Protein 4TKL (pdb70)

Structure (mmCIF, N/CA/C/O backbone):
data_4TKL
#
_entry.id   4TKL
#
_cell.length_a   87.717
_cell.length_b   87.717
_cell.length_c   139.598
_cell.angle_alpha   90.00
_cell.angle_beta   90.00
_cell.angle_gamma   120.00
#
_symmetry.space_group_name_H-M   'P 31 2 1'
#
loop_
_entity.id
_entity.type
_entity.pdbx_description
1 polymer 'NADH-dependent reductase for 4-deoxy-L-erythro-5-hexoseulose uronate'
2 non-polymer 'PHOSPHATE ION'
3 water water
#
loop_
_atom_site.group_PDB
_atom_site.id
_atom_site.type_symbol
_atom_site.label_atom_id
_atom_site.label_alt_id
_atom_site.label_comp_id
_atom_site.label_asym_id
_atom_site.label_entity_id
_atom_site.label_seq_id
_atom_site.pdbx_PDB_ins_code
_atom_site.Cartn_x
_atom_site.Cartn_y
_atom_site.Cartn_z
_atom_site.occupancy
_atom_site.B_iso_or_equiv
_atom_site.auth_seq_id
_atom_site.auth_comp_id
_atom_site.auth_asym_id
_atom_site.auth_atom_id
_atom_site.pdbx_PDB_model_num
ATOM 1 N N . PHE A 1 2 ? 25.835 -19.664 0.982 1.00 42.25 2 PHE A N 1
ATOM 2 C CA . PHE A 1 2 ? 26.405 -18.337 1.391 1.00 41.27 2 PHE A CA 1
ATOM 3 C C . PHE A 1 2 ? 27.023 -18.371 2.798 1.00 41.02 2 PHE A C 1
ATOM 4 O O . PHE A 1 2 ? 26.779 -17.474 3.611 1.00 40.69 2 PHE A O 1
ATOM 12 N N . SER A 1 3 ? 27.839 -19.384 3.081 1.00 40.26 3 SER A N 1
ATOM 13 C CA . SER A 1 3 ? 28.409 -19.552 4.420 1.00 38.83 3 SER A CA 1
ATOM 14 C C . SER A 1 3 ? 29.459 -18.488 4.736 1.00 36.74 3 SER A C 1
ATOM 15 O O . SER A 1 3 ? 29.739 -18.221 5.908 1.00 37.24 3 SER A O 1
ATOM 18 N N . ASP A 1 4 ? 30.016 -17.861 3.699 1.00 32.90 4 ASP A N 1
ATOM 19 C CA . ASP A 1 4 ? 31.008 -16.803 3.889 1.00 30.81 4 ASP A CA 1
ATOM 20 C C . ASP A 1 4 ? 30.412 -15.467 4.366 1.00 28.95 4 ASP A C 1
ATOM 21 O O . ASP A 1 4 ? 31.149 -14.499 4.556 1.00 28.59 4 ASP A O 1
ATOM 26 N N . LEU A 1 5 ? 29.094 -15.419 4.566 1.00 27.77 5 LEU A N 1
ATOM 27 C CA . LEU A 1 5 ? 28.431 -14.231 5.120 1.00 27.56 5 LEU A CA 1
ATOM 28 C C . LEU A 1 5 ? 28.346 -14.248 6.650 1.00 27.77 5 LEU A C 1
ATOM 29 O O . LEU A 1 5 ? 27.969 -13.244 7.257 1.00 26.13 5 LEU A O 1
ATOM 34 N N . LYS A 1 6 ? 28.681 -15.379 7.272 1.00 28.86 6 LYS A N 1
ATOM 35 C CA . LYS A 1 6 ? 28.626 -15.482 8.732 1.00 29.62 6 LYS A CA 1
ATOM 36 C C . LYS A 1 6 ? 29.592 -14.490 9.362 1.00 28.46 6 LYS A C 1
ATOM 37 O O . LYS A 1 6 ? 30.787 -14.495 9.064 1.00 28.40 6 LYS A O 1
ATOM 43 N N . GLY A 1 7 ? 29.060 -13.620 10.216 1.00 27.73 7 GLY A N 1
ATOM 44 C CA . GLY A 1 7 ? 29.868 -12.628 10.911 1.00 27.34 7 GLY A CA 1
ATOM 45 C C . GLY A 1 7 ? 30.169 -11.379 10.107 1.00 27.15 7 GLY A C 1
ATOM 46 O O . GLY A 1 7 ? 30.734 -10.429 10.643 1.00 27.08 7 GLY A O 1
ATOM 47 N N . LYS A 1 8 ? 29.798 -11.364 8.825 1.00 26.55 8 LYS A N 1
ATOM 48 C CA . LYS A 1 8 ? 30.057 -10.202 7.985 1.00 25.86 8 LYS A CA 1
ATOM 49 C C . LYS A 1 8 ? 29.216 -9.028 8.465 1.00 24.42 8 LYS A C 1
ATOM 50 O O . LYS A 1 8 ? 28.032 -9.178 8.767 1.00 23.92 8 LYS A O 1
ATOM 56 N N . ARG A 1 9 ? 29.853 -7.867 8.542 1.00 23.69 9 ARG A N 1
ATOM 57 C CA . ARG A 1 9 ? 29.243 -6.668 9.087 1.00 23.13 9 ARG A CA 1
ATOM 58 C C . ARG A 1 9 ? 28.686 -5.820 7.949 1.00 22.43 9 ARG A C 1
ATOM 59 O O . ARG A 1 9 ? 29.438 -5.247 7.156 1.00 22.09 9 ARG A O 1
ATOM 67 N N . ILE A 1 10 ? 27.361 -5.752 7.883 1.00 21.58 10 ILE A N 1
ATOM 68 C CA . ILE A 1 10 ? 26.662 -5.176 6.735 1.00 20.52 10 ILE A CA 1
ATOM 69 C C . ILE A 1 10 ? 25.813 -3.992 7.188 1.00 19.59 10 ILE A C 1
ATOM 70 O O . ILE A 1 10 ? 24.845 -4.157 7.930 1.00 20.29 10 ILE A O 1
ATOM 75 N N . LEU A 1 11 ? 26.192 -2.799 6.743 1.00 18.67 11 LEU A N 1
ATOM 76 C CA . LEU A 1 11 ? 25.444 -1.584 7.043 1.00 18.04 11 LEU A CA 1
ATOM 77 C C . LEU A 1 11 ? 24.459 -1.329 5.912 1.00 17.69 11 LEU A C 1
ATOM 78 O O . LEU A 1 11 ? 24.872 -1.156 4.763 1.00 17.12 11 LEU A O 1
ATOM 83 N N . ILE A 1 12 ? 23.168 -1.294 6.244 1.00 17.08 12 ILE A N 1
ATOM 84 C CA . ILE A 1 12 ? 22.116 -1.082 5.252 1.00 17.20 12 ILE A CA 1
ATOM 85 C C . ILE A 1 12 ? 21.378 0.208 5.583 1.00 17.23 12 ILE A C 1
ATOM 86 O O . ILE A 1 12 ? 20.724 0.299 6.613 1.00 17.17 12 ILE A O 1
ATOM 91 N N . THR A 1 13 ? 21.483 1.206 4.711 1.00 17.29 13 THR A N 1
ATOM 92 C CA . THR A 1 13 ? 20.717 2.434 4.889 1.00 17.76 13 THR A CA 1
ATOM 93 C C . THR A 1 13 ? 19.261 2.190 4.491 1.00 18.43 13 THR A C 1
ATOM 94 O O . THR A 1 13 ? 18.986 1.392 3.600 1.00 18.90 13 THR A O 1
ATOM 98 N N . GLY A 1 14 ? 18.333 2.849 5.177 1.00 19.38 14 GLY A N 1
ATOM 99 C CA . GLY A 1 14 ? 16.904 2.700 4.916 1.00 20.45 14 GLY A CA 1
ATOM 100 C C . GLY A 1 14 ? 16.387 1.277 5.035 1.00 21.42 14 GLY A C 1
ATOM 101 O O . GLY A 1 14 ? 15.765 0.766 4.106 1.00 22.00 14 GLY A O 1
ATOM 102 N N . SER A 1 15 ? 16.622 0.648 6.188 1.00 21.39 15 SER A N 1
ATOM 103 C CA . SER A 1 15 ? 16.375 -0.786 6.354 1.00 21.59 15 SER A CA 1
ATOM 104 C C . SER A 1 15 ? 15.393 -1.152 7.473 1.00 22.42 15 SER A C 1
ATOM 105 O O . SER A 1 15 ? 15.384 -2.296 7.934 1.00 22.72 15 SER A O 1
ATOM 108 N N . THR A 1 16 ? 14.564 -0.200 7.893 1.00 23.24 16 THR A N 1
ATOM 109 C CA . THR A 1 16 ? 13.529 -0.476 8.894 1.00 24.98 16 THR A CA 1
ATOM 110 C C . THR A 1 16 ? 12.215 -0.899 8.239 1.00 25.94 16 THR A C 1
ATOM 111 O O . THR A 1 16 ? 11.287 -1.335 8.921 1.00 26.46 16 THR A O 1
ATOM 115 N N . GLU A 1 17 ? 12.143 -0.769 6.916 1.00 27.45 17 GLU A N 1
ATOM 116 C CA . GLU A 1 17 ? 10.976 -1.209 6.153 1.00 28.36 17 GLU A CA 1
ATOM 117 C C . GLU A 1 17 ? 11.363 -1.598 4.724 1.00 27.00 17 GLU A C 1
ATOM 118 O O . GLU A 1 17 ? 12.514 -1.423 4.309 1.00 25.99 17 GLU A O 1
ATOM 124 N N . GLY A 1 18 ? 10.399 -2.156 3.995 1.00 25.12 18 GLY A N 1
ATOM 125 C CA . GLY A 1 18 ? 10.551 -2.430 2.570 1.00 23.43 18 GLY A CA 1
ATOM 126 C C . GLY A 1 18 ? 11.698 -3.359 2.228 1.00 22.09 18 GLY A C 1
ATOM 127 O O . GLY A 1 18 ? 11.988 -4.303 2.962 1.00 20.73 18 GLY A O 1
ATOM 128 N N . ILE A 1 19 ? 12.355 -3.070 1.106 1.00 21.27 19 ILE A N 1
ATOM 129 C CA . ILE A 1 19 ? 13.446 -3.897 0.594 1.00 21.04 19 ILE A CA 1
ATOM 130 C C . ILE A 1 19 ? 14.574 -4.025 1.622 1.00 20.30 19 ILE A C 1
ATOM 131 O O . ILE A 1 19 ? 15.126 -5.112 1.818 1.00 19.60 19 ILE A O 1
ATOM 136 N N . GLY A 1 20 ? 14.903 -2.917 2.279 1.00 20.18 20 GLY A N 1
ATOM 137 C CA . GLY A 1 20 ? 15.989 -2.895 3.255 1.00 20.64 20 GLY A CA 1
ATOM 138 C C . GLY A 1 20 ? 15.784 -3.842 4.424 1.00 21.02 20 GLY A C 1
ATOM 139 O O . GLY A 1 20 ? 16.709 -4.550 4.823 1.00 20.34 20 GLY A O 1
ATOM 140 N N . MET A 1 21 ? 14.572 -3.863 4.973 1.00 22.02 21 MET A N 1
ATOM 141 C CA . MET A 1 21 ? 14.264 -4.743 6.102 1.00 23.98 21 MET A CA 1
ATOM 142 C C . MET A 1 21 ? 14.275 -6.203 5.668 1.00 22.71 21 MET A C 1
ATOM 143 O O . MET A 1 21 ? 14.807 -7.057 6.379 1.00 22.55 21 MET A O 1
ATOM 148 N N . ALA A 1 22 ? 13.697 -6.490 4.502 1.00 21.64 22 ALA A N 1
ATOM 149 C CA . ALA A 1 22 ? 13.668 -7.859 3.985 1.00 20.97 22 ALA A CA 1
ATOM 150 C C . ALA A 1 22 ? 15.081 -8.372 3.717 1.00 20.41 22 ALA A C 1
ATOM 151 O O . ALA A 1 22 ? 15.389 -9.531 3.989 1.00 19.92 22 ALA A O 1
ATOM 153 N N . THR A 1 23 ? 15.930 -7.499 3.180 1.00 19.76 23 THR A N 1
ATOM 154 C CA . THR A 1 23 ? 17.321 -7.836 2.898 1.00 19.65 23 THR A CA 1
ATOM 155 C C . THR A 1 23 ? 18.087 -8.099 4.199 1.00 19.89 23 THR A C 1
ATOM 156 O O . THR A 1 23 ? 18.839 -9.071 4.302 1.00 20.10 23 THR A O 1
ATOM 160 N N . ALA A 1 24 ? 17.873 -7.237 5.187 1.00 20.64 24 ALA A N 1
ATOM 161 C CA . ALA A 1 24 ? 18.463 -7.407 6.517 1.00 21.36 24 ALA A CA 1
ATOM 162 C C . ALA A 1 24 ? 18.148 -8.780 7.119 1.00 22.19 24 ALA A C 1
ATOM 163 O O . ALA A 1 24 ? 19.040 -9.462 7.613 1.00 21.96 24 ALA A O 1
ATOM 165 N N . ILE A 1 25 ? 16.882 -9.177 7.062 1.00 23.66 25 ILE A N 1
ATOM 166 C CA . ILE A 1 25 ? 16.448 -10.463 7.611 1.00 24.98 25 ILE A CA 1
ATOM 167 C C . ILE A 1 25 ? 17.080 -11.630 6.850 1.00 25.66 25 ILE A C 1
ATOM 168 O O . ILE A 1 25 ? 17.577 -12.575 7.465 1.00 25.43 25 ILE A O 1
ATOM 173 N N . GLU A 1 26 ? 17.072 -11.562 5.520 1.00 25.67 26 GLU A N 1
ATOM 174 C CA . GLU A 1 26 ? 17.631 -12.636 4.700 1.00 27.14 26 GLU A CA 1
ATOM 175 C C . GLU A 1 26 ? 19.141 -12.795 4.924 1.00 26.04 26 GLU A C 1
ATOM 176 O O . GLU A 1 26 ? 19.650 -13.914 4.948 1.00 26.91 26 GLU A O 1
ATOM 182 N N . LEU A 1 27 ? 19.850 -11.682 5.095 1.00 25.00 27 LEU A N 1
ATOM 183 C CA . LEU A 1 27 ? 21.278 -11.728 5.418 1.00 24.52 27 LEU A CA 1
ATOM 184 C C . LEU A 1 27 ? 21.511 -12.328 6.805 1.00 25.43 27 LEU A C 1
ATOM 185 O O . LEU A 1 27 ? 22.456 -13.092 7.007 1.00 25.74 27 LEU A O 1
ATOM 190 N N . ALA A 1 28 ? 20.642 -11.979 7.751 1.00 26.56 28 ALA A N 1
ATOM 191 C CA . ALA A 1 28 ? 20.726 -12.512 9.112 1.00 27.61 28 ALA A CA 1
ATOM 192 C C . ALA A 1 28 ? 20.575 -14.033 9.145 1.00 28.68 28 ALA A C 1
ATOM 193 O O . ALA A 1 28 ? 21.149 -14.690 10.014 1.00 28.14 28 ALA A O 1
ATOM 195 N N . ARG A 1 29 ? 19.816 -14.588 8.200 1.00 30.05 29 ARG A N 1
ATOM 196 C CA . ARG A 1 29 ? 19.663 -16.043 8.087 1.00 31.25 29 ARG A CA 1
ATOM 197 C C . ARG A 1 29 ? 20.995 -16.758 7.829 1.00 31.04 29 ARG A C 1
ATOM 198 O O . ARG A 1 29 ? 21.159 -17.917 8.210 1.00 30.71 29 ARG A O 1
ATOM 206 N N . TYR A 1 30 ? 21.941 -16.067 7.192 1.00 30.35 30 TYR A N 1
ATOM 207 C CA . TYR A 1 30 ? 23.283 -16.608 6.958 1.00 30.41 30 TYR A CA 1
ATOM 208 C C . TYR A 1 30 ? 24.298 -16.136 8.003 1.00 29.43 30 TYR A C 1
ATOM 209 O O . TYR A 1 30 ? 25.505 -16.267 7.803 1.00 29.11 30 TYR A O 1
ATOM 218 N N . GLY A 1 31 ? 23.804 -15.596 9.117 1.00 28.27 31 GLY A N 1
ATOM 219 C CA . GLY A 1 31 ? 24.651 -15.205 10.242 1.00 27.53 31 GLY A CA 1
ATOM 220 C C . GLY A 1 31 ? 25.300 -13.839 10.141 1.00 26.64 31 GLY A C 1
ATOM 221 O O . GLY A 1 31 ? 26.263 -13.559 10.853 1.00 26.95 31 GLY A O 1
ATOM 222 N N . ALA A 1 32 ? 24.777 -12.976 9.272 1.00 25.35 32 ALA A N 1
ATOM 223 C CA . ALA A 1 32 ? 25.340 -11.639 9.105 1.00 24.50 32 ALA A CA 1
ATOM 224 C C . ALA A 1 32 ? 25.046 -10.762 10.320 1.00 23.50 32 ALA A C 1
ATOM 225 O O . ALA A 1 32 ? 24.078 -10.986 11.044 1.00 24.12 32 ALA A O 1
ATOM 227 N N . VAL A 1 33 ? 25.895 -9.766 10.530 1.00 23.43 33 VAL A N 1
ATOM 228 C CA . VAL A 1 33 ? 25.703 -8.771 11.575 1.00 23.08 33 VAL A CA 1
ATOM 229 C C . VAL A 1 33 ? 25.256 -7.491 10.880 1.00 22.51 33 VAL A C 1
ATOM 230 O O . VAL A 1 33 ? 26.049 -6.845 10.201 1.00 22.37 33 VAL A O 1
ATOM 234 N N . VAL A 1 34 ? 23.985 -7.136 11.049 1.00 21.92 34 VAL A N 1
ATOM 235 C CA . VAL A 1 34 ? 23.359 -6.115 10.209 1.00 21.66 34 VAL A CA 1
ATOM 236 C C . VAL A 1 34 ? 23.096 -4.812 10.954 1.00 21.14 34 VAL A C 1
ATOM 237 O O . VAL A 1 34 ? 22.455 -4.800 12.004 1.00 21.94 34 VAL A O 1
ATOM 241 N N . GLY A 1 35 ? 23.602 -3.717 10.397 1.00 20.75 35 GLY A N 1
ATOM 242 C CA . GLY A 1 35 ? 23.289 -2.383 10.876 1.00 20.59 35 GLY A CA 1
ATOM 243 C C . GLY A 1 35 ? 22.032 -1.870 10.203 1.00 20.98 35 GLY A C 1
ATOM 244 O O . GLY A 1 35 ? 22.039 -1.584 9.007 1.00 19.93 35 GLY A O 1
ATOM 245 N N . LEU A 1 36 ? 20.953 -1.786 10.976 1.00 21.01 36 LEU A N 1
ATOM 246 C CA . LEU A 1 36 ? 19.700 -1.205 10.521 1.00 22.14 36 LEU A CA 1
ATOM 247 C C . LEU A 1 36 ? 19.771 0.307 10.657 1.00 21.80 36 LEU A C 1
ATOM 248 O O . LEU A 1 36 ? 20.395 0.830 11.583 1.00 22.24 36 LEU A O 1
ATOM 253 N N . ASN A 1 37 ? 19.141 1.011 9.724 1.00 21.92 37 ASN A N 1
ATOM 254 C CA . ASN A 1 37 ? 19.136 2.464 9.744 1.00 21.45 37 ASN A CA 1
ATOM 255 C C . ASN A 1 37 ? 17.859 3.037 9.162 1.00 21.74 37 ASN A C 1
ATOM 256 O O . ASN A 1 37 ? 17.301 2.499 8.208 1.00 20.88 37 ASN A O 1
ATOM 261 N N . SER A 1 38 ? 17.415 4.139 9.754 1.00 21.75 38 SER A N 1
ATOM 262 C CA . SER A 1 38 ? 16.362 4.964 9.190 1.00 22.65 38 SER A CA 1
ATOM 263 C C . SER A 1 38 ? 16.630 6.402 9.618 1.00 23.24 38 SER A C 1
ATOM 264 O O . SER A 1 38 ? 17.335 6.639 10.601 1.00 22.55 38 SER A O 1
ATOM 267 N N . HIS A 1 39 ? 16.088 7.354 8.868 1.00 24.18 39 HIS A N 1
ATOM 268 C CA . HIS A 1 39 ? 16.193 8.765 9.237 1.00 25.51 39 HIS A CA 1
ATOM 269 C C . HIS A 1 39 ? 15.307 9.108 10.439 1.00 26.37 39 HIS A C 1
ATOM 270 O O . HIS A 1 39 ? 15.579 10.073 11.151 1.00 26.34 39 HIS A O 1
ATOM 277 N N . VAL A 1 40 ? 14.278 8.296 10.680 1.00 27.42 40 VAL A N 1
ATOM 278 C CA . VAL A 1 40 ? 13.422 8.448 11.857 1.00 29.20 40 VAL A CA 1
ATOM 279 C C . VAL A 1 40 ? 13.395 7.174 12.696 1.00 30.95 40 VAL A C 1
ATOM 280 O O . VAL A 1 40 ? 13.694 6.089 12.202 1.00 30.44 40 VAL A O 1
ATOM 284 N N . ASP A 1 41 ? 13.030 7.311 13.967 1.00 34.00 41 ASP A N 1
ATOM 285 C CA . ASP A 1 41 ? 12.995 6.167 14.875 1.00 37.51 41 ASP A CA 1
ATOM 286 C C . ASP A 1 41 ? 11.877 5.205 14.488 1.00 39.00 41 ASP A C 1
ATOM 287 O O . ASP A 1 41 ? 10.746 5.640 14.274 1.00 39.72 41 ASP A O 1
ATOM 292 N N . PRO A 1 42 ? 12.185 3.898 14.397 1.00 40.45 42 PRO A N 1
ATOM 293 C CA . PRO A 1 42 ? 11.102 2.926 14.304 1.00 42.71 42 PRO A CA 1
ATOM 294 C C . PRO A 1 42 ? 10.419 2.827 15.665 1.00 44.42 42 PRO A C 1
ATOM 295 O O . PRO A 1 42 ? 11.061 3.066 16.689 1.00 45.86 42 PRO A O 1
ATOM 299 N N . ALA A 1 43 ? 9.135 2.487 15.687 1.00 47.22 43 ALA A N 1
ATOM 300 C CA . ALA A 1 43 ? 8.370 2.546 16.939 1.00 48.79 43 ALA A CA 1
ATOM 301 C C . ALA A 1 43 ? 8.812 1.504 17.978 1.00 49.85 43 ALA A C 1
ATOM 302 O O . ALA A 1 43 ? 8.508 1.649 19.163 1.00 51.52 43 ALA A O 1
ATOM 304 N N . ASP A 1 44 ? 9.533 0.470 17.540 1.00 49.95 44 ASP A N 1
ATOM 305 C CA . ASP A 1 44 ? 10.178 -0.471 18.460 1.00 49.77 44 ASP A CA 1
ATOM 306 C C . ASP A 1 44 ? 11.370 -1.167 17.785 1.00 47.45 44 ASP A C 1
ATOM 307 O O . ASP A 1 44 ? 11.192 -2.178 17.100 1.00 46.02 44 ASP A O 1
ATOM 312 N N . PRO A 1 45 ? 12.589 -0.622 17.973 1.00 45.62 45 PRO A N 1
ATOM 313 C CA . PRO A 1 45 ? 13.784 -1.239 17.383 1.00 45.02 45 PRO A CA 1
ATOM 314 C C . PRO A 1 45 ? 14.090 -2.641 17.917 1.00 44.30 45 PRO A C 1
ATOM 315 O O . PRO A 1 45 ? 14.598 -3.480 17.172 1.00 43.39 45 PRO A O 1
ATOM 319 N N . ALA A 1 46 ? 13.777 -2.887 19.189 1.00 44.06 46 ALA A N 1
ATOM 320 C CA . ALA A 1 46 ? 14.012 -4.192 19.817 1.00 44.15 46 ALA A CA 1
ATOM 321 C C . ALA A 1 46 ? 13.344 -5.343 19.060 1.00 43.55 46 ALA A C 1
ATOM 322 O O . ALA A 1 46 ? 13.893 -6.442 18.987 1.00 44.23 46 ALA A O 1
ATOM 324 N N . LEU A 1 47 ? 12.163 -5.083 18.504 1.00 43.61 47 LEU A N 1
ATOM 325 C CA . LEU A 1 47 ? 11.421 -6.084 17.735 1.00 43.39 47 LEU A CA 1
ATOM 326 C C . LEU A 1 47 ? 12.143 -6.429 16.431 1.00 42.08 47 LEU A C 1
ATOM 327 O O . LEU A 1 47 ? 12.270 -7.602 16.074 1.00 40.40 47 LEU A O 1
ATOM 332 N N . LEU A 1 48 ? 12.615 -5.401 15.728 1.00 40.93 48 LEU A N 1
ATOM 333 C CA . LEU A 1 48 ? 13.340 -5.594 14.472 1.00 40.24 48 LEU A CA 1
ATOM 334 C C . LEU A 1 48 ? 14.631 -6.372 14.712 1.00 39.02 48 LEU A C 1
ATOM 335 O O . LEU A 1 48 ? 14.962 -7.284 13.955 1.00 38.27 48 LEU A O 1
ATOM 340 N N . LEU A 1 49 ? 15.345 -6.014 15.777 1.00 37.97 49 LEU A N 1
ATOM 341 C CA . LEU A 1 49 ? 16.582 -6.703 16.154 1.00 38.17 49 LEU A CA 1
ATOM 342 C C . LEU A 1 49 ? 16.314 -8.135 16.614 1.00 37.99 49 LEU A C 1
ATOM 343 O O . LEU A 1 49 ? 17.139 -9.028 16.399 1.00 36.79 49 LEU A O 1
ATOM 348 N N . GLY A 1 50 ? 15.163 -8.345 17.249 1.00 38.06 50 GLY A N 1
ATOM 349 C CA . GLY A 1 50 ? 14.717 -9.684 17.622 1.00 38.39 50 GLY A CA 1
ATOM 350 C C . GLY A 1 50 ? 14.536 -10.584 16.412 1.00 38.29 50 GLY A C 1
ATOM 351 O O . GLY A 1 50 ? 14.872 -11.767 16.461 1.00 38.73 50 GLY A O 1
ATOM 352 N N . LYS A 1 51 ? 14.004 -10.022 15.326 1.00 38.51 51 LYS A N 1
ATOM 353 C CA . LYS A 1 51 ? 13.830 -10.767 14.074 1.00 38.78 51 LYS A CA 1
ATOM 354 C C . LYS A 1 51 ? 15.170 -11.153 13.448 1.00 37.23 51 LYS A C 1
ATOM 355 O O . LYS A 1 51 ? 15.310 -12.255 12.918 1.00 36.93 51 LYS A O 1
ATOM 361 N N . LEU A 1 52 ? 16.150 -10.253 13.512 1.00 36.04 52 LEU A N 1
ATOM 362 C CA . LEU A 1 52 ? 17.495 -10.554 13.021 1.00 35.37 52 LEU A CA 1
ATOM 363 C C . LEU A 1 52 ? 18.106 -11.724 13.790 1.00 36.13 52 LEU A C 1
ATOM 364 O O . LEU A 1 52 ? 18.703 -12.622 13.195 1.00 35.46 52 LEU A O 1
ATOM 369 N N . ARG A 1 53 ? 17.947 -11.710 15.111 1.00 37.43 53 ARG A N 1
ATOM 370 C CA . ARG A 1 53 ? 18.483 -12.774 15.964 1.00 39.09 53 ARG A CA 1
ATOM 371 C C . ARG A 1 53 ? 17.721 -14.089 15.807 1.00 38.95 53 ARG A C 1
ATOM 372 O O . ARG A 1 53 ? 18.331 -15.156 15.802 1.00 38.54 53 ARG A O 1
ATOM 380 N N . GLU A 1 54 ? 16.398 -14.008 15.671 1.00 40.49 54 GLU A N 1
ATOM 381 C CA . GLU A 1 54 ? 15.575 -15.193 15.402 1.00 41.56 54 GLU A CA 1
ATOM 382 C C . GLU A 1 54 ? 15.926 -15.838 14.058 1.00 40.74 54 GLU A C 1
ATOM 383 O O . GLU A 1 54 ? 15.908 -17.064 13.931 1.00 40.34 54 GLU A O 1
ATOM 389 N N . ALA A 1 55 ? 16.244 -15.011 13.063 1.00 39.03 55 ALA A N 1
ATOM 390 C CA . ALA A 1 55 ? 16.669 -15.504 11.752 1.00 37.93 55 ALA A CA 1
ATOM 391 C C . ALA A 1 55 ? 17.995 -16.262 11.825 1.00 36.83 55 ALA A C 1
ATOM 392 O O . ALA A 1 55 ? 18.240 -17.158 11.021 1.00 37.50 55 ALA A O 1
ATOM 394 N N . GLY A 1 56 ? 18.839 -15.899 12.789 1.00 35.59 56 GLY A N 1
ATOM 395 C CA . GLY A 1 56 ? 20.135 -16.551 12.998 1.00 34.62 56 GLY A CA 1
ATOM 396 C C . GLY A 1 56 ? 21.340 -15.627 12.925 1.00 33.89 56 GLY A C 1
ATOM 397 O O . GLY A 1 56 ? 22.475 -16.097 12.840 1.00 34.32 56 GLY A O 1
ATOM 398 N N . GLY A 1 57 ? 21.102 -14.316 12.959 1.00 33.16 57 GLY A N 1
ATOM 399 C CA . GLY A 1 57 ? 22.174 -13.326 12.881 1.00 32.81 57 GLY A CA 1
ATOM 400 C C . GLY A 1 57 ? 22.205 -12.413 14.092 1.00 32.58 57 GLY A C 1
ATOM 401 O O . GLY A 1 57 ? 21.866 -12.822 15.203 1.00 31.93 57 GLY A O 1
ATOM 402 N N . ASP A 1 58 ? 22.625 -11.172 13.873 1.00 32.10 58 ASP A N 1
ATOM 403 C CA . ASP A 1 58 ? 22.679 -10.171 14.929 1.00 31.98 58 ASP A CA 1
ATOM 404 C C . ASP A 1 58 ? 22.648 -8.787 14.283 1.00 30.75 58 ASP A C 1
ATOM 405 O O . ASP A 1 58 ? 22.599 -8.678 13.056 1.00 29.79 58 ASP A O 1
ATOM 410 N N . GLY A 1 59 ? 22.655 -7.736 15.095 1.00 29.37 59 GLY A N 1
ATOM 411 C CA . GLY A 1 59 ? 22.733 -6.384 14.569 1.00 28.39 59 GLY A CA 1
ATOM 412 C C . GLY A 1 59 ? 22.423 -5.293 15.571 1.00 27.46 59 GLY A C 1
ATOM 413 O O . GLY A 1 59 ? 22.336 -5.537 16.776 1.00 26.99 59 GLY A O 1
ATOM 414 N N . ALA A 1 60 ? 22.266 -4.081 15.053 1.00 25.88 60 ALA A N 1
ATOM 415 C CA . ALA A 1 60 ? 21.916 -2.918 15.857 1.00 25.13 60 ALA A CA 1
ATOM 416 C C . ALA A 1 60 ? 21.202 -1.904 14.977 1.00 24.75 60 ALA A C 1
ATOM 417 O O . ALA A 1 60 ? 21.285 -1.976 13.749 1.00 24.04 60 ALA A O 1
ATOM 419 N N . PHE A 1 61 ?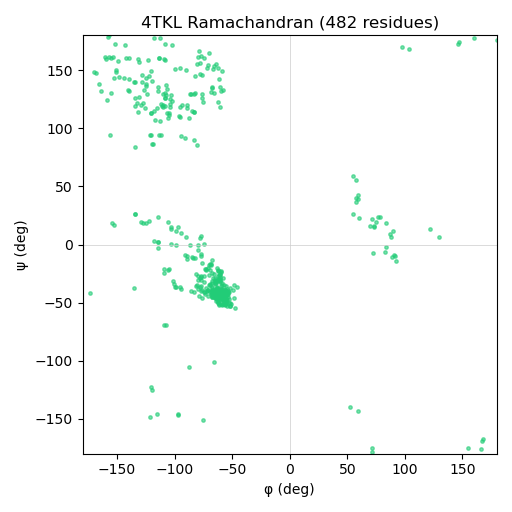 20.492 -0.974 15.609 1.00 23.82 61 PHE A N 1
ATOM 420 C CA . PHE A 1 61 ? 19.811 0.088 14.885 1.00 23.75 61 PHE A CA 1
ATOM 421 C C . PHE A 1 61 ? 20.518 1.424 15.088 1.00 23.59 61 PHE A C 1
ATOM 422 O O . PHE A 1 61 ? 20.899 1.774 16.206 1.00 23.88 61 PHE A O 1
ATOM 430 N N . PHE A 1 62 ? 20.661 2.174 14.000 1.00 23.55 62 PHE A N 1
ATOM 431 C CA . PHE A 1 62 ? 21.309 3.477 14.024 1.00 23.80 62 PHE A CA 1
ATOM 432 C C . PHE A 1 62 ? 20.444 4.483 13.282 1.00 24.40 62 PHE A C 1
ATOM 433 O O . PHE A 1 62 ? 20.261 4.367 12.071 1.00 24.57 62 PHE A O 1
ATOM 441 N N . ARG A 1 63 ? 19.912 5.470 13.998 1.00 24.34 63 ARG A N 1
ATOM 442 C CA . ARG A 1 63 ? 19.141 6.534 13.363 1.00 24.79 63 ARG A CA 1
ATOM 443 C C . ARG A 1 63 ? 20.082 7.596 12.800 1.00 24.83 63 ARG A C 1
ATOM 444 O O . ARG A 1 63 ? 20.984 8.069 13.495 1.00 25.05 63 ARG A O 1
ATOM 452 N N . ALA A 1 64 ? 19.867 7.961 11.539 1.00 23.50 64 ALA A N 1
ATOM 453 C CA . ALA A 1 64 ? 20.660 8.992 10.876 1.00 22.78 64 ALA A CA 1
ATOM 454 C C . ALA A 1 64 ? 19.945 9.451 9.611 1.00 22.49 64 ALA A C 1
ATOM 455 O O . ALA A 1 64 ? 19.492 8.617 8.825 1.00 21.66 64 ALA A O 1
ATOM 457 N N . ASP A 1 65 ? 19.839 10.767 9.431 1.00 22.40 65 ASP A N 1
ATOM 458 C CA . ASP A 1 65 ? 19.240 11.353 8.231 1.00 22.99 65 ASP A CA 1
ATOM 459 C C . ASP A 1 65 ? 20.340 11.598 7.207 1.00 22.87 65 ASP A C 1
ATOM 460 O O . ASP A 1 65 ? 20.949 12.664 7.178 1.00 22.99 65 ASP A O 1
ATOM 465 N N . ILE A 1 66 ? 20.561 10.612 6.346 1.00 23.22 66 ILE A N 1
ATOM 466 C CA . ILE A 1 66 ? 21.724 10.621 5.451 1.00 23.74 66 ILE A CA 1
ATOM 467 C C . ILE A 1 66 ? 21.596 11.548 4.233 1.00 23.45 66 ILE A C 1
ATOM 468 O O . ILE A 1 66 ? 22.466 11.546 3.361 1.00 22.98 66 ILE A O 1
ATOM 473 N N . THR A 1 67 ? 20.534 12.352 4.183 1.00 23.25 67 THR A N 1
ATOM 474 C CA . THR A 1 67 ? 20.478 13.472 3.246 1.00 23.95 67 THR A CA 1
ATOM 475 C C . THR A 1 67 ? 21.478 14.556 3.654 1.00 25.09 67 THR A C 1
ATOM 476 O O . THR A 1 67 ? 21.798 15.441 2.861 1.00 25.74 67 THR A O 1
ATOM 480 N N . LYS A 1 68 ? 21.949 14.487 4.899 1.00 25.81 68 LYS A N 1
ATOM 481 C CA . LYS A 1 68 ? 22.975 15.386 5.407 1.00 26.81 68 LYS A CA 1
ATOM 482 C C . LYS A 1 68 ? 24.319 14.665 5.464 1.00 25.40 68 LYS A C 1
ATOM 483 O O . LYS A 1 68 ? 24.432 13.574 6.021 1.00 24.94 68 LYS A O 1
ATOM 489 N N . THR A 1 69 ? 25.338 15.289 4.886 1.00 24.37 69 THR A N 1
ATOM 490 C CA . THR A 1 69 ? 26.678 14.712 4.840 1.00 23.72 69 THR A CA 1
ATOM 491 C C . THR A 1 69 ? 27.234 14.430 6.247 1.00 23.52 69 THR A C 1
ATOM 492 O O . THR A 1 69 ? 27.859 13.392 6.479 1.00 22.14 69 THR A O 1
ATOM 496 N N . ALA A 1 70 ? 26.981 15.345 7.181 1.00 24.03 70 ALA A N 1
ATOM 497 C CA . ALA A 1 70 ? 27.401 15.171 8.575 1.00 24.42 70 ALA A CA 1
ATOM 498 C C . ALA A 1 70 ? 26.794 13.909 9.189 1.00 24.23 70 ALA A C 1
ATOM 499 O O . ALA A 1 70 ? 27.454 13.204 9.946 1.00 24.43 70 ALA A O 1
ATOM 501 N N . GLU A 1 71 ? 25.536 13.633 8.848 1.00 24.34 71 GLU A N 1
ATOM 502 C CA . GLU A 1 71 ? 24.848 12.429 9.315 1.00 24.07 71 GLU A CA 1
ATOM 503 C C . GLU A 1 71 ? 25.421 11.156 8.697 1.00 23.12 71 GLU A C 1
ATOM 504 O O . GLU A 1 71 ? 25.436 10.109 9.341 1.00 22.04 71 GLU A O 1
ATOM 510 N N . CYS A 1 72 ? 25.877 11.241 7.447 1.00 22.66 72 CYS A N 1
ATOM 511 C CA . CYS A 1 72 ? 26.533 10.104 6.799 1.00 22.49 72 CYS A CA 1
ATOM 512 C C . CYS A 1 72 ? 27.816 9.736 7.545 1.00 23.21 72 CYS A C 1
ATOM 513 O O . CYS A 1 72 ? 28.055 8.569 7.852 1.00 22.21 72 CYS A O 1
ATOM 516 N N . GLN A 1 73 ? 28.636 10.741 7.841 1.00 24.97 73 GLN A N 1
ATOM 517 C CA . GLN A 1 73 ? 29.853 10.522 8.624 1.00 26.57 73 GLN A CA 1
ATOM 518 C C . GLN A 1 73 ? 29.520 9.898 9.985 1.00 25.90 73 GLN A C 1
ATOM 519 O O . GLN A 1 73 ? 30.141 8.915 10.393 1.00 25.81 73 GLN A O 1
ATOM 525 N N . ARG A 1 74 ? 28.527 10.469 10.663 1.00 26.60 74 ARG A N 1
ATOM 526 C CA . ARG A 1 74 ? 28.105 10.005 11.989 1.00 26.46 74 ARG A CA 1
ATOM 527 C C . ARG A 1 74 ? 27.601 8.557 11.971 1.00 24.98 74 ARG A C 1
ATOM 528 O O . ARG A 1 74 ? 27.926 7.773 12.866 1.00 24.62 74 ARG A O 1
ATOM 536 N N . LEU A 1 75 ? 26.824 8.198 10.950 1.00 23.03 75 LEU A N 1
ATOM 537 C CA . LEU A 1 75 ? 26.310 6.828 10.825 1.00 21.87 75 LEU A CA 1
ATOM 538 C C . LEU A 1 75 ? 27.433 5.817 10.646 1.00 21.35 75 LEU A C 1
ATOM 539 O O . LEU A 1 75 ? 27.444 4.768 11.289 1.00 20.77 75 LEU A O 1
ATOM 544 N N . VAL A 1 76 ? 28.374 6.124 9.760 1.00 21.36 76 VAL A N 1
ATOM 545 C CA . VAL A 1 76 ? 29.508 5.237 9.547 1.00 21.68 76 VAL A CA 1
ATOM 546 C C . VAL A 1 76 ? 30.308 5.112 10.853 1.00 22.10 76 VAL A C 1
ATOM 547 O O . VAL A 1 76 ? 30.667 4.010 11.257 1.00 21.95 76 VAL A O 1
ATOM 551 N N . SER A 1 77 ? 30.543 6.237 11.518 1.00 23.55 77 SER A N 1
ATOM 552 C CA . SER A 1 77 ? 31.275 6.237 12.791 1.00 25.06 77 SER A CA 1
ATOM 553 C C . SER A 1 77 ? 30.568 5.397 13.855 1.00 24.97 77 SER A C 1
ATOM 554 O O . SER A 1 77 ? 31.206 4.594 14.531 1.00 26.16 77 SER A O 1
ATOM 557 N N . ALA A 1 78 ? 29.253 5.557 13.982 1.00 24.36 78 ALA A N 1
ATOM 558 C CA . ALA A 1 78 ? 28.481 4.785 14.962 1.00 23.77 78 ALA A CA 1
ATOM 559 C C . ALA A 1 78 ? 28.551 3.282 14.700 1.00 23.53 78 ALA A C 1
ATOM 560 O O . ALA A 1 78 ? 28.732 2.485 15.629 1.00 23.08 78 ALA A O 1
ATOM 562 N N . PHE A 1 79 ? 28.408 2.889 13.436 1.00 22.71 79 PHE A N 1
ATOM 563 C CA . PHE A 1 79 ? 28.450 1.477 13.071 1.00 22.65 79 PHE A CA 1
ATOM 564 C C . PHE A 1 79 ? 29.833 0.886 13.348 1.00 23.39 79 PHE A C 1
ATOM 565 O O . PHE A 1 79 ? 29.947 -0.211 13.890 1.00 22.91 79 PHE A O 1
ATOM 573 N N . VAL A 1 80 ? 30.871 1.632 12.981 1.00 25.21 80 VAL A N 1
ATOM 574 C CA . VAL A 1 80 ? 32.253 1.213 13.223 1.00 26.87 80 VAL A CA 1
ATOM 575 C C . VAL A 1 80 ? 32.582 1.208 14.726 1.00 28.43 80 VAL A C 1
ATOM 576 O O . VAL A 1 80 ? 33.296 0.328 15.193 1.00 29.41 80 VAL A O 1
ATOM 580 N N . GLU A 1 81 ? 32.062 2.174 15.482 1.00 30.99 81 GLU A N 1
ATOM 581 C CA . GLU A 1 81 ? 32.202 2.147 16.951 1.00 33.28 81 GLU A CA 1
ATOM 582 C C . GLU A 1 81 ? 31.671 0.843 17.548 1.00 32.79 81 GLU A C 1
ATOM 583 O O . GLU A 1 81 ? 32.270 0.287 18.468 1.00 33.08 81 GLU A O 1
ATOM 589 N N . ARG A 1 82 ? 30.553 0.361 17.012 1.00 31.45 82 ARG A N 1
ATOM 590 C CA . ARG A 1 82 ? 29.888 -0.836 17.521 1.00 31.79 82 ARG A CA 1
ATOM 591 C C . ARG A 1 82 ? 30.559 -2.130 17.051 1.00 30.76 82 ARG A C 1
ATOM 592 O O . ARG A 1 82 ? 30.742 -3.056 17.843 1.00 30.41 82 ARG A O 1
ATOM 600 N N . PHE A 1 83 ? 30.917 -2.198 15.769 1.00 29.40 83 PHE A N 1
ATOM 601 C CA . PHE A 1 83 ? 31.397 -3.449 15.169 1.00 29.44 83 PHE A CA 1
ATOM 602 C C . PHE A 1 83 ? 32.842 -3.403 14.640 1.00 29.13 83 PHE A C 1
ATOM 603 O O . PHE A 1 83 ? 33.316 -4.387 14.064 1.00 29.02 83 PHE A O 1
ATOM 611 N N . ASP A 1 84 ? 33.517 -2.267 14.836 1.00 29.74 84 ASP A N 1
ATOM 612 C CA . ASP A 1 84 ? 34.935 -2.045 14.464 1.00 30.84 84 ASP A CA 1
ATOM 613 C C . ASP A 1 84 ? 35.233 -1.915 12.963 1.00 30.13 84 ASP A C 1
ATOM 614 O O . ASP A 1 84 ? 36.359 -1.585 12.577 1.00 29.80 84 ASP A O 1
ATOM 619 N N . GLY A 1 85 ? 34.244 -2.152 12.113 1.00 28.92 85 GLY A N 1
ATOM 620 C CA . GLY A 1 85 ? 34.492 -2.121 10.682 1.00 28.11 85 GLY A CA 1
ATOM 621 C C . GLY A 1 85 ? 33.262 -2.422 9.859 1.00 27.12 85 GLY A C 1
ATOM 622 O O . GLY A 1 85 ? 32.201 -2.732 10.407 1.00 26.59 85 GLY A O 1
ATOM 623 N N . ILE A 1 86 ? 33.424 -2.327 8.541 1.00 26.15 86 ILE A N 1
ATOM 624 C CA . ILE A 1 86 ? 32.340 -2.553 7.582 1.00 24.84 86 ILE A CA 1
ATOM 625 C C . ILE A 1 86 ? 32.836 -3.508 6.504 1.00 23.57 86 ILE A C 1
ATOM 626 O O . ILE A 1 86 ? 33.875 -3.262 5.890 1.00 23.49 86 ILE A O 1
ATOM 631 N N . ASP A 1 87 ? 32.088 -4.587 6.279 1.00 22.23 87 ASP A N 1
ATOM 632 C CA . ASP A 1 87 ? 32.407 -5.568 5.238 1.00 21.67 87 ASP A CA 1
ATOM 633 C C . ASP A 1 87 ? 31.551 -5.379 3.983 1.00 20.85 87 ASP A C 1
ATOM 634 O O . ASP A 1 87 ? 32.010 -5.647 2.874 1.00 20.17 87 ASP A O 1
ATOM 639 N N . VAL A 1 88 ? 30.302 -4.955 4.172 1.00 19.84 88 VAL A N 1
ATOM 640 C CA . VAL A 1 88 ? 29.405 -4.641 3.061 1.00 19.07 88 VAL A CA 1
ATOM 641 C C . VAL A 1 88 ? 28.607 -3.382 3.393 1.00 18.43 88 VAL A C 1
ATOM 642 O O . VAL A 1 88 ? 28.071 -3.260 4.493 1.00 18.11 88 VAL A O 1
ATOM 646 N N . LEU A 1 89 ? 28.551 -2.442 2.451 1.00 17.38 89 LEU A N 1
ATOM 647 C CA . LEU A 1 89 ? 27.672 -1.281 2.561 1.00 16.91 89 LEU A CA 1
ATOM 648 C C . LEU A 1 89 ? 26.541 -1.460 1.563 1.00 16.25 89 LEU A C 1
ATOM 649 O O . LEU A 1 89 ? 26.795 -1.680 0.386 1.00 16.12 89 LEU A O 1
ATOM 654 N N . ILE A 1 90 ? 25.304 -1.370 2.034 1.00 15.88 90 ILE A N 1
ATOM 655 C CA . ILE A 1 90 ? 24.146 -1.409 1.142 1.00 15.55 90 ILE A CA 1
ATOM 656 C C . ILE A 1 90 ? 23.464 -0.048 1.166 1.00 15.67 90 ILE A C 1
ATOM 657 O O . ILE A 1 90 ? 22.821 0.314 2.152 1.00 15.74 90 ILE A O 1
ATOM 662 N N . ASN A 1 91 ? 23.647 0.704 0.079 1.00 15.55 91 ASN A N 1
ATOM 663 C CA . ASN A 1 91 ? 23.028 2.008 -0.108 1.00 16.11 91 ASN A CA 1
ATOM 664 C C . ASN A 1 91 ? 21.598 1.814 -0.588 1.00 16.58 91 ASN A C 1
ATOM 665 O O . ASN A 1 91 ? 21.339 1.808 -1.787 1.00 16.57 91 ASN A O 1
ATOM 670 N N . ASN A 1 92 ? 20.676 1.639 0.348 1.00 17.29 92 ASN A N 1
ATOM 671 C CA . ASN A 1 92 ? 19.279 1.373 0.001 1.00 17.64 92 ASN A CA 1
ATOM 672 C C . ASN A 1 92 ? 18.362 2.575 0.226 1.00 18.57 92 ASN A C 1
ATOM 673 O O . ASN A 1 92 ? 17.304 2.660 -0.388 1.00 19.05 92 ASN A O 1
ATOM 678 N N . ALA A 1 93 ? 18.769 3.513 1.077 1.00 19.71 93 ALA A N 1
ATOM 679 C CA . ALA A 1 93 ? 17.981 4.724 1.301 1.00 20.23 93 ALA A CA 1
ATOM 680 C C . ALA A 1 93 ? 17.841 5.514 0.005 1.00 20.85 93 ALA A C 1
ATOM 681 O O . ALA A 1 93 ? 18.774 5.589 -0.794 1.00 21.40 93 ALA A O 1
ATOM 683 N N . GLY A 1 94 ? 16.663 6.097 -0.194 1.00 20.91 94 GLY A N 1
ATOM 684 C CA . GLY A 1 94 ? 16.344 6.807 -1.429 1.00 20.96 94 GLY A CA 1
ATOM 685 C C . GLY A 1 94 ? 14.845 6.814 -1.648 1.00 21.07 94 GLY A C 1
ATOM 686 O O . GLY A 1 94 ? 14.093 6.340 -0.804 1.00 20.94 94 GLY A O 1
ATOM 687 N N . GLY A 1 95 ? 14.406 7.340 -2.785 1.00 20.98 95 GLY A N 1
ATOM 688 C CA . GLY A 1 95 ? 12.979 7.368 -3.107 1.00 21.04 95 GLY A CA 1
ATOM 689 C C . GLY A 1 95 ? 12.603 8.595 -3.907 1.00 20.93 95 GLY A C 1
ATOM 690 O O . GLY A 1 95 ? 13.425 9.486 -4.107 1.00 19.49 95 GLY A O 1
ATOM 691 N N . LEU A 1 96 ? 11.349 8.643 -4.349 1.00 21.96 96 LEU A N 1
ATOM 692 C CA . LEU A 1 96 ? 10.861 9.752 -5.173 1.00 22.89 96 LEU A CA 1
ATOM 693 C C . LEU A 1 96 ? 11.016 11.116 -4.495 1.00 23.05 96 LEU A C 1
ATOM 694 O O . LEU A 1 96 ? 11.499 12.067 -5.110 1.00 23.47 96 LEU A O 1
ATOM 699 N N . ALA A 1 97 ? 10.601 11.202 -3.233 1.00 23.05 97 ALA A N 1
ATOM 70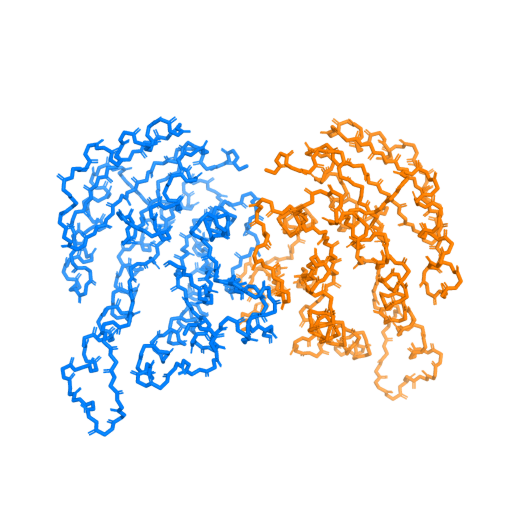0 C CA . ALA A 1 97 ? 10.512 12.472 -2.520 1.00 23.68 97 ALA A CA 1
ATOM 701 C C . ALA A 1 97 ? 9.599 13.451 -3.268 1.00 23.79 97 ALA A C 1
ATOM 702 O O . ALA A 1 97 ? 9.895 14.644 -3.363 1.00 24.57 97 ALA A O 1
ATOM 704 N N . GLY A 1 98 ? 8.497 12.925 -3.802 1.00 23.11 98 GLY A N 1
ATOM 705 C CA . GLY A 1 98 ? 7.493 13.736 -4.488 1.00 23.09 98 GLY A CA 1
ATOM 706 C C . GLY A 1 98 ? 7.549 13.614 -5.999 1.00 23.04 98 GLY A C 1
ATOM 707 O O . GLY A 1 98 ? 8.490 13.048 -6.559 1.00 22.68 98 GLY A O 1
ATOM 708 N N . ARG A 1 99 ? 6.518 14.134 -6.654 1.00 22.90 99 ARG A N 1
ATOM 709 C CA . ARG A 1 99 ? 6.467 14.202 -8.109 1.00 22.87 99 ARG A CA 1
ATOM 710 C C . ARG A 1 99 ? 6.131 15.625 -8.530 1.00 21.69 99 ARG A C 1
ATOM 711 O O . ARG A 1 99 ? 5.387 16.320 -7.839 1.00 20.59 99 ARG A O 1
ATOM 719 N N . SER A 1 100 ? 6.687 16.056 -9.656 1.00 20.26 100 SER A N 1
ATOM 720 C CA . SER A 1 100 ? 6.401 17.378 -10.198 1.00 20.09 100 SER A CA 1
ATOM 721 C C . SER A 1 100 ? 6.632 17.394 -11.701 1.00 19.81 100 SER A C 1
ATOM 722 O O . SER A 1 100 ? 7.682 16.950 -12.170 1.00 19.31 100 SER A O 1
ATOM 725 N N . ASN A 1 101 ? 5.655 17.898 -12.450 1.00 19.65 101 ASN A N 1
ATOM 726 C CA . ASN A 1 101 ? 5.880 18.223 -13.858 1.00 20.20 101 ASN A CA 1
ATOM 727 C C . ASN A 1 101 ? 7.011 19.242 -13.939 1.00 19.06 101 ASN A C 1
ATOM 728 O O . ASN A 1 101 ? 7.198 20.040 -13.019 1.00 18.52 101 ASN A O 1
ATOM 733 N N . LEU A 1 102 ? 7.772 19.206 -15.026 1.00 17.96 102 LEU A N 1
ATOM 734 C CA . LEU A 1 102 ? 8.983 20.016 -15.124 1.00 17.82 102 LEU A CA 1
ATOM 735 C C . LEU A 1 102 ? 8.721 21.500 -14.842 1.00 18.11 102 LEU A C 1
ATOM 736 O O . LEU A 1 102 ? 9.492 22.138 -14.129 1.00 17.84 102 LEU A O 1
ATOM 741 N N . GLU A 1 103 ? 7.630 22.030 -15.390 1.00 18.98 103 GLU A N 1
ATOM 742 C CA . GLU A 1 103 ? 7.308 23.456 -15.249 1.00 19.70 103 GLU A CA 1
ATOM 743 C C . GLU A 1 103 ? 6.952 23.888 -13.817 1.00 20.40 103 GLU A C 1
ATOM 744 O O . GLU A 1 103 ? 6.918 25.088 -13.524 1.00 20.62 103 GLU A O 1
ATOM 750 N N . ASN A 1 104 ? 6.707 22.921 -12.935 1.00 20.68 104 ASN A N 1
ATOM 751 C CA . ASN A 1 104 ? 6.458 23.187 -11.517 1.00 21.14 104 ASN A CA 1
ATOM 752 C C . ASN A 1 104 ? 7.654 22.874 -10.609 1.00 21.08 104 ASN A C 1
ATOM 753 O O . ASN A 1 104 ? 7.566 23.047 -9.395 1.00 21.23 104 ASN A O 1
ATOM 758 N N . ILE A 1 105 ? 8.769 22.421 -11.180 1.00 20.78 105 ILE A N 1
ATOM 759 C CA . ILE A 1 105 ? 9.942 22.093 -10.379 1.00 20.58 105 ILE A CA 1
ATOM 760 C C . ILE A 1 105 ? 10.636 23.385 -9.969 1.00 21.53 105 ILE A C 1
ATOM 761 O O . ILE A 1 105 ? 10.870 24.264 -10.800 1.00 22.69 105 ILE A O 1
ATOM 766 N N . ASP A 1 106 ? 10.925 23.514 -8.678 1.00 21.55 106 ASP A N 1
ATOM 767 C CA . ASP A 1 106 ? 11.724 24.632 -8.175 1.00 21.65 106 ASP A CA 1
ATOM 768 C C . ASP A 1 106 ? 12.997 24.079 -7.550 1.00 20.86 106 ASP A C 1
ATOM 769 O O . ASP A 1 106 ? 13.195 22.861 -7.519 1.00 20.54 106 ASP A O 1
ATOM 774 N N . ASP A 1 107 ? 13.864 24.972 -7.079 1.00 20.23 107 ASP A N 1
ATOM 775 C CA . ASP A 1 107 ? 15.129 24.577 -6.460 1.00 20.02 107 ASP A CA 1
ATOM 776 C C . ASP A 1 107 ? 14.935 23.604 -5.303 1.00 19.41 107 ASP A C 1
ATOM 777 O O . ASP A 1 107 ? 15.708 22.664 -5.156 1.00 18.55 107 ASP A O 1
ATOM 782 N N . ALA A 1 108 ? 13.908 23.835 -4.488 1.00 19.11 108 ALA A N 1
ATOM 783 C CA . ALA A 1 108 ? 13.647 22.984 -3.323 1.00 18.54 108 ALA A CA 1
ATOM 784 C C . ALA A 1 108 ? 13.380 21.534 -3.731 1.00 18.12 108 ALA A C 1
ATOM 785 O O . ALA A 1 108 ? 13.905 20.604 -3.112 1.00 17.71 108 ALA A O 1
ATOM 787 N N . PHE A 1 109 ? 12.573 21.355 -4.774 1.00 17.74 109 PHE A N 1
ATOM 788 C CA . PHE A 1 109 ? 12.253 20.023 -5.286 1.00 17.82 109 PHE A CA 1
ATOM 789 C C . PHE A 1 109 ? 13.522 19.313 -5.763 1.00 17.71 109 PHE A C 1
ATOM 790 O O . PHE A 1 109 ? 13.811 18.183 -5.365 1.00 17.48 109 PHE A O 1
ATOM 798 N N . TYR A 1 110 ? 14.278 19.993 -6.617 1.00 17.59 110 TYR A N 1
ATOM 799 C CA . TYR A 1 110 ? 15.542 19.461 -7.117 1.00 17.78 110 TYR A CA 1
ATOM 800 C C . TYR A 1 110 ? 16.494 19.086 -5.975 1.00 18.21 110 TYR A C 1
ATOM 801 O O . TYR A 1 110 ? 17.035 17.984 -5.958 1.00 17.36 110 TYR A O 1
ATOM 810 N N . ASP A 1 111 ? 16.683 19.999 -5.021 1.00 18.82 111 ASP A N 1
ATOM 811 C CA . ASP A 1 111 ? 17.582 19.757 -3.887 1.00 19.61 111 ASP A CA 1
ATOM 812 C C . ASP A 1 111 ? 17.145 18.538 -3.080 1.00 18.90 111 ASP A C 1
ATOM 813 O O . ASP A 1 111 ? 17.969 17.729 -2.666 1.00 18.19 111 ASP A O 1
ATOM 818 N N . ARG A 1 112 ? 15.843 18.415 -2.852 1.00 18.83 112 ARG A N 1
ATOM 819 C CA . ARG A 1 112 ? 15.319 17.340 -2.019 1.00 18.91 112 ARG A CA 1
ATOM 820 C C . ARG A 1 112 ? 15.580 15.968 -2.635 1.00 18.23 112 ARG A C 1
ATOM 821 O O . ARG A 1 112 ? 16.071 15.056 -1.967 1.00 17.69 112 ARG A O 1
ATOM 829 N N . VAL A 1 113 ? 15.252 15.830 -3.914 1.00 17.87 113 VAL A N 1
ATOM 830 C CA . VAL A 1 113 ? 15.399 14.548 -4.597 1.00 17.95 113 VAL A CA 1
ATOM 831 C C . VAL A 1 113 ? 16.877 14.185 -4.724 1.00 17.55 113 VAL A C 1
ATOM 832 O O . VAL A 1 113 ? 17.263 13.030 -4.525 1.00 17.48 113 VAL A O 1
ATOM 836 N N . MET A 1 114 ? 17.705 15.174 -5.040 1.00 17.92 114 MET A N 1
ATOM 837 C CA . MET A 1 114 ? 19.122 14.923 -5.270 1.00 18.13 114 MET A CA 1
ATOM 838 C C . MET A 1 114 ? 19.896 14.671 -3.979 1.00 18.22 114 MET A C 1
ATOM 839 O O . MET A 1 114 ? 20.842 13.890 -3.983 1.00 18.23 114 MET A O 1
ATOM 844 N N . ASP A 1 115 ? 19.493 15.302 -2.877 1.00 18.46 115 ASP A N 1
ATOM 845 C CA . ASP A 1 115 ? 20.088 14.984 -1.570 1.00 18.69 115 ASP A CA 1
ATOM 846 C C . ASP A 1 115 ? 19.742 13.551 -1.163 1.00 18.31 115 ASP A C 1
ATOM 847 O O . ASP A 1 115 ? 20.611 12.799 -0.715 1.00 17.95 115 ASP A O 1
ATOM 852 N N . LEU A 1 116 ? 18.475 13.176 -1.338 1.00 18.09 116 LEU A N 1
ATOM 853 C CA . LEU A 1 116 ? 17.997 11.845 -0.948 1.00 18.10 116 LEU A CA 1
ATOM 854 C C . LEU A 1 116 ? 18.647 10.716 -1.753 1.00 17.98 116 LEU A C 1
ATOM 855 O O . LEU A 1 116 ? 18.979 9.669 -1.197 1.00 17.43 116 LEU A O 1
ATOM 860 N N . ASN A 1 117 ? 18.830 10.931 -3.053 1.00 17.76 117 ASN A N 1
ATOM 861 C CA . ASN A 1 117 ? 19.305 9.878 -3.953 1.00 18.28 117 ASN A CA 1
ATOM 862 C C . ASN A 1 117 ? 20.730 10.036 -4.471 1.00 18.49 117 ASN A C 1
ATOM 863 O O . ASN A 1 117 ? 21.328 9.057 -4.912 1.00 19.66 117 ASN A O 1
ATOM 868 N N . GLY A 1 118 ? 21.261 11.256 -4.435 1.00 18.55 118 GLY A N 1
ATOM 869 C CA . GLY A 1 118 ? 22.591 11.545 -4.981 1.00 18.47 118 GLY A CA 1
ATOM 870 C C . GLY A 1 118 ? 23.619 11.784 -3.895 1.00 18.38 118 GLY A C 1
ATOM 871 O O . GLY A 1 118 ? 24.517 10.964 -3.688 1.00 18.18 118 GLY A O 1
ATOM 872 N N . ARG A 1 119 ? 23.482 12.908 -3.197 1.00 18.78 119 ARG A N 1
ATOM 873 C CA . ARG A 1 119 ? 24.428 13.276 -2.138 1.00 18.91 119 ARG A CA 1
ATOM 874 C C . ARG A 1 119 ? 24.592 12.153 -1.106 1.00 18.70 119 ARG A C 1
ATOM 875 O O . ARG A 1 119 ? 25.717 11.813 -0.727 1.00 18.09 119 ARG A O 1
ATOM 883 N N . SER A 1 120 ? 23.474 11.565 -0.681 1.00 18.48 120 SER A N 1
ATOM 884 C CA . SER A 1 120 ? 23.480 10.501 0.326 1.00 18.40 120 SER A CA 1
ATOM 885 C C . SER A 1 120 ? 24.368 9.314 -0.057 1.00 18.13 120 SER A C 1
ATOM 886 O O . SER A 1 120 ? 25.214 8.888 0.729 1.00 17.96 120 SER A O 1
ATOM 889 N N . VAL A 1 121 ? 24.176 8.772 -1.257 1.00 17.98 121 VAL A N 1
ATOM 890 C CA . VAL A 1 121 ? 24.934 7.593 -1.676 1.00 18.36 121 VAL A CA 1
ATOM 891 C C . VAL A 1 121 ? 26.412 7.935 -1.865 1.00 18.31 121 VAL A C 1
ATOM 892 O O . VAL A 1 121 ? 27.284 7.140 -1.514 1.00 18.45 121 VAL A O 1
ATOM 896 N N . LEU A 1 122 ? 26.677 9.117 -2.412 1.00 18.88 122 LEU A N 1
ATOM 897 C CA . LEU A 1 122 ? 28.046 9.607 -2.589 1.00 19.45 122 LEU A CA 1
ATOM 898 C C . LEU A 1 122 ? 28.799 9.663 -1.263 1.00 19.03 122 LEU A C 1
ATOM 899 O O . LEU A 1 122 ? 29.905 9.131 -1.140 1.00 18.35 122 LEU A O 1
ATOM 904 N N . MET A 1 123 ? 28.189 10.303 -0.270 1.00 19.15 123 MET A N 1
ATOM 905 C CA . MET A 1 123 ? 28.852 10.519 1.020 1.00 19.20 123 MET A CA 1
ATOM 906 C C . MET A 1 123 ? 28.884 9.266 1.892 1.00 18.85 123 MET A C 1
ATOM 907 O O . MET A 1 123 ? 29.895 8.993 2.531 1.00 18.67 123 MET A O 1
ATOM 912 N N . MET A 1 124 ? 27.807 8.482 1.902 1.00 18.39 124 MET A N 1
ATOM 913 C CA . MET A 1 124 ? 27.837 7.180 2.572 1.00 18.25 124 MET A CA 1
ATOM 914 C C . MET A 1 124 ? 28.962 6.303 2.036 1.00 18.28 124 MET A C 1
ATOM 915 O O . MET A 1 124 ? 29.699 5.687 2.803 1.00 18.34 124 MET A O 1
ATOM 920 N N . THR A 1 125 ? 29.093 6.243 0.712 1.00 18.02 125 THR A N 1
ATOM 921 C CA . THR A 1 125 ? 30.124 5.419 0.093 1.00 18.31 125 THR A CA 1
ATOM 922 C C . THR A 1 125 ? 31.504 6.008 0.416 1.00 18.95 125 THR A C 1
ATOM 923 O O . THR A 1 125 ? 32.410 5.278 0.808 1.00 18.75 125 THR A O 1
ATOM 927 N N . LYS A 1 126 ? 31.633 7.325 0.292 1.00 20.23 126 LYS A N 1
ATOM 928 C CA . LYS A 1 126 ? 32.878 8.012 0.652 1.00 21.33 126 LYS A CA 1
ATOM 929 C C . LYS A 1 126 ? 33.357 7.631 2.052 1.00 21.19 126 LYS A C 1
ATOM 930 O O . LYS A 1 126 ? 34.506 7.244 2.230 1.00 21.16 126 LYS A O 1
ATOM 936 N N . PHE A 1 127 ? 32.476 7.733 3.043 1.00 21.44 127 PHE A N 1
ATOM 937 C CA . PHE A 1 127 ? 32.882 7.479 4.430 1.00 21.10 127 PHE A CA 1
ATOM 938 C C . PHE A 1 127 ? 33.080 5.998 4.744 1.00 20.90 127 PHE A C 1
ATOM 939 O O . PHE A 1 127 ? 33.861 5.651 5.631 1.00 20.23 127 PHE A O 1
ATOM 947 N N . ALA A 1 128 ? 32.390 5.123 4.018 1.00 20.11 128 ALA A N 1
ATOM 948 C CA . ALA A 1 128 ? 32.525 3.686 4.216 1.00 20.01 128 ALA A CA 1
ATOM 949 C C . ALA A 1 128 ? 33.766 3.092 3.541 1.00 19.77 128 ALA A C 1
ATOM 950 O O . ALA A 1 128 ? 34.309 2.100 4.022 1.00 19.93 128 ALA A O 1
ATOM 952 N N . ILE A 1 129 ? 34.204 3.682 2.429 1.00 20.33 129 ILE A N 1
ATOM 953 C CA . ILE A 1 129 ? 35.269 3.090 1.608 1.00 21.12 129 ILE A CA 1
ATOM 954 C C . ILE A 1 129 ? 36.533 2.754 2.420 1.00 21.10 129 ILE A C 1
ATOM 955 O O . ILE A 1 129 ? 37.075 1.662 2.287 1.00 20.78 129 ILE A O 1
ATOM 960 N N . PRO A 1 130 ? 37.000 3.688 3.264 1.00 21.00 130 PRO A N 1
ATOM 961 C CA . PRO A 1 130 ? 38.194 3.364 4.064 1.00 21.32 130 PRO A CA 1
ATOM 962 C C . PRO A 1 130 ? 38.040 2.071 4.866 1.00 21.05 130 PRO A C 1
ATOM 963 O O . PRO A 1 130 ? 38.957 1.247 4.914 1.00 21.46 130 PRO A O 1
ATOM 967 N N . HIS A 1 131 ? 36.865 1.882 5.460 1.00 20.63 131 HIS A N 1
ATOM 968 C CA . HIS A 1 131 ? 36.593 0.700 6.261 1.00 20.98 131 HIS A CA 1
ATOM 969 C C . HIS A 1 131 ? 36.456 -0.541 5.379 1.00 21.13 131 HIS A C 1
ATOM 970 O O . HIS A 1 131 ? 36.957 -1.608 5.720 1.00 21.16 131 HIS A O 1
ATOM 977 N N . LEU A 1 132 ? 35.804 -0.390 4.228 1.00 21.74 132 LEU A N 1
ATOM 978 C CA . LEU A 1 132 ? 35.703 -1.480 3.258 1.00 21.99 132 LEU A CA 1
ATOM 979 C C . LEU A 1 132 ? 37.081 -1.911 2.739 1.00 22.52 132 LEU A C 1
ATOM 980 O O . LEU A 1 132 ? 37.337 -3.102 2.578 1.00 22.31 132 LEU A O 1
ATOM 985 N N . ARG A 1 133 ? 37.953 -0.937 2.480 1.00 24.07 133 ARG A N 1
ATOM 986 C CA . ARG A 1 133 ? 39.342 -1.210 2.095 1.00 25.42 133 ARG A CA 1
ATOM 987 C C . ARG A 1 133 ? 40.040 -2.042 3.176 1.00 25.65 133 ARG A C 1
ATOM 988 O O . ARG A 1 133 ? 40.635 -3.078 2.885 1.00 25.86 133 ARG A O 1
ATOM 996 N N . ALA A 1 134 ? 39.948 -1.594 4.424 1.00 25.84 134 ALA A N 1
ATOM 997 C CA . ALA A 1 134 ? 40.583 -2.302 5.541 1.00 26.14 134 ALA A CA 1
ATOM 998 C C . ALA A 1 134 ? 40.028 -3.714 5.702 1.00 26.82 134 ALA A C 1
ATOM 999 O O . ALA A 1 134 ? 40.783 -4.660 5.947 1.00 26.88 134 ALA A O 1
ATOM 1001 N N . SER A 1 135 ? 38.710 -3.848 5.558 1.00 27.51 135 SER A N 1
ATOM 1002 C CA . SER A 1 135 ? 38.029 -5.145 5.612 1.00 28.21 135 SER A CA 1
ATOM 1003 C C . SER A 1 135 ? 38.556 -6.138 4.580 1.00 28.75 135 SER A C 1
ATOM 1004 O O . SER A 1 135 ? 38.809 -7.299 4.903 1.00 29.03 135 SER A O 1
ATOM 1007 N N . ALA A 1 136 ? 38.689 -5.684 3.336 1.00 29.34 136 ALA A N 1
ATOM 1008 C CA . ALA A 1 136 ? 39.153 -6.542 2.243 1.00 30.12 136 ALA A CA 1
ATOM 1009 C C . ALA A 1 136 ? 40.598 -6.991 2.465 1.00 30.76 136 ALA A C 1
ATOM 1010 O O . ALA A 1 136 ? 40.939 -8.143 2.209 1.00 30.54 136 ALA A O 1
ATOM 1012 N N . LYS A 1 137 ? 41.435 -6.070 2.933 1.00 32.05 137 LYS A N 1
ATOM 1013 C CA . LYS A 1 137 ? 42.840 -6.370 3.226 1.00 34.17 137 LYS A CA 1
ATOM 1014 C C . LYS A 1 137 ? 42.963 -7.460 4.298 1.00 33.85 137 LYS A C 1
ATOM 1015 O O . LYS A 1 137 ? 43.751 -8.398 4.151 1.00 34.64 137 LYS A O 1
ATOM 1021 N N . ALA A 1 138 ? 42.171 -7.338 5.360 1.00 33.62 138 ALA A N 1
ATOM 1022 C CA . ALA A 1 138 ? 42.201 -8.295 6.471 1.00 33.34 138 ALA A CA 1
ATOM 1023 C C . ALA A 1 138 ? 41.697 -9.690 6.085 1.00 33.51 138 ALA A C 1
ATOM 1024 O O . ALA A 1 138 ? 42.266 -10.694 6.517 1.00 34.23 138 ALA A O 1
ATOM 1026 N N . SER A 1 139 ? 40.638 -9.753 5.279 1.00 32.02 139 SER A N 1
ATOM 1027 C CA . SER A 1 139 ? 40.039 -11.032 4.877 1.00 31.58 139 SER A CA 1
ATOM 1028 C C . SER A 1 139 ? 40.779 -11.714 3.723 1.00 30.90 139 SER A C 1
ATOM 1029 O O . SER A 1 139 ? 40.691 -12.933 3.559 1.00 31.77 139 SER A O 1
ATOM 1032 N N . GLY A 1 140 ? 41.477 -10.929 2.909 1.00 30.24 140 GLY A N 1
ATOM 1033 C CA . GLY A 1 140 ? 42.132 -11.448 1.707 1.00 30.25 140 GLY A CA 1
ATOM 1034 C C . GLY A 1 140 ? 41.176 -11.795 0.572 1.00 30.21 140 GLY A C 1
ATOM 1035 O O . GLY A 1 140 ? 41.551 -12.505 -0.362 1.00 30.26 140 GLY A O 1
ATOM 1036 N N . THR A 1 141 ? 39.941 -11.298 0.642 1.00 29.93 141 THR A N 1
ATOM 1037 C CA . THR A 1 141 ? 38.956 -11.530 -0.416 1.00 28.77 141 THR A CA 1
ATOM 1038 C C . THR A 1 141 ? 38.537 -10.173 -0.987 1.00 27.96 141 THR A C 1
ATOM 1039 O O . THR A 1 141 ? 39.389 -9.397 -1.414 1.00 29.99 141 THR A O 1
ATOM 1043 N N . THR A 1 142 ? 37.239 -9.884 -1.009 1.00 25.70 142 THR A N 1
ATOM 1044 C CA . THR A 1 142 ? 36.769 -8.559 -1.377 1.00 23.90 142 THR A CA 1
ATOM 1045 C C . THR A 1 142 ? 35.769 -8.068 -0.346 1.00 22.89 142 THR A C 1
ATOM 1046 O O . THR A 1 142 ? 35.163 -8.864 0.365 1.00 23.52 142 THR A O 1
ATOM 1050 N N . SER A 1 143 ? 35.619 -6.752 -0.269 1.00 22.40 143 SER A N 1
ATOM 1051 C CA . SER A 1 143 ? 34.475 -6.139 0.390 1.00 21.69 143 SER A CA 1
ATOM 1052 C C . SER A 1 143 ? 33.523 -5.676 -0.713 1.00 20.63 143 SER A C 1
ATOM 1053 O O . SER A 1 143 ? 33.877 -5.725 -1.896 1.00 19.48 143 SER A O 1
ATOM 1056 N N . ALA A 1 144 ? 32.326 -5.237 -0.332 1.00 19.53 144 ALA A N 1
ATOM 1057 C CA . ALA A 1 144 ? 31.269 -4.949 -1.315 1.00 18.83 144 ALA A CA 1
ATOM 1058 C C . ALA A 1 144 ? 30.467 -3.694 -1.001 1.00 18.01 144 ALA A C 1
ATOM 1059 O O . ALA A 1 144 ? 30.184 -3.388 0.158 1.00 18.01 144 ALA A O 1
ATOM 1061 N N . VAL A 1 145 ? 30.111 -2.972 -2.058 1.00 17.26 145 VAL A N 1
ATOM 1062 C CA . VAL A 1 145 ? 29.069 -1.960 -2.002 1.00 16.83 145 VAL A CA 1
ATOM 1063 C C . VAL A 1 145 ? 27.944 -2.476 -2.889 1.00 16.34 145 VAL A C 1
ATOM 1064 O O . VAL A 1 145 ? 28.196 -2.945 -4.001 1.00 15.93 145 VAL A O 1
ATOM 1068 N N . ILE A 1 146 ? 26.718 -2.433 -2.375 1.00 16.15 146 ILE A N 1
ATOM 1069 C CA . ILE A 1 146 ? 25.530 -2.719 -3.168 1.00 15.91 146 ILE A CA 1
ATOM 1070 C C . ILE A 1 146 ? 24.631 -1.499 -3.050 1.00 15.45 146 ILE A C 1
ATOM 1071 O O . ILE A 1 146 ? 24.375 -1.028 -1.952 1.00 15.57 146 ILE A O 1
ATOM 1076 N N . SER A 1 147 ? 24.154 -0.974 -4.170 1.00 15.06 147 SER A N 1
ATOM 1077 C CA . SER A 1 147 ? 23.266 0.186 -4.123 1.00 14.85 147 SER A CA 1
ATOM 1078 C C . SER A 1 147 ? 21.952 -0.142 -4.808 1.00 14.65 147 SER A C 1
ATOM 1079 O O . SER A 1 147 ? 21.921 -0.893 -5.779 1.00 14.79 147 SER A O 1
ATOM 1082 N N . THR A 1 148 ? 20.867 0.407 -4.279 1.00 14.51 148 THR A N 1
ATOM 1083 C CA . THR A 1 148 ? 19.553 0.199 -4.877 1.00 14.48 148 THR A CA 1
ATOM 1084 C C . THR A 1 148 ? 19.349 1.218 -5.989 1.00 14.46 148 THR A C 1
ATOM 1085 O O . THR A 1 148 ? 19.294 2.423 -5.738 1.00 14.73 148 THR A O 1
ATOM 1089 N N . GLY A 1 149 ? 19.253 0.720 -7.219 1.00 14.25 149 GLY A N 1
ATOM 1090 C CA . GLY A 1 149 ? 19.018 1.557 -8.384 1.00 14.02 149 GLY A CA 1
ATOM 1091 C C . GLY A 1 149 ? 17.550 1.560 -8.744 1.00 13.94 149 GLY A C 1
ATOM 1092 O O . GLY A 1 149 ? 16.688 1.483 -7.863 1.00 14.15 149 GLY A O 1
ATOM 1093 N N . SER A 1 150 ? 17.254 1.643 -10.035 1.00 13.86 150 SER A N 1
ATOM 1094 C CA . SER A 1 150 ? 15.874 1.643 -10.498 1.00 13.48 150 SER A CA 1
ATOM 1095 C C . SER A 1 150 ? 15.788 1.467 -12.003 1.00 13.36 150 SER A C 1
ATOM 1096 O O . SER A 1 150 ? 16.649 1.938 -12.744 1.00 13.26 150 SER A O 1
ATOM 1099 N N . ILE A 1 151 ? 14.723 0.801 -12.441 1.00 13.24 151 ILE A N 1
ATOM 1100 C CA . ILE A 1 151 ? 14.296 0.843 -13.837 1.00 13.29 151 ILE A CA 1
ATOM 1101 C C . ILE A 1 151 ? 14.307 2.282 -14.380 1.00 13.06 151 ILE A C 1
ATOM 1102 O O . ILE A 1 151 ? 14.659 2.514 -15.546 1.00 12.99 151 ILE A O 1
ATOM 1107 N N . ALA A 1 152 ? 13.943 3.245 -13.532 1.00 12.75 152 ALA A N 1
ATOM 1108 C CA . ALA A 1 152 ? 13.852 4.646 -13.953 1.00 12.84 152 ALA A CA 1
ATOM 1109 C C . ALA A 1 152 ? 15.187 5.233 -14.416 1.00 12.74 152 ALA A C 1
ATOM 1110 O O . ALA A 1 152 ? 15.199 6.180 -15.193 1.00 12.75 152 ALA A O 1
ATOM 1112 N N . ALA A 1 153 ? 16.297 4.646 -13.972 1.00 12.78 153 ALA A N 1
ATOM 1113 C CA . ALA A 1 153 ? 17.628 5.007 -14.461 1.00 13.02 153 ALA A CA 1
ATOM 1114 C C . ALA A 1 153 ? 17.779 4.777 -15.963 1.00 13.35 153 ALA A C 1
ATOM 1115 O O . ALA A 1 153 ? 18.613 5.411 -16.604 1.00 13.47 153 ALA A O 1
ATOM 1117 N N . ARG A 1 154 ? 16.985 3.855 -16.505 1.00 13.56 154 ARG A N 1
ATOM 1118 C CA . ARG A 1 154 ? 17.149 3.398 -17.879 1.00 13.96 154 ARG A CA 1
ATOM 1119 C C . ARG A 1 154 ? 16.181 4.049 -18.859 1.00 14.33 154 ARG A C 1
ATOM 1120 O O . ARG A 1 154 ? 16.540 4.300 -20.003 1.00 14.53 154 ARG A O 1
ATOM 1128 N N . GLU A 1 155 ? 14.947 4.294 -18.428 1.00 14.76 155 GLU A N 1
ATOM 1129 C CA . GLU A 1 155 ? 13.913 4.724 -19.363 1.00 15.43 155 GLU A CA 1
ATOM 1130 C C . GLU A 1 155 ? 13.152 5.981 -18.926 1.00 15.12 155 GLU A C 1
ATOM 1131 O O . GLU A 1 155 ? 12.061 6.253 -19.422 1.00 15.28 155 GLU A O 1
ATOM 1137 N N . GLY A 1 156 ? 13.740 6.749 -18.012 1.00 14.99 156 GLY A N 1
ATOM 1138 C CA . GLY A 1 156 ? 13.249 8.086 -17.696 1.00 14.97 156 GLY A CA 1
ATOM 1139 C C . GLY A 1 156 ? 12.200 8.200 -16.605 1.00 15.34 156 GLY A C 1
ATOM 1140 O O . GLY A 1 156 ? 11.884 9.306 -16.174 1.00 15.31 156 GLY A O 1
ATOM 1141 N N . GLY A 1 157 ? 11.644 7.077 -16.157 1.00 15.78 157 GLY A N 1
ATOM 1142 C CA . GLY A 1 157 ? 10.646 7.104 -15.087 1.00 16.73 157 GLY A CA 1
ATOM 1143 C C . GLY A 1 157 ? 9.307 7.672 -15.526 1.00 17.30 157 GLY A C 1
ATOM 1144 O O . GLY A 1 157 ? 9.121 8.031 -16.693 1.00 17.61 157 GLY A O 1
ATOM 1145 N N . GLY A 1 158 ? 8.368 7.749 -14.587 1.00 17.98 158 GLY A N 1
ATOM 1146 C CA . GLY A 1 158 ? 7.023 8.221 -14.886 1.00 18.60 158 GLY A CA 1
ATOM 1147 C C . GLY A 1 158 ? 6.962 9.732 -14.980 1.00 19.23 158 GLY A C 1
ATOM 1148 O O . GLY A 1 158 ? 7.897 10.429 -14.581 1.00 18.14 158 GLY A O 1
ATOM 1149 N N . ILE A 1 159 ? 5.857 10.250 -15.509 1.00 20.74 159 ILE A N 1
ATOM 1150 C CA . ILE A 1 159 ? 5.668 11.698 -15.551 1.00 21.25 159 ILE A CA 1
ATOM 1151 C C . ILE A 1 159 ? 5.698 12.215 -14.104 1.00 20.02 159 ILE A C 1
ATOM 1152 O O . ILE A 1 159 ? 5.096 11.622 -13.202 1.00 19.96 159 ILE A O 1
ATOM 1157 N N . GLY A 1 160 ? 6.470 13.275 -13.884 1.00 18.71 160 GLY A N 1
ATOM 1158 C CA . GLY A 1 160 ? 6.670 13.840 -12.553 1.00 17.82 160 GLY A CA 1
ATOM 1159 C C . GLY A 1 160 ? 7.877 13.297 -11.801 1.00 17.15 160 GLY A C 1
ATOM 1160 O O . GLY A 1 160 ? 8.302 13.890 -10.806 1.00 16.92 160 GLY A O 1
ATOM 1161 N N . ALA A 1 161 ? 8.436 12.185 -12.283 1.00 16.34 161 ALA A N 1
ATOM 1162 C CA . ALA A 1 161 ? 9.531 11.490 -11.606 1.00 16.11 161 ALA A CA 1
ATOM 1163 C C . ALA A 1 161 ? 10.882 11.689 -12.299 1.00 15.88 161 ALA A C 1
ATOM 1164 O O . ALA A 1 161 ? 11.815 10.917 -12.072 1.00 15.61 161 ALA A O 1
ATOM 1166 N N . GLY A 1 162 ? 10.991 12.728 -13.124 1.00 15.62 162 GLY A N 1
ATOM 1167 C CA . GLY A 1 162 ? 12.201 12.961 -13.922 1.00 15.49 162 GLY A CA 1
ATOM 1168 C C . GLY A 1 162 ? 13.484 13.141 -13.131 1.00 15.38 162 GLY A C 1
ATOM 1169 O O . GLY A 1 162 ? 14.527 12.600 -13.505 1.00 15.05 162 GLY A O 1
ATOM 1170 N N . VAL A 1 163 ? 13.426 13.906 -12.042 1.00 15.26 163 VAL A N 1
ATOM 1171 C CA . VAL A 1 163 ? 14.624 14.142 -11.230 1.00 15.49 163 VAL A CA 1
ATOM 1172 C C . VAL A 1 163 ? 15.003 12.861 -10.480 1.00 14.99 163 VAL A C 1
ATOM 1173 O O . VAL A 1 163 ? 16.184 12.523 -10.378 1.00 14.69 163 VAL A O 1
ATOM 1177 N N . TYR A 1 164 ? 14.004 12.130 -9.983 1.00 14.83 164 TYR A N 1
ATOM 1178 C CA . TYR A 1 164 ? 14.256 10.825 -9.368 1.00 14.83 164 TYR A CA 1
ATOM 1179 C C . TYR A 1 164 ? 14.934 9.881 -10.363 1.00 14.33 164 TYR A C 1
ATOM 1180 O O . TYR A 1 164 ? 15.982 9.302 -10.073 1.00 13.89 164 TYR A O 1
ATOM 1189 N N . ALA A 1 165 ? 14.331 9.749 -11.541 1.00 13.85 165 ALA A N 1
ATOM 1190 C CA . ALA A 1 165 ? 14.872 8.911 -12.606 1.00 13.50 165 ALA A CA 1
ATOM 1191 C C . ALA A 1 165 ? 16.332 9.268 -12.886 1.00 13.35 165 ALA A C 1
ATOM 1192 O O . ALA A 1 165 ? 17.213 8.410 -12.880 1.00 12.86 165 ALA A O 1
ATOM 1194 N N . ALA A 1 166 ? 16.569 10.554 -13.119 1.00 13.59 166 ALA A N 1
ATOM 1195 C CA . ALA A 1 166 ? 17.898 11.068 -13.403 1.00 13.78 166 ALA A CA 1
ATOM 1196 C C . ALA A 1 166 ? 18.889 10.753 -12.275 1.00 13.87 166 ALA A C 1
ATOM 1197 O O . ALA A 1 166 ? 20.031 10.377 -12.538 1.00 13.60 166 ALA A O 1
ATOM 1199 N N . SER A 1 167 ? 18.439 10.875 -11.027 1.00 14.04 167 SER A N 1
ATOM 1200 C CA . SER A 1 167 ? 19.289 10.581 -9.870 1.00 14.38 167 SER A CA 1
ATOM 1201 C C . SER A 1 167 ? 19.680 9.102 -9.818 1.00 14.60 167 SER A C 1
ATOM 1202 O O . SER A 1 167 ? 20.745 8.744 -9.320 1.00 14.69 167 SER A O 1
ATOM 1205 N N . LYS A 1 168 ? 18.815 8.235 -10.325 1.00 14.87 168 LYS A N 1
ATOM 1206 C CA . LYS A 1 168 ? 19.149 6.816 -10.385 1.00 15.05 168 LYS A CA 1
ATOM 1207 C C . LYS A 1 168 ? 20.113 6.512 -11.533 1.00 14.35 168 LYS A C 1
ATOM 1208 O O . LYS A 1 168 ? 21.004 5.679 -11.378 1.00 13.84 168 LYS A O 1
ATOM 1214 N N . ALA A 1 169 ? 19.973 7.203 -12.664 1.00 13.92 169 ALA A N 1
ATOM 1215 C CA . ALA A 1 169 ? 20.968 7.086 -13.743 1.00 14.10 169 ALA A CA 1
ATOM 1216 C C . ALA A 1 169 ? 22.326 7.595 -13.252 1.00 14.16 169 ALA A C 1
ATOM 1217 O O . ALA A 1 169 ? 23.371 7.007 -13.544 1.00 13.83 169 ALA A O 1
ATOM 1219 N N . TRP A 1 170 ? 22.283 8.690 -12.495 1.00 14.46 170 TRP A N 1
ATOM 1220 C CA . TRP A 1 170 ? 23.454 9.269 -11.825 1.00 14.58 170 TRP A CA 1
ATOM 1221 C C . TRP A 1 170 ? 24.170 8.181 -11.000 1.00 14.46 170 TRP A C 1
ATOM 1222 O O . TRP A 1 170 ? 25.378 7.976 -11.138 1.00 14.10 170 TRP A O 1
ATOM 1233 N N . LEU A 1 171 ? 23.408 7.462 -10.178 1.00 14.37 171 LEU A N 1
ATOM 1234 C CA . LEU A 1 171 ? 23.942 6.367 -9.356 1.00 14.19 171 LEU A CA 1
ATOM 1235 C C . LEU A 1 171 ? 24.526 5.234 -10.187 1.00 14.00 171 LEU A C 1
ATOM 1236 O O . LEU A 1 171 ? 25.631 4.764 -9.917 1.00 13.77 171 LEU A O 1
ATOM 1241 N N . HIS A 1 172 ? 23.768 4.767 -11.174 1.00 13.84 172 HIS A N 1
ATOM 1242 C CA . HIS A 1 172 ? 24.229 3.679 -12.029 1.00 13.97 172 HIS A CA 1
ATOM 1243 C C . HIS A 1 172 ? 25.589 4.015 -12.637 1.00 14.18 172 HIS A C 1
ATOM 1244 O O . HIS A 1 172 ? 26.448 3.154 -12.723 1.00 14.44 172 HIS A O 1
ATOM 1251 N N . ASP A 1 173 ? 25.776 5.265 -13.050 1.00 14.60 173 ASP A N 1
ATOM 1252 C CA . ASP A 1 173 ? 27.008 5.664 -13.725 1.00 15.05 173 ASP A CA 1
ATOM 1253 C C . ASP A 1 173 ? 28.152 5.953 -12.755 1.00 15.13 173 ASP A C 1
ATOM 1254 O O . ASP A 1 173 ? 29.303 5.642 -13.062 1.00 15.11 173 ASP A O 1
ATOM 1259 N N . ILE A 1 174 ? 27.855 6.514 -11.585 1.00 15.28 174 ILE A N 1
ATOM 1260 C CA . ILE A 1 174 ? 28.922 6.773 -10.607 1.00 15.60 174 ILE A CA 1
ATOM 1261 C C . ILE A 1 174 ? 29.545 5.462 -10.100 1.00 15.58 174 ILE A C 1
ATOM 1262 O O . ILE A 1 174 ? 30.753 5.402 -9.845 1.00 15.42 174 ILE A O 1
ATOM 1267 N N . HIS A 1 175 ? 28.740 4.404 -9.995 1.00 15.59 175 HIS A N 1
ATOM 1268 C CA . HIS A 1 175 ? 29.263 3.059 -9.726 1.00 15.39 175 HIS A CA 1
ATOM 1269 C C . HIS A 1 175 ? 30.340 2.639 -10.741 1.00 15.72 175 HIS A C 1
ATOM 1270 O O . HIS A 1 175 ? 31.319 1.993 -10.374 1.00 15.79 175 HIS A O 1
ATOM 1277 N N . ARG A 1 176 ? 30.161 3.009 -12.010 1.00 16.00 176 ARG A N 1
ATOM 1278 C CA . ARG A 1 176 ? 31.146 2.687 -13.047 1.00 16.17 176 ARG A CA 1
ATOM 1279 C C . ARG A 1 176 ? 32.452 3.420 -12.769 1.00 16.78 176 ARG A C 1
ATOM 1280 O O . ARG A 1 176 ? 33.530 2.849 -12.932 1.00 17.83 176 ARG A O 1
ATOM 1288 N N . ASN A 1 177 ? 32.354 4.673 -12.340 1.00 17.34 177 ASN A N 1
ATOM 1289 C CA . ASN A 1 177 ? 33.537 5.428 -11.931 1.00 17.88 177 ASN A CA 1
ATOM 1290 C C . ASN A 1 177 ? 34.234 4.775 -10.733 1.00 18.05 177 ASN A C 1
ATOM 1291 O O . ASN A 1 177 ? 35.463 4.646 -10.709 1.00 18.21 177 ASN A O 1
ATOM 1296 N N . TRP A 1 178 ? 33.452 4.355 -9.743 1.00 18.14 178 TRP A N 1
ATOM 1297 C CA . TRP A 1 178 ? 34.023 3.758 -8.537 1.00 18.23 178 TRP A CA 1
ATOM 1298 C C . TRP A 1 178 ? 34.732 2.438 -8.819 1.00 18.91 178 TRP A C 1
ATOM 1299 O O . TRP A 1 178 ? 35.712 2.108 -8.150 1.00 19.25 178 TRP A O 1
ATOM 1310 N N . VAL A 1 179 ? 34.259 1.689 -9.817 1.00 19.02 179 VAL A N 1
ATOM 1311 C CA . VAL A 1 179 ? 34.968 0.490 -10.265 1.00 19.66 179 VAL A CA 1
ATOM 1312 C C . VAL A 1 179 ? 36.381 0.853 -10.731 1.00 20.22 179 VAL A C 1
ATOM 1313 O O . VAL A 1 179 ? 37.342 0.152 -10.406 1.00 20.56 179 VAL A O 1
ATOM 1317 N N . LYS A 1 180 ? 36.499 1.947 -11.480 1.00 21.00 180 LYS A N 1
ATOM 1318 C CA . LYS A 1 180 ? 37.801 2.384 -11.985 1.00 21.82 180 LYS A CA 1
ATOM 1319 C C . LYS A 1 180 ? 38.720 2.795 -10.843 1.00 22.52 180 LYS A C 1
ATOM 1320 O O . LYS A 1 180 ? 39.891 2.413 -10.826 1.00 22.66 180 LYS A O 1
ATOM 1326 N N . GLU A 1 181 ? 38.189 3.551 -9.884 1.00 22.76 181 GLU A N 1
ATOM 1327 C CA . GLU A 1 181 ? 39.006 4.043 -8.778 1.00 23.45 181 GLU A CA 1
ATOM 1328 C C . GLU A 1 181 ? 39.347 2.972 -7.742 1.00 23.15 181 GLU A C 1
ATOM 1329 O O . GLU A 1 181 ? 40.479 2.936 -7.261 1.00 23.35 181 GLU A O 1
ATOM 1335 N N . PHE A 1 182 ? 38.394 2.102 -7.400 1.00 22.18 182 PHE A N 1
ATOM 1336 C CA . PHE A 1 182 ? 38.525 1.273 -6.191 1.00 21.57 182 PHE A CA 1
ATOM 1337 C C . PHE A 1 182 ? 38.649 -0.239 -6.368 1.00 21.75 182 PHE A C 1
ATOM 1338 O O . PHE A 1 182 ? 38.743 -0.963 -5.373 1.00 22.06 182 PHE A O 1
ATOM 1346 N N . THR A 1 183 ? 38.673 -0.738 -7.602 1.00 21.80 183 THR A N 1
ATOM 1347 C CA . THR A 1 183 ? 38.845 -2.176 -7.810 1.00 22.42 183 THR A CA 1
ATOM 1348 C C . THR A 1 183 ? 40.228 -2.622 -7.308 1.00 23.65 183 THR A C 1
ATOM 1349 O O . THR A 1 183 ? 40.382 -3.741 -6.825 1.00 23.15 183 THR A O 1
ATOM 1353 N N . LYS A 1 184 ? 41.207 -1.722 -7.404 1.00 25.23 184 LYS A N 1
ATOM 1354 C CA . LYS A 1 184 ? 42.555 -1.955 -6.862 1.00 27.29 184 LYS A CA 1
ATOM 1355 C C . LYS A 1 184 ? 42.577 -2.200 -5.344 1.00 27.41 184 LYS A C 1
ATOM 1356 O O . LYS A 1 184 ? 43.527 -2.792 -4.830 1.00 27.48 184 LYS A O 1
ATOM 1362 N N . ASP A 1 185 ? 41.545 -1.731 -4.639 1.00 26.72 185 ASP A N 1
ATOM 1363 C CA . ASP A 1 185 ? 41.399 -1.963 -3.195 1.00 26.75 185 ASP A CA 1
ATOM 1364 C C . ASP A 1 185 ? 40.540 -3.185 -2.866 1.00 26.02 185 ASP A C 1
ATOM 1365 O O . ASP A 1 185 ? 40.178 -3.394 -1.707 1.00 25.60 185 ASP A O 1
ATOM 1370 N N . SER A 1 186 ? 40.217 -3.981 -3.883 1.00 25.18 186 SER A N 1
ATOM 1371 C CA . SER A 1 186 ? 39.395 -5.178 -3.732 1.00 24.96 186 SER A CA 1
ATOM 1372 C C . SER A 1 186 ? 38.014 -4.856 -3.156 1.00 23.07 186 SER A C 1
ATOM 1373 O O . SER A 1 186 ? 37.487 -5.594 -2.335 1.00 22.24 186 SER A O 1
ATOM 1376 N N . ILE A 1 187 ? 37.448 -3.735 -3.592 1.00 21.87 187 ILE A N 1
ATOM 1377 C CA . ILE A 1 187 ? 36.072 -3.391 -3.266 1.00 20.79 187 ILE A CA 1
ATOM 1378 C C . ILE A 1 187 ? 35.257 -3.575 -4.540 1.00 20.12 187 ILE A C 1
ATOM 1379 O O . ILE A 1 187 ? 35.633 -3.054 -5.588 1.00 20.25 187 ILE A O 1
ATOM 1384 N N . ARG A 1 188 ? 34.159 -4.322 -4.431 1.00 19.50 188 ARG A N 1
ATOM 1385 C CA . ARG A 1 188 ? 33.236 -4.556 -5.540 1.00 18.73 188 ARG A CA 1
ATOM 1386 C C . ARG A 1 188 ? 32.038 -3.630 -5.408 1.00 18.31 188 ARG A C 1
ATOM 1387 O O . ARG A 1 188 ? 31.661 -3.244 -4.297 1.00 18.19 188 ARG A O 1
ATOM 1395 N N . PHE A 1 189 ? 31.445 -3.274 -6.545 1.00 17.49 189 PHE A N 1
ATOM 1396 C CA . PHE A 1 189 ? 30.308 -2.355 -6.586 1.00 16.82 189 PHE A CA 1
ATOM 1397 C C . PHE A 1 189 ? 29.256 -2.936 -7.518 1.00 16.22 189 PHE A C 1
ATOM 1398 O O . PHE A 1 189 ? 29.531 -3.148 -8.693 1.00 16.29 189 PHE A O 1
ATOM 1406 N N . ASN A 1 190 ? 28.063 -3.203 -6.997 1.00 15.48 190 ASN A N 1
ATOM 1407 C CA . ASN A 1 190 ? 26.974 -3.698 -7.837 1.00 15.00 190 ASN A CA 1
ATOM 1408 C C . ASN A 1 190 ? 25.647 -3.065 -7.455 1.00 14.71 190 ASN A C 1
ATOM 1409 O O . ASN A 1 190 ? 25.489 -2.523 -6.358 1.00 14.26 190 ASN A O 1
ATOM 1414 N N . ILE A 1 191 ? 24.699 -3.121 -8.385 1.00 14.37 191 ILE A N 1
ATOM 1415 C CA . ILE A 1 191 ? 23.395 -2.501 -8.199 1.00 13.92 191 ILE A CA 1
ATOM 1416 C C . ILE A 1 191 ? 22.276 -3.520 -8.391 1.00 13.61 191 ILE A C 1
ATOM 1417 O O . ILE A 1 191 ? 22.335 -4.363 -9.286 1.00 13.70 191 ILE A O 1
ATOM 1422 N N . VAL A 1 192 ? 21.281 -3.446 -7.513 1.00 13.53 192 VAL A N 1
ATOM 1423 C CA . VAL A 1 192 ? 20.018 -4.127 -7.702 1.00 13.77 192 VAL A CA 1
ATOM 1424 C C . VAL A 1 192 ? 19.038 -3.042 -8.125 1.00 13.77 192 VAL A C 1
ATOM 1425 O O . VAL A 1 192 ? 18.852 -2.062 -7.404 1.00 13.85 192 VAL A O 1
ATOM 1429 N N . ALA A 1 193 ? 18.440 -3.203 -9.301 1.00 13.87 193 ALA A N 1
ATOM 1430 C CA . ALA A 1 193 ? 17.549 -2.187 -9.860 1.00 14.37 193 ALA A CA 1
ATOM 1431 C C . ALA A 1 193 ? 16.117 -2.710 -9.872 1.00 14.51 193 ALA A C 1
ATOM 1432 O O . ALA A 1 193 ? 15.714 -3.397 -10.811 1.00 14.26 193 ALA A O 1
ATOM 1434 N N . PRO A 1 194 ? 15.337 -2.392 -8.829 1.00 15.01 194 PRO A N 1
ATOM 1435 C CA . PRO A 1 194 ? 13.949 -2.838 -8.855 1.00 15.66 194 PRO A CA 1
ATOM 1436 C C . PRO A 1 194 ? 13.158 -2.161 -9.972 1.00 16.77 194 PRO A C 1
ATOM 1437 O O . PRO A 1 194 ? 13.507 -1.056 -10.397 1.00 15.80 194 PRO A O 1
ATOM 1441 N N . GLY A 1 195 ? 12.118 -2.837 -10.446 1.00 18.47 195 GLY A N 1
ATOM 1442 C CA . GLY A 1 195 ? 11.122 -2.212 -11.302 1.00 20.74 195 GLY A CA 1
ATOM 1443 C C . GLY A 1 195 ? 10.078 -1.587 -10.401 1.00 23.03 195 GLY A C 1
ATOM 1444 O O . GLY A 1 195 ? 10.334 -0.569 -9.757 1.00 23.46 195 GLY A O 1
ATOM 1445 N N . THR A 1 196 ? 8.912 -2.227 -10.333 1.00 25.85 196 THR A N 1
ATOM 1446 C CA . THR A 1 196 ? 7.823 -1.805 -9.459 1.00 28.29 196 THR A CA 1
ATOM 1447 C C . THR A 1 196 ? 7.655 -2.827 -8.340 1.00 29.68 196 THR A C 1
ATOM 1448 O O . THR A 1 196 ? 7.400 -4.006 -8.605 1.00 28.52 196 THR A O 1
ATOM 1452 N N . VAL A 1 197 ? 7.814 -2.365 -7.101 1.00 31.69 197 VAL A N 1
ATOM 1453 C CA . VAL A 1 197 ? 7.666 -3.199 -5.909 1.00 33.74 197 VAL A CA 1
ATOM 1454 C C . VAL A 1 197 ? 6.544 -2.629 -5.047 1.00 36.70 197 VAL A C 1
ATOM 1455 O O . VAL A 1 197 ? 6.417 -1.413 -4.918 1.00 37.80 197 VAL A O 1
ATOM 1459 N N . ASP A 1 198 ? 5.738 -3.508 -4.459 1.00 39.65 198 ASP A N 1
ATOM 1460 C CA . ASP A 1 198 ? 4.606 -3.086 -3.628 1.00 42.67 198 ASP A CA 1
ATOM 1461 C C . ASP A 1 198 ? 5.060 -2.592 -2.251 1.00 43.72 198 ASP A C 1
ATOM 1462 O O . ASP A 1 198 ? 5.737 -1.569 -2.128 1.00 46.41 198 ASP A O 1
ATOM 1467 N N . LYS A 1 210 ? -1.825 1.929 -11.555 1.00 61.03 210 LYS A N 1
ATOM 1468 C CA . LYS A 1 210 ? -1.335 0.654 -11.042 1.00 61.49 210 LYS A CA 1
ATOM 1469 C C . LYS A 1 210 ? -1.658 -0.506 -11.987 1.00 61.65 210 LYS A C 1
ATOM 1470 O O . LYS A 1 210 ? -0.817 -1.382 -12.201 1.00 60.98 210 LYS A O 1
ATOM 1476 N N . THR A 1 211 ? -2.867 -0.509 -12.548 1.00 61.19 211 THR A N 1
ATOM 1477 C CA . THR A 1 211 ? -3.247 -1.513 -13.549 1.00 60.74 211 THR A CA 1
ATOM 1478 C C . THR A 1 211 ? -2.449 -1.308 -14.838 1.00 59.68 211 THR A C 1
ATOM 1479 O O . THR A 1 211 ? -2.070 -2.274 -15.502 1.00 59.68 211 THR A O 1
ATOM 1483 N N . ARG A 1 212 ? -2.195 -0.046 -15.177 1.00 58.13 212 ARG A N 1
ATOM 1484 C CA . ARG A 1 212 ? -1.429 0.307 -16.374 1.00 56.68 212 ARG A CA 1
ATOM 1485 C C . ARG A 1 212 ? 0.026 -0.127 -16.244 1.00 52.93 212 ARG A C 1
ATOM 1486 O O . ARG A 1 212 ? 0.613 -0.641 -17.197 1.00 51.99 212 ARG A O 1
ATOM 1494 N N . ILE A 1 213 ? 0.600 0.078 -15.061 1.00 48.79 213 ILE A N 1
ATOM 1495 C CA . ILE A 1 213 ? 1.971 -0.353 -14.796 1.00 46.73 213 ILE A CA 1
ATOM 1496 C C . ILE A 1 213 ? 2.042 -1.885 -14.805 1.00 44.96 213 ILE A C 1
ATOM 1497 O O . ILE A 1 213 ? 2.993 -2.453 -15.335 1.00 44.13 213 ILE A O 1
ATOM 1502 N N . ALA A 1 214 ? 1.030 -2.546 -14.245 1.00 43.40 214 ALA A N 1
ATOM 1503 C CA . ALA A 1 214 ? 0.986 -4.012 -14.226 1.00 43.01 214 ALA A CA 1
ATOM 1504 C C . ALA A 1 214 ? 0.939 -4.605 -15.638 1.00 41.90 214 ALA A C 1
ATOM 1505 O O . ALA A 1 214 ? 1.590 -5.613 -15.910 1.00 41.95 214 ALA A O 1
ATOM 1507 N N . ASN A 1 215 ? 0.179 -3.970 -16.530 1.00 41.01 215 ASN A N 1
ATOM 1508 C CA . ASN A 1 215 ? 0.092 -4.401 -17.931 1.00 39.73 215 ASN A CA 1
ATOM 1509 C C . ASN A 1 215 ? 1.396 -4.196 -18.704 1.00 37.27 215 ASN A C 1
ATOM 1510 O O . ASN A 1 215 ? 1.643 -4.879 -19.700 1.00 37.86 215 ASN A O 1
ATOM 1515 N N . SER A 1 216 ? 2.220 -3.254 -18.249 1.00 33.97 216 SER A N 1
ATOM 1516 C CA . SER A 1 216 ? 3.551 -3.045 -18.820 1.00 31.60 216 SER A CA 1
ATOM 1517 C C . SER A 1 216 ? 4.580 -4.058 -18.295 1.00 28.80 216 SER A C 1
ATOM 1518 O O . SER A 1 216 ? 5.729 -4.053 -18.734 1.00 28.66 216 SER A O 1
ATOM 1521 N N . ILE A 1 217 ? 4.176 -4.910 -17.352 1.00 25.27 217 ILE A N 1
ATOM 1522 C CA . ILE A 1 217 ? 5.070 -5.919 -16.780 1.00 22.91 217 ILE A CA 1
ATOM 1523 C C . ILE A 1 217 ? 4.658 -7.303 -17.295 1.00 21.19 217 ILE A C 1
ATOM 1524 O O . ILE A 1 217 ? 3.525 -7.730 -17.068 1.00 20.96 217 ILE A O 1
ATOM 1529 N N . PRO A 1 218 ? 5.563 -8.003 -18.002 1.00 19.58 218 PRO A N 1
ATOM 1530 C CA . PRO A 1 218 ? 5.248 -9.339 -18.514 1.00 19.29 218 PRO A CA 1
ATOM 1531 C C . PRO A 1 218 ? 4.697 -10.311 -17.465 1.00 19.12 218 PRO A C 1
ATOM 1532 O O . PRO A 1 218 ? 3.804 -11.096 -17.775 1.00 19.14 218 PRO A O 1
ATOM 1536 N N . MET A 1 219 ? 5.197 -10.252 -16.234 1.00 18.97 219 MET A N 1
ATOM 1537 C CA . MET A 1 219 ? 4.685 -11.134 -15.180 1.00 19.44 219 MET A CA 1
ATOM 1538 C C . MET A 1 219 ? 3.332 -10.689 -14.616 1.00 20.19 219 MET A C 1
ATOM 1539 O O . MET A 1 219 ? 2.714 -11.423 -13.841 1.00 21.19 219 MET A O 1
ATOM 1544 N N . GLY A 1 220 ? 2.885 -9.491 -14.988 1.00 20.73 220 GLY A N 1
ATOM 1545 C CA . GLY A 1 220 ? 1.517 -9.041 -14.714 1.00 21.90 220 GLY A CA 1
ATOM 1546 C C . GLY A 1 220 ? 1.227 -8.646 -13.278 1.00 22.60 220 GLY A C 1
ATOM 1547 O O . GLY A 1 220 ? 0.066 -8.598 -12.866 1.00 23.05 220 GLY A O 1
ATOM 1548 N N . ARG A 1 221 ? 2.276 -8.363 -12.511 1.00 22.98 221 ARG A N 1
ATOM 1549 C CA . ARG A 1 221 ? 2.137 -8.007 -11.099 1.00 23.39 221 ARG A CA 1
ATOM 1550 C C . ARG A 1 221 ? 3.386 -7.281 -10.622 1.00 23.40 221 ARG A C 1
ATOM 1551 O O . ARG A 1 221 ? 4.446 -7.384 -11.247 1.00 22.28 221 ARG A O 1
ATOM 1559 N N . PHE A 1 222 ? 3.260 -6.569 -9.507 1.00 23.57 222 PHE A N 1
ATOM 1560 C CA . PHE A 1 222 ? 4.409 -5.918 -8.883 1.00 24.37 222 PHE A CA 1
ATOM 1561 C C . PHE A 1 222 ? 5.228 -6.948 -8.108 1.00 22.81 222 PHE A C 1
ATOM 1562 O O . PHE A 1 222 ? 4.710 -7.981 -7.688 1.00 21.98 222 PHE A O 1
ATOM 1570 N N . GLY A 1 223 ? 6.508 -6.654 -7.905 1.00 21.67 223 GLY A N 1
ATOM 1571 C CA . GLY A 1 223 ? 7.361 -7.509 -7.096 1.00 21.37 223 GLY A CA 1
ATOM 1572 C C . GLY A 1 223 ? 7.055 -7.362 -5.618 1.00 21.31 223 GLY A C 1
ATOM 1573 O O . GLY A 1 223 ? 6.431 -6.385 -5.199 1.00 21.99 223 GLY A O 1
ATOM 1574 N N . THR A 1 224 ? 7.468 -8.354 -4.835 1.00 21.46 224 THR A N 1
ATOM 1575 C CA . THR A 1 224 ? 7.419 -8.274 -3.375 1.00 21.37 224 THR A CA 1
AT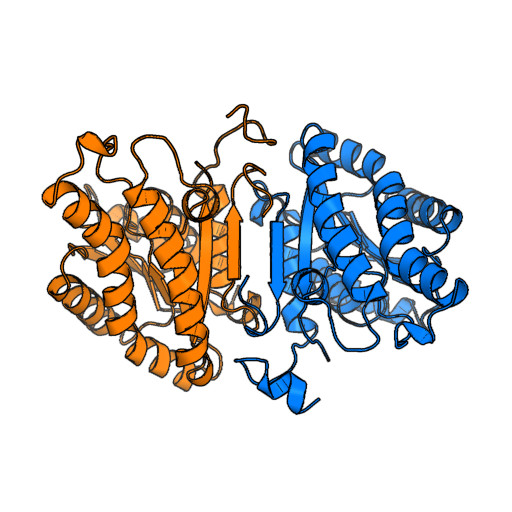OM 1576 C C . THR A 1 224 ? 8.841 -8.129 -2.848 1.00 21.34 224 THR A C 1
ATOM 1577 O O . THR A 1 224 ? 9.803 -8.502 -3.521 1.00 20.17 224 THR A O 1
ATOM 1581 N N . VAL A 1 225 ? 8.970 -7.612 -1.630 1.00 21.74 225 VAL A N 1
ATOM 1582 C CA . VAL A 1 225 ? 10.294 -7.408 -1.032 1.00 22.26 225 VAL A CA 1
ATOM 1583 C C . VAL A 1 225 ? 11.075 -8.717 -0.890 1.00 22.35 225 VAL A C 1
ATOM 1584 O O . VAL A 1 225 ? 12.302 -8.728 -1.007 1.00 21.72 225 VAL A O 1
ATOM 1588 N N . GLN A 1 226 ? 10.360 -9.823 -0.677 1.00 22.81 226 GLN A N 1
ATOM 1589 C CA . GLN A 1 226 ? 10.985 -11.142 -0.590 1.00 23.51 226 GLN A CA 1
ATOM 1590 C C . GLN A 1 226 ? 11.618 -11.577 -1.914 1.00 22.39 226 GLN A C 1
ATOM 1591 O O . GLN A 1 226 ? 12.544 -12.391 -1.924 1.00 22.03 226 GLN A O 1
ATOM 1597 N N . GLU A 1 227 ? 11.112 -11.043 -3.025 1.00 20.80 227 GLU A N 1
ATOM 1598 C CA . GLU A 1 227 ? 11.667 -11.327 -4.348 1.00 20.04 227 GLU A CA 1
ATOM 1599 C C . GLU A 1 227 ? 12.872 -10.440 -4.696 1.00 19.20 227 GLU A C 1
ATOM 1600 O O . GLU A 1 227 ? 13.574 -10.708 -5.669 1.00 19.02 227 GLU A O 1
ATOM 1606 N N . LEU A 1 228 ? 13.108 -9.402 -3.898 1.00 18.25 228 LEU A N 1
ATOM 1607 C CA . LEU A 1 228 ? 14.242 -8.497 -4.101 1.00 17.68 228 LEU A CA 1
ATOM 1608 C C . LEU A 1 228 ? 15.460 -8.889 -3.272 1.00 17.23 228 LEU A C 1
ATOM 1609 O O . LEU A 1 228 ? 16.587 -8.793 -3.746 1.00 16.69 228 LEU A O 1
ATOM 1614 N N . ALA A 1 229 ? 15.221 -9.337 -2.041 1.00 17.24 229 ALA A N 1
ATOM 1615 C CA . ALA A 1 229 ? 16.297 -9.611 -1.084 1.00 17.30 229 ALA A CA 1
ATOM 1616 C C . ALA A 1 229 ? 17.389 -10.566 -1.589 1.00 16.99 229 ALA A C 1
ATOM 1617 O O . ALA A 1 229 ? 18.573 -10.301 -1.380 1.00 17.37 229 ALA A O 1
ATOM 1619 N N . PRO A 1 230 ? 17.011 -11.674 -2.257 1.00 16.93 230 PRO A N 1
ATOM 1620 C CA . PRO A 1 230 ? 18.052 -12.625 -2.672 1.00 16.79 230 PRO A CA 1
ATOM 1621 C C . PRO A 1 230 ? 19.149 -12.042 -3.562 1.00 16.61 230 PRO A C 1
ATOM 1622 O O . PRO A 1 230 ? 20.309 -12.436 -3.440 1.00 16.22 230 PRO A O 1
ATOM 1626 N N . ALA A 1 231 ? 18.799 -11.094 -4.431 1.00 16.23 231 ALA A N 1
ATOM 1627 C CA . ALA A 1 231 ? 19.790 -10.432 -5.276 1.00 15.83 231 ALA A CA 1
ATOM 1628 C C . ALA A 1 231 ? 20.868 -9.716 -4.452 1.00 15.94 231 ALA A C 1
ATOM 1629 O O . ALA A 1 231 ? 22.050 -9.732 -4.814 1.00 15.75 231 ALA A O 1
ATOM 1631 N N . TYR A 1 232 ? 20.458 -9.094 -3.346 1.00 16.03 232 TYR A N 1
ATOM 1632 C CA . TYR A 1 232 ? 21.395 -8.422 -2.443 1.00 16.07 232 TYR A CA 1
ATOM 1633 C C . TYR A 1 232 ? 22.307 -9.429 -1.746 1.00 16.89 232 TYR A C 1
ATOM 1634 O O . TYR A 1 232 ? 23.508 -9.193 -1.615 1.00 17.27 232 TYR A O 1
ATOM 1643 N N . VAL A 1 233 ? 21.732 -10.545 -1.301 1.00 17.46 233 VAL A N 1
ATOM 1644 C CA . VAL A 1 233 ? 22.507 -11.614 -0.664 1.00 18.18 233 VAL A CA 1
ATOM 1645 C C . VAL A 1 233 ? 23.584 -12.104 -1.632 1.00 17.96 233 VAL A C 1
ATOM 1646 O O . VAL A 1 233 ? 24.757 -12.226 -1.272 1.00 17.96 233 VAL A O 1
ATOM 1650 N N . PHE A 1 234 ? 23.180 -12.344 -2.877 1.00 17.73 234 PHE A N 1
ATOM 1651 C CA . PHE A 1 234 ? 24.092 -12.788 -3.924 1.00 17.69 234 PHE A CA 1
ATOM 1652 C C . PHE A 1 234 ? 25.261 -11.816 -4.124 1.00 17.40 234 PHE A C 1
ATOM 1653 O O . PHE A 1 234 ? 26.416 -12.234 -4.183 1.00 18.02 234 PHE A O 1
ATOM 1661 N N . PHE A 1 235 ? 24.962 -10.524 -4.219 1.00 17.40 235 PHE A N 1
ATOM 1662 C CA . PHE A 1 235 ? 25.998 -9.509 -4.426 1.00 17.21 235 PHE A CA 1
ATOM 1663 C C . PHE A 1 235 ? 26.863 -9.263 -3.185 1.00 17.27 235 PHE A C 1
ATOM 1664 O O . PHE A 1 235 ? 27.964 -8.732 -3.300 1.00 17.24 235 PHE A O 1
ATOM 1672 N N . ALA A 1 236 ? 26.355 -9.628 -2.011 1.00 17.76 236 ALA A N 1
ATOM 1673 C CA . ALA A 1 236 ? 27.065 -9.416 -0.750 1.00 18.61 236 ALA A CA 1
ATOM 1674 C C . ALA A 1 236 ? 28.131 -10.485 -0.517 1.00 19.51 236 ALA A C 1
ATOM 1675 O O . ALA A 1 236 ? 29.125 -10.227 0.162 1.00 19.66 236 ALA A O 1
ATOM 1677 N N . SER A 1 237 ? 27.918 -11.669 -1.086 1.00 20.50 237 SER A N 1
ATOM 1678 C CA . SER A 1 237 ? 28.782 -12.837 -0.859 1.00 21.36 237 SER A CA 1
ATOM 1679 C C . SER A 1 237 ? 29.938 -12.928 -1.850 1.00 21.87 237 SER A C 1
ATOM 1680 O O . SER A 1 237 ? 29.721 -13.094 -3.053 1.00 21.87 237 SER A O 1
ATOM 1683 N N . HIS A 1 238 ? 31.169 -12.848 -1.342 1.00 21.73 238 HIS A N 1
ATOM 1684 C CA . HIS A 1 238 ? 32.353 -13.010 -2.186 1.00 22.42 238 HIS A CA 1
ATOM 1685 C C . HIS A 1 238 ? 32.372 -14.376 -2.878 1.00 22.01 238 HIS A C 1
ATOM 1686 O O . HIS A 1 238 ? 32.828 -14.488 -4.013 1.00 22.49 238 HIS A O 1
ATOM 1693 N N . ALA A 1 239 ? 31.876 -15.408 -2.199 1.00 21.96 239 ALA A N 1
ATOM 1694 C CA . ALA A 1 239 ? 31.815 -16.755 -2.773 1.00 22.42 239 ALA A CA 1
ATOM 1695 C C . ALA A 1 239 ? 30.906 -16.817 -4.000 1.00 22.24 239 ALA A C 1
ATOM 1696 O O . ALA A 1 239 ? 31.193 -17.533 -4.960 1.00 22.21 239 ALA A O 1
ATOM 1698 N N . ALA A 1 240 ? 29.810 -16.066 -3.953 1.00 21.89 240 ALA A N 1
ATOM 1699 C CA . ALA A 1 240 ? 28.821 -16.071 -5.028 1.00 21.65 240 ALA A CA 1
ATOM 1700 C C . ALA A 1 240 ? 29.199 -15.145 -6.178 1.00 21.08 240 ALA A C 1
ATOM 1701 O O . ALA A 1 240 ? 29.016 -15.496 -7.344 1.00 21.79 240 ALA A O 1
ATOM 1703 N N . SER A 1 241 ? 29.716 -13.961 -5.852 1.00 20.33 241 SER A N 1
ATOM 1704 C CA . SER A 1 241 ? 29.872 -12.893 -6.842 1.00 19.74 241 SER A CA 1
ATOM 1705 C C . SER A 1 241 ? 31.236 -12.211 -6.794 1.00 19.32 241 SER A C 1
ATOM 1706 O O . SER A 1 241 ? 31.371 -11.066 -7.215 1.00 18.68 241 SER A O 1
ATOM 1709 N N . GLY A 1 242 ? 32.258 -12.928 -6.323 1.00 20.08 242 GLY A N 1
ATOM 1710 C CA . GLY A 1 242 ? 33.594 -12.350 -6.155 1.00 20.06 242 GLY A CA 1
ATOM 1711 C C . GLY A 1 242 ? 34.263 -11.799 -7.406 1.00 20.36 242 GLY A C 1
ATOM 1712 O O . GLY A 1 242 ? 35.142 -10.938 -7.310 1.00 20.71 242 GLY A O 1
ATOM 1713 N N . TYR A 1 243 ? 33.859 -12.289 -8.579 1.00 20.28 243 TYR A N 1
ATOM 1714 C CA . TYR A 1 243 ? 34.383 -11.788 -9.853 1.00 19.98 243 TYR A CA 1
ATOM 1715 C C . TYR A 1 243 ? 33.389 -10.853 -10.556 1.00 19.83 243 TYR A C 1
ATOM 1716 O O . TYR A 1 243 ? 33.567 -10.522 -11.730 1.00 20.13 243 TYR A O 1
ATOM 1725 N N . ILE A 1 244 ? 32.358 -10.422 -9.831 1.00 18.86 244 ILE A N 1
ATOM 1726 C CA . ILE A 1 244 ? 31.330 -9.541 -10.388 1.00 18.36 244 ILE A CA 1
ATOM 1727 C C . ILE A 1 244 ? 31.426 -8.158 -9.762 1.00 17.96 244 ILE A C 1
ATOM 1728 O O . ILE A 1 244 ? 31.277 -7.999 -8.545 1.00 17.93 244 ILE A O 1
ATOM 1733 N N . THR A 1 245 ? 31.681 -7.163 -10.602 1.00 17.49 245 THR A N 1
ATOM 1734 C CA . THR A 1 245 ? 31.681 -5.773 -10.184 1.00 17.37 245 THR A CA 1
ATOM 1735 C C . THR A 1 245 ? 31.295 -4.881 -11.359 1.00 17.25 245 THR A C 1
ATOM 1736 O O . THR A 1 245 ? 31.550 -5.219 -12.521 1.00 18.03 245 THR A O 1
ATOM 1740 N N . GLY A 1 246 ? 30.670 -3.752 -11.043 1.00 16.59 246 GLY A N 1
ATOM 1741 C CA . GLY A 1 246 ? 30.220 -2.794 -12.041 1.00 16.33 246 GLY A CA 1
ATOM 1742 C C . GLY A 1 246 ? 28.955 -3.207 -12.772 1.00 15.86 246 GLY A C 1
ATOM 1743 O O . GLY A 1 246 ? 28.702 -2.739 -13.885 1.00 16.15 246 GLY A O 1
ATOM 1744 N N . GLN A 1 247 ? 28.154 -4.062 -12.145 1.00 15.40 247 GLN A N 1
ATOM 1745 C CA . GLN A 1 247 ? 26.973 -4.621 -12.796 1.00 15.47 247 GLN A CA 1
ATOM 1746 C C . GLN A 1 247 ? 25.674 -4.151 -12.162 1.00 15.08 247 GLN A C 1
ATOM 1747 O O . GLN A 1 247 ? 25.650 -3.674 -11.022 1.00 14.61 247 GLN A O 1
ATOM 1753 N N . ILE A 1 248 ? 24.598 -4.287 -12.931 1.00 15.00 248 ILE A N 1
ATOM 1754 C CA . ILE A 1 248 ? 23.260 -3.912 -12.496 1.00 15.25 248 ILE A CA 1
ATOM 1755 C C . ILE A 1 248 ? 22.353 -5.105 -12.761 1.00 15.39 248 ILE A C 1
ATOM 1756 O O . ILE A 1 248 ? 22.234 -5.542 -13.904 1.00 16.04 248 ILE A O 1
ATOM 1761 N N . LEU A 1 249 ? 21.728 -5.638 -11.716 1.00 15.10 249 LEU A N 1
ATOM 1762 C CA . LEU A 1 249 ? 20.737 -6.692 -11.875 1.00 15.15 249 LEU A CA 1
ATOM 1763 C C . LEU A 1 249 ? 19.346 -6.108 -11.676 1.00 14.68 249 LEU A C 1
ATOM 1764 O O . LEU A 1 249 ? 18.992 -5.681 -10.575 1.00 14.26 249 LEU A O 1
ATOM 1769 N N . ASP A 1 250 ? 18.563 -6.087 -12.754 1.00 14.13 250 ASP A N 1
ATOM 1770 C CA . ASP A 1 250 ? 17.215 -5.542 -12.718 1.00 14.09 250 ASP A CA 1
ATOM 1771 C C . ASP A 1 250 ? 16.231 -6.625 -12.274 1.00 13.84 250 ASP A C 1
ATOM 1772 O O . ASP A 1 250 ? 16.222 -7.723 -12.826 1.00 13.60 250 ASP A O 1
ATOM 1777 N N . VAL A 1 251 ? 15.406 -6.297 -11.282 1.00 13.86 251 VAL A N 1
ATOM 1778 C CA . VAL A 1 251 ? 14.443 -7.228 -10.704 1.00 13.71 251 VAL A CA 1
ATOM 1779 C C . VAL A 1 251 ? 13.067 -6.608 -10.896 1.00 13.95 251 VAL A C 1
ATOM 1780 O O . VAL A 1 251 ? 12.627 -5.780 -10.091 1.00 13.77 251 VAL A O 1
ATOM 1784 N N . ASN A 1 252 ? 12.402 -6.993 -11.982 1.00 13.78 252 ASN A N 1
ATOM 1785 C CA . ASN A 1 252 ? 11.268 -6.217 -12.476 1.00 14.24 252 ASN A CA 1
ATOM 1786 C C . ASN A 1 252 ? 10.215 -6.990 -13.264 1.00 14.46 252 ASN A C 1
ATOM 1787 O O . ASN A 1 252 ? 9.412 -6.382 -13.974 1.00 14.68 252 ASN A O 1
ATOM 1792 N N . GLY A 1 253 ? 10.221 -8.318 -13.158 1.00 14.80 253 GLY A N 1
ATOM 1793 C CA . GLY A 1 253 ? 9.233 -9.146 -13.843 1.00 14.92 253 GLY A CA 1
ATOM 1794 C C . GLY A 1 253 ? 9.223 -9.019 -15.358 1.00 14.84 253 GLY A C 1
ATOM 1795 O O . GLY A 1 253 ? 8.216 -9.336 -15.996 1.00 15.24 253 GLY A O 1
ATOM 1796 N N . GLY A 1 254 ? 10.346 -8.581 -15.928 1.00 14.69 254 GLY A N 1
ATOM 1797 C CA . GLY A 1 254 ? 10.472 -8.334 -17.364 1.00 14.66 254 GLY A CA 1
ATOM 1798 C C . GLY A 1 254 ? 10.070 -6.938 -17.837 1.00 15.03 254 GLY A C 1
ATOM 1799 O O . GLY A 1 254 ? 10.037 -6.691 -19.039 1.00 14.93 254 GLY A O 1
ATOM 1800 N N . GLN A 1 255 ? 9.775 -6.031 -16.906 1.00 15.17 255 GLN A N 1
ATOM 1801 C CA . GLN A 1 255 ? 9.307 -4.669 -17.237 1.00 15.80 255 GLN A CA 1
ATOM 1802 C C . GLN A 1 255 ? 10.253 -3.941 -18.192 1.00 15.42 255 GLN A C 1
ATOM 1803 O O . GLN A 1 255 ? 9.815 -3.207 -19.085 1.00 15.21 255 GLN A O 1
ATOM 1809 N N . ILE A 1 256 ? 11.552 -4.110 -17.973 1.00 14.76 256 ILE A N 1
ATOM 1810 C CA . ILE A 1 256 ? 12.540 -3.747 -18.972 1.00 14.85 256 ILE A CA 1
ATOM 1811 C C . ILE A 1 256 ? 13.558 -4.878 -19.066 1.00 14.90 256 ILE A C 1
ATOM 1812 O O . ILE A 1 256 ? 13.932 -5.479 -18.053 1.00 14.09 256 ILE A O 1
ATOM 1817 N N . CYS A 1 257 ? 13.965 -5.171 -20.297 1.00 14.96 257 CYS A N 1
ATOM 1818 C CA . CYS A 1 257 ? 14.977 -6.178 -20.588 1.00 15.14 257 CYS A CA 1
ATOM 1819 C C . CYS A 1 257 ? 16.127 -5.466 -21.294 1.00 15.04 257 CYS A C 1
ATOM 1820 O O . CYS A 1 257 ? 16.149 -5.408 -22.521 1.00 14.67 257 CYS A O 1
ATOM 1823 N N . PRO A 1 258 ? 17.075 -4.899 -20.517 1.00 15.13 258 PRO A N 1
ATOM 1824 C CA . PRO A 1 258 ? 18.046 -3.914 -21.033 1.00 15.60 258 PRO A CA 1
ATOM 1825 C C . PRO A 1 258 ? 19.080 -4.471 -22.008 1.00 15.94 258 PRO A C 1
ATOM 1826 O O . PRO A 1 258 ? 19.628 -3.720 -22.821 1.00 16.65 258 PRO A O 1
ATOM 1830 N N . PHE B 1 2 ? 18.753 -22.011 -1.699 1.00 40.68 2 PHE B N 1
ATOM 1831 C CA . PHE B 1 2 ? 18.438 -22.719 -2.979 1.00 39.60 2 PHE B CA 1
ATOM 1832 C C . PHE B 1 2 ? 17.879 -24.124 -2.725 1.00 39.49 2 PHE B C 1
ATOM 1833 O O . PHE B 1 2 ? 18.168 -25.059 -3.480 1.00 39.62 2 PHE B O 1
ATOM 1841 N N . SER B 1 3 ? 17.072 -24.273 -1.674 1.00 38.56 3 SER B N 1
ATOM 1842 C CA . SER B 1 3 ? 16.504 -25.577 -1.317 1.00 37.25 3 SER B CA 1
ATOM 1843 C C . SER B 1 3 ? 15.459 -26.050 -2.324 1.00 35.16 3 SER B C 1
ATOM 1844 O O . SER B 1 3 ? 15.130 -27.238 -2.366 1.00 34.80 3 SER B O 1
ATOM 1847 N N . ASP B 1 4 ? 14.943 -25.123 -3.134 1.00 31.39 4 ASP B N 1
ATOM 1848 C CA . ASP B 1 4 ? 13.937 -25.455 -4.140 1.00 29.76 4 ASP B CA 1
ATOM 1849 C C . ASP B 1 4 ? 14.533 -26.077 -5.409 1.00 27.75 4 ASP B C 1
ATOM 1850 O O . ASP B 1 4 ? 13.795 -26.414 -6.331 1.00 29.07 4 ASP B O 1
ATOM 1855 N N . LEU B 1 5 ? 15.856 -26.227 -5.456 1.00 26.34 5 LEU B N 1
ATOM 1856 C CA . LEU B 1 5 ? 16.511 -26.909 -6.572 1.00 25.75 5 LEU B CA 1
ATOM 1857 C C . LEU B 1 5 ? 16.551 -28.432 -6.402 1.00 25.83 5 LEU B C 1
ATOM 1858 O O . LEU B 1 5 ? 16.890 -29.148 -7.342 1.00 24.88 5 LEU B O 1
ATOM 1863 N N . LYS B 1 6 ? 16.200 -28.926 -5.215 1.00 26.66 6 LYS B N 1
ATOM 1864 C CA . LYS B 1 6 ? 16.225 -30.369 -4.956 1.00 27.23 6 LYS B CA 1
ATOM 1865 C C . LYS B 1 6 ? 15.282 -31.103 -5.905 1.00 25.91 6 LYS B C 1
ATOM 1866 O O . LYS B 1 6 ? 14.079 -30.856 -5.910 1.00 25.77 6 LYS B O 1
ATOM 1872 N N . GLY B 1 7 ? 15.837 -31.993 -6.719 1.00 25.44 7 GLY B N 1
ATOM 1873 C CA . GLY B 1 7 ? 15.038 -32.791 -7.648 1.00 24.71 7 GLY B CA 1
ATOM 1874 C C . GLY B 1 7 ? 14.707 -32.094 -8.961 1.00 24.36 7 GLY B C 1
ATOM 1875 O O . GLY B 1 7 ? 14.069 -32.687 -9.829 1.00 23.56 7 GLY B O 1
ATOM 1876 N N . LYS B 1 8 ? 15.133 -30.840 -9.119 1.00 23.79 8 LYS B N 1
ATOM 1877 C CA . LYS B 1 8 ? 14.885 -30.116 -10.364 1.00 23.98 8 LYS B CA 1
ATOM 1878 C C . LYS B 1 8 ? 15.679 -30.724 -11.509 1.00 23.11 8 LYS B C 1
ATOM 1879 O O . LYS B 1 8 ? 16.870 -31.013 -11.371 1.00 23.27 8 LYS B O 1
ATOM 1885 N N . ARG B 1 9 ? 15.004 -30.907 -12.641 1.00 22.75 9 ARG B N 1
ATOM 1886 C CA . ARG B 1 9 ? 15.576 -31.582 -13.797 1.00 22.85 9 ARG B CA 1
ATOM 1887 C C . ARG B 1 9 ? 16.149 -30.546 -14.751 1.00 22.60 9 ARG B C 1
ATOM 1888 O O . ARG B 1 9 ? 15.403 -29.788 -15.379 1.00 22.65 9 ARG B O 1
ATOM 1896 N N . ILE B 1 10 ? 17.476 -30.517 -14.838 1.00 22.14 10 ILE B N 1
ATOM 1897 C CA . ILE B 1 10 ? 18.199 -29.447 -15.513 1.00 22.10 10 ILE B CA 1
ATOM 1898 C C . ILE B 1 10 ? 19.048 -29.997 -16.653 1.00 22.38 10 ILE B C 1
ATOM 1899 O O . ILE B 1 10 ? 20.015 -30.727 -16.427 1.00 22.81 10 ILE B O 1
ATOM 1904 N N . LEU B 1 11 ? 18.683 -29.631 -17.880 1.00 21.79 11 LEU B N 1
ATOM 1905 C CA . LEU B 1 11 ? 19.421 -30.039 -19.071 1.00 21.90 11 LEU B CA 1
ATOM 1906 C C . LEU B 1 11 ? 20.412 -28.942 -19.459 1.00 22.11 11 LEU B C 1
ATOM 1907 O O . LEU B 1 11 ? 20.006 -27.815 -19.768 1.00 21.54 11 LEU B O 1
ATOM 1912 N N . ILE B 1 12 ? 21.703 -29.275 -19.437 1.00 21.94 12 ILE B N 1
ATOM 1913 C CA . ILE B 1 12 ? 22.766 -28.333 -19.787 1.00 22.38 12 ILE B CA 1
ATOM 1914 C C . ILE B 1 12 ? 23.494 -28.807 -21.039 1.00 22.98 12 ILE B C 1
ATOM 1915 O O . ILE B 1 12 ? 24.112 -29.871 -21.037 1.00 22.55 12 ILE B O 1
ATOM 1920 N N . THR B 1 13 ? 23.436 -28.013 -22.105 1.00 22.81 13 THR B N 1
ATOM 1921 C CA . THR B 1 13 ? 24.186 -28.328 -23.316 1.00 23.52 13 THR B CA 1
ATOM 1922 C C . THR B 1 13 ? 25.658 -27.955 -23.117 1.00 24.47 13 THR B C 1
ATOM 1923 O O . THR B 1 13 ? 25.970 -27.014 -22.395 1.00 25.18 13 THR B O 1
ATOM 1927 N N . GLY B 1 14 ? 26.560 -28.717 -23.731 1.00 25.87 14 GLY B N 1
ATOM 1928 C CA . GLY B 1 14 ? 27.996 -28.459 -23.637 1.00 27.10 14 GLY B CA 1
ATOM 1929 C C . GLY B 1 14 ? 28.481 -28.385 -22.201 1.00 28.23 14 GLY B C 1
ATOM 1930 O O . GLY B 1 14 ? 29.027 -27.367 -21.780 1.00 28.44 14 GLY B O 1
ATOM 1931 N N . SER B 1 15 ? 28.285 -29.472 -21.454 1.00 28.70 15 SER B N 1
ATOM 1932 C CA . SER B 1 15 ? 28.500 -29.472 -20.006 1.00 28.63 15 SER B CA 1
ATOM 1933 C C . SER B 1 15 ? 29.467 -30.547 -19.492 1.00 29.75 15 SER B C 1
ATOM 1934 O O . SER B 1 15 ? 29.467 -30.860 -18.300 1.00 28.64 15 SER B O 1
ATOM 1937 N N . THR B 1 16 ? 30.295 -31.100 -20.376 1.00 31.32 16 THR B N 1
ATOM 1938 C CA . THR B 1 16 ? 31.311 -32.076 -19.958 1.00 32.87 16 THR B CA 1
ATOM 1939 C C . THR B 1 16 ? 32.630 -31.405 -19.573 1.00 34.30 16 THR B C 1
ATOM 1940 O O . THR B 1 16 ? 33.509 -32.051 -19.002 1.00 34.90 16 THR B O 1
ATOM 1944 N N . GLU B 1 17 ? 32.768 -30.119 -19.899 1.00 35.20 17 GLU B N 1
ATOM 1945 C CA . GLU B 1 17 ? 33.967 -29.349 -19.574 1.00 35.97 17 GLU B CA 1
ATOM 1946 C C . GLU B 1 17 ? 33.598 -27.918 -19.189 1.00 34.70 17 GLU B C 1
ATOM 1947 O O . GLU B 1 17 ? 32.442 -27.511 -19.328 1.00 34.08 17 GLU B O 1
ATOM 1953 N N . GLY B 1 18 ? 34.592 -27.174 -18.704 1.00 32.01 18 GLY B N 1
ATOM 1954 C CA . GLY B 1 18 ? 34.477 -25.733 -18.474 1.00 30.51 18 GLY B CA 1
ATOM 1955 C C . GLY B 1 18 ? 33.292 -25.280 -17.638 1.00 29.23 18 GLY B C 1
ATOM 1956 O O . GLY B 1 18 ? 32.931 -25.920 -16.650 1.00 28.34 18 GLY B O 1
ATOM 1957 N N . ILE B 1 19 ? 32.686 -24.167 -18.052 1.00 27.91 19 ILE B N 1
ATOM 1958 C CA . ILE B 1 19 ? 31.581 -23.547 -17.318 1.00 26.91 19 ILE B CA 1
ATOM 1959 C C . ILE B 1 19 ? 30.425 -24.525 -17.112 1.00 25.78 19 ILE B C 1
ATOM 1960 O O . ILE B 1 19 ? 29.862 -24.602 -16.023 1.00 24.66 19 ILE B O 1
ATOM 1965 N N . GLY B 1 20 ? 30.082 -25.265 -18.164 1.00 25.46 20 GLY B N 1
ATOM 1966 C CA . GLY B 1 20 ? 28.986 -26.221 -18.118 1.00 25.95 20 GLY B CA 1
ATOM 1967 C C . GLY B 1 20 ? 29.127 -27.296 -17.049 1.00 26.58 20 GLY B C 1
ATOM 1968 O O . GLY B 1 20 ? 28.165 -27.590 -16.337 1.00 25.06 20 GLY B O 1
ATOM 1969 N N . MET B 1 21 ? 30.317 -27.882 -16.930 1.00 27.79 21 MET B N 1
ATOM 1970 C CA . MET B 1 21 ? 30.543 -28.940 -15.936 1.00 29.79 21 MET B CA 1
ATOM 1971 C C . MET B 1 21 ? 30.549 -28.357 -14.526 1.00 27.37 21 MET B C 1
ATOM 1972 O O . MET B 1 21 ? 29.931 -28.915 -13.619 1.00 26.89 21 MET B O 1
ATOM 1977 N N . ALA B 1 22 ? 31.238 -27.231 -14.352 1.00 25.67 22 ALA B N 1
ATOM 1978 C CA . ALA B 1 22 ? 31.269 -26.528 -13.065 1.00 24.29 22 ALA B CA 1
ATOM 1979 C C . ALA B 1 22 ? 29.863 -26.134 -12.608 1.00 23.46 22 ALA B C 1
ATOM 1980 O O . ALA B 1 22 ? 29.529 -26.243 -11.429 1.00 22.63 22 ALA B O 1
ATOM 1982 N N . THR B 1 23 ? 29.038 -25.686 -13.551 1.00 22.53 23 THR B N 1
ATOM 1983 C CA . THR B 1 23 ? 27.651 -25.343 -13.251 1.00 22.21 23 THR B CA 1
ATOM 1984 C C . THR B 1 23 ? 26.842 -26.577 -12.861 1.00 22.14 23 THR B C 1
ATOM 1985 O O . THR B 1 23 ? 26.069 -26.544 -11.904 1.00 21.61 23 THR B O 1
ATOM 1989 N N . ALA B 1 24 ? 27.029 -27.664 -13.604 1.00 22.33 24 ALA B N 1
ATOM 1990 C CA . ALA B 1 24 ? 26.350 -28.921 -13.313 1.00 22.86 24 ALA B CA 1
ATOM 1991 C C . ALA B 1 24 ? 26.610 -29.364 -11.871 1.00 23.32 24 ALA B C 1
ATOM 1992 O O . ALA B 1 24 ? 25.680 -29.726 -11.148 1.00 22.88 24 ALA B O 1
ATOM 1994 N N . ILE B 1 25 ? 27.873 -29.301 -11.463 1.00 24.70 25 ILE B N 1
ATOM 1995 C CA . ILE B 1 25 ? 28.283 -29.725 -10.121 1.00 25.96 25 ILE B CA 1
ATOM 1996 C C . ILE B 1 25 ? 27.667 -28.820 -9.060 1.00 26.25 25 ILE B C 1
ATOM 1997 O O . ILE B 1 25 ? 27.112 -29.302 -8.076 1.00 25.50 25 ILE B O 1
ATOM 2002 N N . GLU B 1 26 ? 27.740 -27.509 -9.276 1.00 26.68 26 GLU B N 1
ATOM 2003 C CA . GLU B 1 26 ? 27.203 -26.553 -8.316 1.00 27.24 26 GLU B CA 1
ATOM 2004 C C . GLU B 1 26 ? 25.694 -26.730 -8.129 1.00 25.73 26 GLU B C 1
ATOM 2005 O O . GLU B 1 26 ? 25.191 -26.631 -7.013 1.00 25.19 26 GLU B O 1
ATOM 2011 N N . LEU B 1 27 ? 24.976 -27.008 -9.216 1.00 24.45 27 LEU B N 1
ATOM 2012 C CA . LEU B 1 27 ? 23.540 -27.279 -9.139 1.00 23.60 27 LEU B CA 1
ATOM 2013 C C . LEU B 1 27 ? 23.267 -28.591 -8.401 1.00 24.16 27 LEU B C 1
ATOM 2014 O O . LEU B 1 27 ? 22.332 -28.691 -7.595 1.00 23.22 27 LEU B O 1
ATOM 2019 N N . ALA B 1 28 ? 24.096 -29.591 -8.682 1.00 25.44 28 ALA B N 1
ATOM 2020 C CA . ALA B 1 28 ? 23.975 -30.897 -8.035 1.00 26.25 28 ALA B CA 1
ATOM 2021 C C . ALA B 1 28 ? 24.177 -30.804 -6.515 1.00 27.49 28 ALA B C 1
ATOM 2022 O O . ALA B 1 28 ? 23.634 -31.619 -5.766 1.00 27.44 28 ALA B O 1
ATOM 2024 N N . ARG B 1 29 ? 24.938 -29.806 -6.065 1.00 28.98 29 ARG B N 1
ATOM 2025 C CA . ARG B 1 29 ? 25.129 -29.560 -4.629 1.00 31.03 29 ARG B CA 1
ATOM 2026 C C . ARG B 1 29 ? 23.825 -29.226 -3.902 1.00 30.36 29 ARG 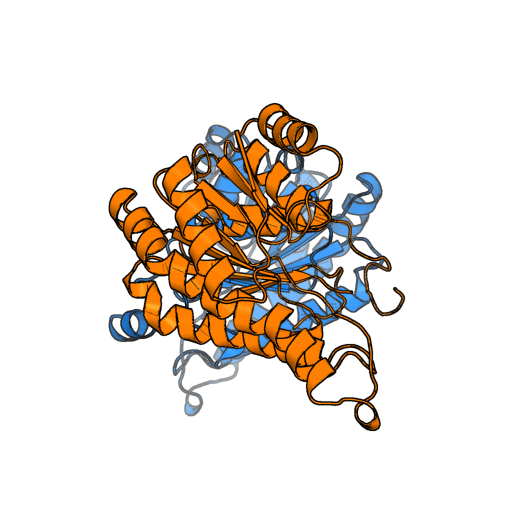B C 1
ATOM 2027 O O . ARG B 1 29 ? 23.728 -29.418 -2.690 1.00 30.51 29 ARG B O 1
ATOM 2035 N N . TYR B 1 30 ? 22.828 -28.743 -4.644 1.00 29.52 30 TYR B N 1
ATOM 2036 C CA . TYR B 1 30 ? 21.502 -28.461 -4.092 1.00 29.23 30 TYR B CA 1
ATOM 2037 C C . TYR B 1 30 ? 20.469 -29.525 -4.466 1.00 28.52 30 TYR B C 1
ATOM 2038 O O . TYR B 1 30 ? 19.264 -29.318 -4.303 1.00 28.45 30 TYR B O 1
ATOM 2047 N N . GLY B 1 31 ? 20.946 -30.671 -4.948 1.00 27.16 31 GLY B N 1
ATOM 2048 C CA . GLY B 1 31 ? 20.087 -31.819 -5.215 1.00 26.60 31 GLY B CA 1
ATOM 2049 C C . GLY B 1 31 ? 19.494 -31.872 -6.609 1.00 25.79 31 GLY B C 1
ATOM 2050 O O . GLY B 1 31 ? 18.594 -32.667 -6.865 1.00 25.02 31 GLY B O 1
ATOM 2051 N N . ALA B 1 32 ? 19.987 -31.029 -7.514 1.00 25.56 32 ALA B N 1
ATOM 2052 C CA . ALA B 1 32 ? 19.493 -31.024 -8.890 1.00 25.18 32 ALA B CA 1
ATOM 2053 C C . ALA B 1 32 ? 19.850 -32.322 -9.611 1.00 24.98 32 ALA B C 1
ATOM 2054 O O . ALA B 1 32 ? 20.856 -32.965 -9.303 1.00 25.42 32 ALA B O 1
ATOM 2056 N N . VAL B 1 33 ? 19.005 -32.686 -10.568 1.00 24.88 33 VAL B N 1
ATOM 2057 C CA . VAL B 1 33 ? 19.220 -33.830 -11.441 1.00 24.95 33 VAL B CA 1
ATOM 2058 C C . VAL B 1 33 ? 19.649 -33.254 -12.786 1.00 25.37 33 VAL B C 1
ATOM 2059 O O . VAL B 1 33 ? 18.849 -32.607 -13.468 1.00 24.67 33 VAL B O 1
ATOM 2063 N N . VAL B 1 34 ? 20.911 -33.470 -13.155 1.00 25.18 34 VAL B N 1
ATOM 2064 C CA . VAL B 1 34 ? 21.529 -32.727 -14.252 1.00 25.93 34 VAL B CA 1
ATOM 2065 C C . VAL B 1 34 ? 21.840 -33.584 -15.478 1.00 26.38 34 VAL B C 1
ATOM 2066 O O . VAL B 1 34 ? 22.594 -34.555 -15.396 1.00 26.28 34 VAL B O 1
ATOM 2070 N N . GLY B 1 35 ? 21.259 -33.204 -16.615 1.00 25.17 35 GLY B N 1
ATOM 2071 C CA . GLY B 1 35 ? 21.590 -33.812 -17.897 1.00 25.60 35 GLY B CA 1
ATOM 2072 C C . GLY B 1 35 ? 22.831 -33.179 -18.489 1.00 26.18 35 GLY B C 1
ATOM 2073 O O . GLY B 1 35 ? 22.826 -31.994 -18.833 1.00 26.03 35 GLY B O 1
ATOM 2074 N N . LEU B 1 36 ? 23.896 -33.969 -18.595 1.00 26.41 36 LEU B N 1
ATOM 2075 C CA . LEU B 1 36 ? 25.145 -33.532 -19.200 1.00 27.02 36 LEU B CA 1
ATOM 2076 C C . LEU B 1 36 ? 25.110 -33.829 -20.694 1.00 27.39 36 LEU B C 1
ATOM 2077 O O . LEU B 1 36 ? 24.460 -34.780 -21.128 1.00 27.55 36 LEU B O 1
ATOM 2082 N N . ASN B 1 37 ? 25.803 -33.010 -21.477 1.00 27.67 37 ASN B N 1
ATOM 2083 C CA . ASN B 1 37 ? 25.806 -33.164 -22.929 1.00 28.13 37 ASN B CA 1
ATOM 2084 C C . ASN B 1 37 ? 27.077 -32.634 -23.571 1.00 28.12 37 ASN B C 1
ATOM 2085 O O . ASN B 1 37 ? 27.647 -31.636 -23.133 1.00 28.05 37 ASN B O 1
ATOM 2090 N N . SER B 1 38 ? 27.508 -33.335 -24.612 1.00 29.06 38 SER B N 1
ATOM 2091 C CA . SER B 1 38 ? 28.589 -32.897 -25.478 1.00 30.53 38 SER B CA 1
ATOM 2092 C C . SER B 1 38 ? 28.394 -33.566 -26.835 1.00 31.38 38 SER B C 1
ATOM 2093 O O . SER B 1 38 ? 27.673 -34.559 -26.942 1.00 30.07 38 SER B O 1
ATOM 2096 N N . HIS B 1 39 ? 29.017 -33.012 -27.870 1.00 33.59 39 HIS B N 1
ATOM 2097 C CA . HIS B 1 39 ? 28.983 -33.629 -29.202 1.00 35.59 39 HIS B CA 1
ATOM 2098 C C . HIS B 1 39 ? 29.873 -34.879 -29.279 1.00 36.94 39 HIS B C 1
ATOM 2099 O O . HIS B 1 39 ? 29.670 -35.732 -30.145 1.00 37.15 39 HIS B O 1
ATOM 2106 N N . VAL B 1 40 ? 30.841 -34.982 -28.368 1.00 37.92 40 VAL B N 1
ATOM 2107 C CA . VAL B 1 40 ? 31.715 -36.157 -28.277 1.00 39.06 40 VAL B CA 1
ATOM 2108 C C . VAL B 1 40 ? 31.591 -36.822 -26.909 1.00 40.20 40 VAL B C 1
ATOM 2109 O O . VAL B 1 40 ? 31.320 -36.157 -25.907 1.00 39.22 40 VAL B O 1
ATOM 2113 N N . ASP B 1 41 ? 31.786 -38.138 -26.874 1.00 41.25 41 ASP B N 1
ATOM 2114 C CA . ASP B 1 41 ? 31.816 -38.870 -25.613 1.00 42.31 41 ASP B CA 1
ATOM 2115 C C . ASP B 1 41 ? 33.032 -38.421 -24.809 1.00 42.52 41 ASP B C 1
ATOM 2116 O O . ASP B 1 41 ? 34.143 -38.385 -25.343 1.00 41.79 41 ASP B O 1
ATOM 2121 N N . PRO B 1 42 ? 32.831 -38.068 -23.526 1.00 42.70 42 PRO B N 1
ATOM 2122 C CA . PRO B 1 42 ? 33.996 -37.782 -22.690 1.00 43.44 42 PRO B CA 1
ATOM 2123 C C . PRO B 1 42 ? 34.791 -39.051 -22.382 1.00 43.38 42 PRO B C 1
ATOM 2124 O O . PRO B 1 42 ? 34.292 -40.161 -22.587 1.00 41.89 42 PRO B O 1
ATOM 2128 N N . ALA B 1 43 ? 36.020 -38.879 -21.905 1.00 45.06 43 ALA B N 1
ATOM 2129 C CA . ALA B 1 43 ? 36.888 -40.012 -21.586 1.00 46.07 43 ALA B CA 1
ATOM 2130 C C . ALA B 1 43 ? 36.248 -40.926 -20.540 1.00 46.46 43 ALA B C 1
ATOM 2131 O O . ALA B 1 43 ? 36.228 -42.146 -20.707 1.00 47.58 43 ALA B O 1
ATOM 2133 N N . ASP B 1 44 ? 35.705 -40.322 -19.483 1.00 46.24 44 ASP B N 1
ATOM 2134 C CA . ASP B 1 44 ? 35.133 -41.064 -18.359 1.00 45.44 44 ASP B CA 1
ATOM 2135 C C . ASP B 1 44 ? 33.770 -40.475 -17.960 1.00 43.45 44 ASP B C 1
ATOM 2136 O O . ASP B 1 44 ? 33.687 -39.666 -17.037 1.00 42.33 44 ASP B O 1
ATOM 2141 N N . PRO B 1 45 ? 32.692 -40.883 -18.660 1.00 42.13 45 PRO B N 1
ATOM 2142 C CA . PRO B 1 45 ? 31.346 -40.382 -18.348 1.00 41.11 45 PRO B CA 1
ATOM 2143 C C . PRO B 1 45 ? 30.895 -40.677 -16.914 1.00 39.82 45 PRO B C 1
ATOM 2144 O O . PRO B 1 45 ? 30.296 -39.818 -16.268 1.00 38.75 45 PRO B O 1
ATOM 2148 N N . ALA B 1 46 ? 31.185 -41.884 -16.431 1.00 38.55 46 ALA B N 1
ATOM 2149 C CA . ALA B 1 46 ? 30.785 -42.299 -15.081 1.00 37.40 46 ALA B CA 1
ATOM 2150 C C . ALA B 1 46 ? 31.411 -41.439 -13.984 1.00 35.74 46 ALA B C 1
ATOM 2151 O O . ALA B 1 46 ? 30.813 -41.258 -12.924 1.00 35.56 46 ALA B O 1
ATOM 2153 N N . LEU B 1 47 ? 32.611 -40.921 -14.237 1.00 35.95 47 LEU B N 1
ATOM 2154 C CA . LEU B 1 47 ? 33.282 -40.026 -13.293 1.00 36.02 47 LEU B CA 1
ATOM 2155 C C . LEU B 1 47 ? 32.516 -38.715 -13.129 1.00 34.83 47 LEU B C 1
ATOM 2156 O O . LEU B 1 47 ? 32.357 -38.220 -12.016 1.00 33.86 47 LEU B O 1
ATOM 2161 N N . LEU B 1 48 ? 32.047 -38.159 -14.242 1.00 34.55 48 LEU B N 1
ATOM 2162 C CA . LEU B 1 48 ? 31.263 -36.924 -14.206 1.00 34.05 48 LEU B CA 1
ATOM 2163 C C . LEU B 1 48 ? 29.989 -37.146 -13.392 1.00 32.61 48 LEU B C 1
ATOM 2164 O O . LEU B 1 48 ? 29.638 -36.336 -12.534 1.00 32.07 48 LEU B O 1
ATOM 2169 N N . LEU B 1 49 ? 29.314 -38.259 -13.663 1.00 31.27 49 LEU B N 1
ATOM 2170 C CA . LEU B 1 49 ? 28.132 -38.669 -12.912 1.00 30.99 49 LEU B CA 1
ATOM 2171 C C . LEU B 1 49 ? 28.436 -38.823 -11.415 1.00 30.39 49 LEU B C 1
ATOM 2172 O O . LEU B 1 49 ? 27.622 -38.452 -10.565 1.00 28.64 49 LEU B O 1
ATOM 2177 N N . GLY B 1 50 ? 29.612 -39.363 -11.103 1.00 30.69 50 GLY B N 1
ATOM 2178 C CA . GLY B 1 50 ? 30.061 -39.500 -9.718 1.00 30.76 50 GLY B CA 1
ATOM 2179 C C . GLY B 1 50 ? 30.209 -38.160 -9.017 1.00 31.17 50 GLY B C 1
ATOM 2180 O O . GLY B 1 50 ? 29.826 -38.014 -7.855 1.00 30.06 50 GLY B O 1
ATOM 2181 N N . LYS B 1 51 ? 30.761 -37.179 -9.728 1.00 31.65 51 LYS B N 1
ATOM 2182 C CA . LYS B 1 51 ? 30.903 -35.821 -9.196 1.00 32.12 51 LYS B CA 1
ATOM 2183 C C . LYS B 1 51 ? 29.549 -35.162 -8.907 1.00 30.66 51 LYS B C 1
ATOM 2184 O O . LYS B 1 51 ? 29.404 -34.458 -7.910 1.00 30.49 51 LYS B O 1
ATOM 2190 N N . LEU B 1 52 ? 28.562 -35.395 -9.769 1.00 29.66 52 LEU B N 1
ATOM 2191 C CA . LEU B 1 52 ? 27.201 -34.898 -9.525 1.00 28.60 52 LEU B CA 1
ATOM 2192 C C . LEU B 1 52 ? 26.601 -35.537 -8.277 1.00 28.26 52 LEU B C 1
ATOM 2193 O O . LEU B 1 52 ? 26.006 -34.856 -7.440 1.00 27.13 52 LEU B O 1
ATOM 2198 N N . ARG B 1 53 ? 26.757 -36.853 -8.166 1.00 27.90 53 ARG B N 1
ATOM 2199 C CA . ARG B 1 53 ? 26.199 -37.599 -7.045 1.00 28.22 53 ARG B CA 1
ATOM 2200 C C . ARG B 1 53 ? 26.976 -37.323 -5.749 1.00 29.01 53 ARG B C 1
ATOM 2201 O O . ARG B 1 53 ? 26.375 -37.210 -4.679 1.00 29.03 53 ARG B O 1
ATOM 2209 N N . GLU B 1 54 ? 28.296 -37.179 -5.858 1.00 30.91 54 GLU B N 1
ATOM 2210 C CA . GLU B 1 54 ? 29.133 -36.803 -4.712 1.00 32.61 54 GLU B CA 1
ATOM 2211 C C . GLU B 1 54 ? 28.725 -35.439 -4.162 1.00 32.73 54 GLU B C 1
ATOM 2212 O O . GLU B 1 54 ? 28.664 -35.243 -2.946 1.00 32.14 54 GLU B O 1
ATOM 2218 N N . ALA B 1 55 ? 28.454 -34.501 -5.070 1.00 32.54 55 ALA B N 1
ATOM 2219 C CA . ALA B 1 55 ? 27.990 -33.166 -4.694 1.00 32.28 55 ALA B CA 1
ATOM 2220 C C . ALA B 1 55 ? 26.640 -33.214 -3.978 1.00 31.57 55 ALA B C 1
ATOM 2221 O O . ALA B 1 55 ? 26.367 -32.380 -3.116 1.00 32.38 55 ALA B O 1
ATOM 2223 N N . GLY B 1 56 ? 25.803 -34.190 -4.330 1.00 31.02 56 GLY B N 1
ATOM 2224 C CA . GLY B 1 56 ? 24.496 -34.371 -3.691 1.00 30.11 56 GLY B CA 1
ATOM 2225 C C . GLY B 1 56 ? 23.304 -34.497 -4.628 1.00 29.19 56 GLY B C 1
ATOM 2226 O O . GLY B 1 56 ? 22.163 -34.544 -4.166 1.00 29.27 56 GLY B O 1
ATOM 2227 N N . GLY B 1 57 ? 23.554 -34.559 -5.935 1.00 28.86 57 GLY B N 1
ATOM 2228 C CA . GLY B 1 57 ? 22.485 -34.655 -6.929 1.00 28.53 57 GLY B CA 1
ATOM 2229 C C . GLY B 1 57 ? 22.501 -35.964 -7.698 1.00 28.67 57 GLY B C 1
ATOM 2230 O O . GLY B 1 57 ? 22.847 -37.017 -7.157 1.00 27.63 57 GLY B O 1
ATOM 2231 N N . ASP B 1 58 ? 22.114 -35.896 -8.968 1.00 27.55 58 ASP B N 1
ATOM 2232 C CA . ASP B 1 58 ? 22.107 -37.061 -9.849 1.00 26.81 58 ASP B CA 1
ATOM 2233 C C . ASP B 1 58 ? 22.191 -36.554 -11.286 1.00 27.06 58 ASP B C 1
ATOM 2234 O O . ASP B 1 58 ? 22.261 -35.344 -11.514 1.00 25.99 58 ASP B O 1
ATOM 2239 N N . GLY B 1 59 ? 22.199 -37.468 -12.250 1.00 27.29 59 GLY B N 1
ATOM 2240 C CA . GLY B 1 59 ?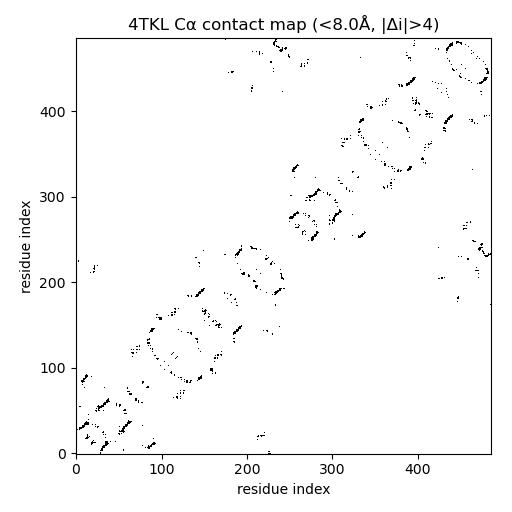 22.169 -37.071 -13.649 1.00 27.97 59 GLY B CA 1
ATOM 2241 C C . GLY B 1 59 ? 22.470 -38.176 -14.631 1.00 28.19 59 GLY B C 1
ATOM 2242 O O . GLY B 1 59 ? 22.488 -39.356 -14.282 1.00 27.66 59 GLY B O 1
ATOM 2243 N N . ALA B 1 60 ? 22.704 -37.771 -15.872 1.00 28.22 60 ALA B N 1
ATOM 2244 C CA . ALA B 1 60 ? 23.089 -38.683 -16.935 1.00 28.65 60 ALA B CA 1
ATOM 2245 C C . ALA B 1 60 ? 23.807 -37.891 -18.012 1.00 29.58 60 ALA B C 1
ATOM 2246 O O . ALA B 1 60 ? 23.704 -36.659 -18.061 1.00 29.42 60 ALA B O 1
ATOM 2248 N N . PHE B 1 61 ? 24.549 -38.597 -18.859 1.00 29.45 61 PHE B N 1
ATOM 2249 C CA . PHE B 1 61 ? 25.202 -37.979 -20.000 1.00 30.22 61 PHE B CA 1
ATOM 2250 C C . PHE B 1 61 ? 24.481 -38.359 -21.293 1.00 30.06 61 PHE B C 1
ATOM 2251 O O . PHE B 1 61 ? 24.155 -39.522 -21.513 1.00 28.78 61 PHE B O 1
ATOM 2259 N N . PHE B 1 62 ? 24.242 -37.362 -22.140 1.00 30.26 62 PHE B N 1
ATOM 2260 C CA . PHE B 1 62 ? 23.600 -37.564 -23.433 1.00 30.45 62 PHE B CA 1
ATOM 2261 C C . PHE B 1 62 ? 24.497 -36.978 -24.511 1.00 31.19 62 PHE B C 1
ATOM 2262 O O . PHE B 1 62 ? 24.759 -35.780 -24.506 1.00 31.96 62 PHE B O 1
ATOM 2270 N N . ARG B 1 63 ? 24.977 -37.814 -25.427 1.00 31.57 63 ARG B N 1
ATOM 2271 C CA . ARG B 1 63 ? 25.764 -37.321 -26.553 1.00 32.63 63 ARG B CA 1
ATOM 2272 C C . ARG B 1 63 ? 24.815 -36.834 -27.645 1.00 31.52 63 ARG B C 1
ATOM 2273 O O . ARG B 1 63 ? 23.878 -37.541 -28.023 1.00 31.65 63 ARG B O 1
ATOM 2281 N N . ALA B 1 64 ? 25.050 -35.619 -28.134 1.00 30.13 64 ALA B N 1
ATOM 2282 C CA . ALA B 1 64 ? 24.248 -35.048 -29.214 1.00 29.23 64 ALA B CA 1
ATOM 2283 C C . ALA B 1 64 ? 24.943 -33.825 -29.803 1.00 28.82 64 ALA B C 1
ATOM 2284 O O . ALA B 1 64 ? 25.502 -33.010 -29.066 1.00 28.96 64 ALA B O 1
ATOM 2286 N N . ASP B 1 65 ? 24.917 -33.720 -31.130 1.00 28.56 65 ASP B N 1
ATOM 2287 C CA . ASP B 1 65 ? 25.522 -32.605 -31.849 1.00 28.58 65 ASP B CA 1
ATOM 2288 C C . ASP B 1 65 ? 24.432 -31.567 -32.104 1.00 28.02 65 ASP B C 1
ATOM 2289 O O . ASP B 1 65 ? 23.716 -31.638 -33.100 1.00 26.90 65 ASP B O 1
ATOM 2294 N N . ILE B 1 66 ? 24.324 -30.596 -31.206 1.00 27.57 66 ILE B N 1
ATOM 2295 C CA . ILE B 1 66 ? 23.197 -29.660 -31.241 1.00 27.77 66 ILE B CA 1
ATOM 2296 C C . ILE B 1 66 ? 23.317 -28.556 -32.301 1.00 27.40 66 ILE B C 1
ATOM 2297 O O . ILE B 1 66 ? 22.464 -27.670 -32.362 1.00 27.15 66 ILE B O 1
ATOM 2302 N N . THR B 1 67 ? 24.350 -28.616 -33.141 1.00 26.57 67 THR B N 1
ATOM 2303 C CA . THR B 1 67 ? 24.401 -27.779 -34.346 1.00 26.52 67 THR B CA 1
ATOM 2304 C C . THR B 1 67 ? 23.340 -28.222 -35.359 1.00 26.65 67 THR B C 1
ATOM 2305 O O . THR B 1 67 ? 23.022 -27.480 -36.291 1.00 26.76 67 THR B O 1
ATOM 2309 N N . LYS B 1 68 ? 22.813 -29.435 -35.178 1.00 26.17 68 LYS B N 1
ATOM 2310 C CA . LYS B 1 68 ? 21.760 -29.976 -36.022 1.00 26.51 68 LYS B CA 1
ATOM 2311 C C . LYS B 1 68 ? 20.441 -30.014 -35.265 1.00 25.57 68 LYS B C 1
ATOM 2312 O O . LYS B 1 68 ? 20.367 -30.513 -34.142 1.00 24.65 68 LYS B O 1
ATOM 2318 N N . THR B 1 69 ? 19.401 -29.484 -35.898 1.00 24.13 69 THR B N 1
ATOM 2319 C CA . THR B 1 69 ? 18.074 -29.403 -35.300 1.00 23.71 69 THR B CA 1
ATOM 2320 C C . THR B 1 69 ? 17.509 -30.768 -34.898 1.00 24.21 69 THR B C 1
ATOM 2321 O O . THR B 1 69 ? 16.925 -30.906 -33.823 1.00 23.93 69 THR B O 1
ATOM 2325 N N . ALA B 1 70 ? 17.682 -31.770 -35.757 1.00 24.36 70 ALA B N 1
ATOM 2326 C CA . ALA B 1 70 ? 17.239 -33.128 -35.445 1.00 24.95 70 ALA B CA 1
ATOM 2327 C C . ALA B 1 70 ? 17.866 -33.638 -34.139 1.00 24.66 70 ALA B C 1
ATOM 2328 O O . ALA B 1 70 ? 17.200 -34.297 -33.345 1.00 25.16 70 ALA B O 1
ATOM 2330 N N . GLU B 1 71 ? 19.137 -33.314 -33.922 1.00 24.80 71 GLU B N 1
ATOM 2331 C CA . GLU B 1 71 ? 19.844 -33.690 -32.692 1.00 25.12 71 GLU B CA 1
ATOM 2332 C C . GLU B 1 71 ? 19.333 -32.945 -31.455 1.00 24.44 71 GLU B C 1
ATOM 2333 O O . GLU B 1 71 ? 19.308 -33.509 -30.361 1.00 23.91 71 GLU B O 1
ATOM 2339 N N . CYS B 1 72 ? 18.937 -31.681 -31.618 1.00 23.70 72 CYS B N 1
ATOM 2340 C CA . CYS B 1 72 ? 18.322 -30.932 -30.516 1.00 23.21 72 CYS B CA 1
ATOM 2341 C C . CYS B 1 72 ? 17.026 -31.600 -30.081 1.00 23.94 72 CYS B C 1
ATOM 2342 O O . CYS B 1 72 ? 16.758 -31.744 -28.889 1.00 23.35 72 CYS B O 1
ATOM 2345 N N . GLN B 1 73 ? 16.225 -31.995 -31.066 1.00 25.00 73 GLN B N 1
ATOM 2346 C CA . GLN B 1 73 ? 14.976 -32.706 -30.830 1.00 26.58 73 GLN B CA 1
ATOM 2347 C C . GLN B 1 73 ? 15.242 -34.016 -30.097 1.00 26.39 73 GLN B C 1
ATOM 2348 O O . GLN B 1 73 ? 14.554 -34.343 -29.128 1.00 25.90 73 GLN B O 1
ATOM 2354 N N . ARG B 1 74 ? 16.251 -34.748 -30.565 1.00 26.67 74 ARG B N 1
ATOM 2355 C CA . ARG B 1 74 ? 16.604 -36.052 -29.989 1.00 27.15 74 ARG B CA 1
ATOM 2356 C C . ARG B 1 74 ? 17.072 -35.926 -28.538 1.00 26.49 74 ARG B C 1
ATOM 2357 O O . ARG B 1 74 ? 16.677 -36.724 -27.683 1.00 26.54 74 ARG B O 1
ATOM 2365 N N . LEU B 1 75 ? 17.906 -34.923 -28.274 1.00 25.47 75 LEU B N 1
ATOM 2366 C CA . LEU B 1 75 ? 18.438 -34.664 -26.933 1.00 24.87 75 LEU B CA 1
ATOM 2367 C C . LEU B 1 75 ? 17.328 -34.353 -25.937 1.00 24.93 75 LEU B C 1
ATOM 2368 O O . LEU B 1 75 ? 17.301 -34.900 -24.832 1.00 24.15 75 LEU B O 1
ATOM 2373 N N . VAL B 1 76 ? 16.417 -33.464 -26.326 1.00 24.69 76 VAL B N 1
ATOM 2374 C CA . VAL B 1 76 ? 15.287 -33.110 -25.471 1.00 25.03 76 VAL B CA 1
ATOM 2375 C C . VAL B 1 76 ? 14.396 -34.328 -25.217 1.00 25.70 76 VAL B C 1
ATOM 2376 O O . VAL B 1 76 ? 13.990 -34.580 -24.085 1.00 26.02 76 VAL B O 1
ATOM 2380 N N . SER B 1 77 ? 14.106 -35.088 -26.268 1.00 26.65 77 SER B N 1
ATOM 2381 C CA . SER B 1 77 ? 13.272 -36.285 -26.129 1.00 27.71 77 SER B CA 1
ATOM 2382 C C . SER B 1 77 ? 13.933 -37.338 -25.235 1.00 27.19 77 SER B C 1
ATOM 2383 O O . SER B 1 77 ? 13.259 -37.972 -24.423 1.00 27.73 77 SER B O 1
ATOM 2386 N N . ALA B 1 78 ? 15.244 -37.510 -25.385 1.00 27.15 78 ALA B N 1
ATOM 2387 C CA . ALA B 1 78 ? 16.006 -38.472 -24.583 1.00 27.30 78 ALA B CA 1
ATOM 2388 C C . ALA B 1 78 ? 16.042 -38.077 -23.107 1.00 27.61 78 ALA B C 1
ATOM 2389 O O . ALA B 1 78 ? 15.875 -38.923 -22.224 1.00 27.32 78 ALA B O 1
ATOM 2391 N N . PHE B 1 79 ? 16.259 -36.791 -22.841 1.00 26.83 79 PHE B N 1
ATOM 2392 C CA . PHE B 1 79 ? 16.270 -36.292 -21.470 1.00 26.52 79 PHE B CA 1
ATOM 2393 C C . PHE B 1 79 ? 14.913 -36.495 -20.791 1.00 27.05 79 PHE B C 1
ATOM 2394 O O . PHE B 1 79 ? 14.854 -36.917 -19.635 1.00 27.23 79 PHE B O 1
ATOM 2402 N N . VAL B 1 80 ? 13.832 -36.193 -21.510 1.00 27.77 80 VAL B N 1
ATOM 2403 C CA . VAL B 1 80 ? 12.473 -36.330 -20.976 1.00 29.21 80 VAL B CA 1
ATOM 2404 C C . VAL B 1 80 ? 12.087 -37.805 -20.806 1.00 30.73 80 VAL B C 1
ATOM 2405 O O . VAL B 1 80 ? 11.359 -38.157 -19.875 1.00 30.96 80 VAL B O 1
ATOM 2409 N N . GLU B 1 81 ? 12.568 -38.659 -21.705 1.00 32.51 81 GLU B N 1
ATOM 2410 C CA . GLU B 1 81 ? 12.357 -40.104 -21.577 1.00 35.40 81 GLU B CA 1
ATOM 2411 C C . GLU B 1 81 ? 12.964 -40.618 -20.269 1.00 35.02 81 GLU B C 1
ATOM 2412 O O . GLU B 1 81 ? 12.376 -41.466 -19.592 1.00 35.82 81 GLU B O 1
ATOM 2418 N N . ARG B 1 82 ? 14.133 -40.087 -19.919 1.00 34.80 82 ARG B N 1
ATOM 2419 C CA . ARG B 1 82 ? 14.862 -40.497 -18.720 1.00 34.98 82 ARG B CA 1
ATOM 2420 C C . ARG B 1 82 ? 14.266 -39.919 -17.431 1.00 33.78 82 ARG B C 1
ATOM 2421 O O . ARG B 1 82 ? 14.099 -40.647 -16.447 1.00 33.12 82 ARG B O 1
ATOM 2429 N N . PHE B 1 83 ? 13.954 -38.622 -17.432 1.00 31.55 83 PHE B N 1
ATOM 2430 C CA . PHE B 1 83 ? 13.563 -37.920 -16.199 1.00 30.56 83 PHE B CA 1
ATOM 2431 C C . PHE B 1 83 ? 12.114 -37.413 -16.154 1.00 30.26 83 PHE B C 1
ATOM 2432 O O . PHE B 1 83 ? 11.714 -36.789 -15.171 1.00 29.55 83 PHE B O 1
ATOM 2440 N N . ASP B 1 84 ? 11.337 -37.694 -17.202 1.00 30.94 84 ASP B N 1
ATOM 2441 C CA . ASP B 1 84 ? 9.895 -37.375 -17.265 1.00 31.64 84 ASP B CA 1
ATOM 2442 C C . ASP B 1 84 ? 9.553 -35.879 -17.361 1.00 29.96 84 ASP B C 1
ATOM 2443 O O . ASP B 1 84 ? 8.403 -35.495 -17.146 1.00 29.76 84 ASP B O 1
ATOM 2448 N N . GLY B 1 85 ? 10.530 -35.045 -17.704 1.00 27.85 85 GLY B N 1
ATOM 2449 C CA . GLY B 1 85 ? 10.286 -33.608 -17.847 1.00 26.58 85 GLY B CA 1
ATOM 2450 C C . GLY B 1 85 ? 11.543 -32.764 -17.772 1.00 25.23 85 GLY B C 1
ATOM 2451 O O . GLY B 1 85 ? 12.642 -33.284 -17.570 1.00 24.63 85 GLY B O 1
ATOM 2452 N N . ILE B 1 86 ? 11.369 -31.455 -17.953 1.00 24.06 86 ILE B N 1
ATOM 2453 C CA . ILE B 1 86 ? 12.460 -30.487 -17.853 1.00 23.36 86 ILE B CA 1
ATOM 2454 C C . ILE B 1 86 ? 11.983 -29.300 -17.031 1.00 22.49 86 ILE B C 1
ATOM 2455 O O . ILE B 1 86 ? 10.955 -28.708 -17.346 1.00 22.36 86 ILE B O 1
ATOM 2460 N N . ASP B 1 87 ? 12.730 -28.959 -15.983 1.00 21.80 87 ASP B N 1
ATOM 2461 C CA . ASP B 1 87 ? 12.421 -27.801 -15.145 1.00 21.44 87 ASP B CA 1
ATOM 2462 C C . ASP B 1 87 ? 13.297 -26.591 -15.474 1.00 20.86 87 ASP B C 1
ATOM 2463 O O . ASP B 1 87 ? 12.863 -25.449 -15.306 1.00 20.52 87 ASP B O 1
ATOM 2468 N N . VAL B 1 88 ? 14.532 -26.847 -15.906 1.00 20.03 88 VAL B N 1
ATOM 2469 C CA . VAL B 1 88 ? 15.465 -25.797 -16.315 1.00 19.58 88 VAL B CA 1
ATOM 2470 C C . VAL B 1 88 ? 16.259 -26.243 -17.542 1.00 19.50 88 VAL B C 1
ATOM 2471 O O . VAL B 1 88 ? 16.763 -27.368 -17.591 1.00 19.19 88 VAL B O 1
ATOM 2475 N N . LEU B 1 89 ? 16.356 -25.358 -18.535 1.00 18.67 89 LEU B N 1
ATOM 2476 C CA . LEU B 1 89 ? 17.235 -25.562 -19.681 1.00 18.19 89 LEU B CA 1
ATOM 2477 C C . LEU B 1 89 ? 18.375 -24.567 -19.588 1.00 18.08 89 LEU B C 1
ATOM 2478 O O . LEU B 1 89 ? 18.140 -23.372 -19.410 1.00 17.93 89 LEU B O 1
ATOM 2483 N N . ILE B 1 90 ? 19.603 -25.056 -19.715 1.00 17.60 90 ILE B N 1
ATOM 2484 C CA . ILE B 1 90 ? 20.769 -24.183 -19.753 1.00 17.73 90 ILE B CA 1
ATOM 2485 C C . ILE B 1 90 ? 21.449 -24.323 -21.110 1.00 18.22 90 ILE B C 1
ATOM 2486 O O . ILE B 1 90 ? 22.061 -25.352 -21.407 1.00 18.42 90 ILE B O 1
ATOM 2491 N N . ASN B 1 91 ? 21.308 -23.284 -21.936 1.00 18.30 91 ASN B N 1
ATOM 2492 C CA . ASN B 1 91 ? 21.946 -23.225 -23.248 1.00 18.95 91 ASN B CA 1
ATOM 2493 C C . ASN B 1 91 ? 23.383 -22.747 -23.094 1.00 20.12 91 ASN B C 1
ATOM 2494 O O . ASN B 1 91 ? 23.661 -21.552 -23.140 1.00 20.40 91 ASN B O 1
ATOM 2499 N N . ASN B 1 92 ? 24.301 -23.685 -22.901 1.00 21.50 92 ASN B N 1
ATOM 2500 C CA . ASN B 1 92 ? 25.693 -23.330 -22.657 1.00 22.65 92 ASN B CA 1
ATOM 2501 C C . ASN B 1 92 ? 26.622 -23.659 -23.817 1.00 23.68 92 ASN B C 1
ATOM 2502 O O . ASN B 1 92 ? 27.671 -23.035 -23.950 1.00 25.21 92 ASN B O 1
ATOM 2507 N N . ALA B 1 93 ? 26.244 -24.621 -24.655 1.00 24.73 93 ALA B N 1
ATOM 2508 C CA . ALA B 1 93 ? 27.056 -24.984 -25.816 1.00 25.92 93 ALA B CA 1
ATOM 2509 C C . ALA B 1 93 ? 27.206 -23.792 -26.751 1.00 26.87 93 ALA B C 1
ATOM 2510 O O . ALA B 1 93 ? 26.245 -23.075 -27.024 1.00 26.74 93 ALA B O 1
ATOM 2512 N N . GLY B 1 94 ? 28.424 -23.582 -27.226 1.00 28.11 94 GLY B N 1
ATOM 2513 C CA . GLY B 1 94 ? 28.740 -22.438 -28.070 1.00 29.33 94 GLY B CA 1
ATOM 2514 C C . GLY B 1 94 ? 30.240 -22.282 -28.154 1.00 30.50 94 GLY B C 1
ATOM 2515 O O . GLY B 1 94 ? 30.980 -23.106 -27.618 1.00 30.26 94 GLY B O 1
ATOM 2516 N N . GLY B 1 95 ? 30.695 -21.225 -28.815 1.00 31.64 95 GLY B N 1
ATOM 2517 C CA . GLY B 1 95 ? 32.126 -20.957 -28.926 1.00 32.71 95 GLY B CA 1
ATOM 2518 C C . GLY B 1 95 ? 32.509 -20.323 -30.244 1.00 33.67 95 GLY B C 1
ATOM 2519 O O . GLY B 1 95 ? 31.689 -20.227 -31.160 1.00 31.99 95 GLY B O 1
ATOM 2520 N N . LEU B 1 96 ? 33.771 -19.912 -30.338 1.00 35.69 96 LEU B N 1
ATOM 2521 C CA . LEU B 1 96 ? 34.266 -19.160 -31.492 1.00 37.74 96 LEU B CA 1
ATOM 2522 C C . LEU B 1 96 ? 34.198 -19.962 -32.791 1.00 39.22 96 LEU B C 1
ATOM 2523 O O . LEU B 1 96 ? 33.817 -19.421 -33.831 1.00 39.27 96 LEU B O 1
ATOM 2528 N N . ALA B 1 97 ? 34.562 -21.244 -32.725 1.00 40.50 97 ALA B N 1
ATOM 2529 C CA . ALA B 1 97 ? 34.620 -22.115 -33.910 1.00 41.04 97 ALA B CA 1
ATOM 2530 C C . ALA B 1 97 ? 35.592 -21.576 -34.965 1.00 41.48 97 ALA B C 1
ATOM 2531 O O . ALA B 1 97 ? 35.300 -21.595 -36.165 1.00 42.65 97 ALA B O 1
ATOM 2533 N N . GLY B 1 98 ? 36.748 -21.101 -34.501 1.00 41.53 98 GLY B N 1
ATOM 2534 C CA . GLY B 1 98 ? 37.771 -20.532 -35.375 1.00 40.59 98 GLY B CA 1
ATOM 2535 C C . GLY B 1 98 ? 37.702 -19.019 -35.438 1.00 39.48 98 GLY B C 1
ATOM 2536 O O . GLY B 1 98 ? 36.751 -18.409 -34.954 1.00 39.51 98 GLY B O 1
ATOM 2537 N N . ARG B 1 99 ? 38.724 -18.421 -36.043 1.00 38.67 99 ARG B N 1
ATOM 2538 C CA . ARG B 1 99 ? 38.855 -16.971 -36.137 1.00 37.61 99 ARG B CA 1
ATOM 2539 C C . ARG B 1 99 ? 39.098 -16.579 -37.591 1.00 35.50 99 ARG B C 1
ATOM 2540 O O . ARG B 1 99 ? 39.837 -17.257 -38.303 1.00 33.85 99 ARG B O 1
ATOM 2548 N N . SER B 1 100 ? 38.476 -15.490 -38.033 1.00 32.66 100 SER B N 1
ATOM 2549 C CA . SER B 1 100 ? 38.625 -15.038 -39.414 1.00 31.56 100 SER B CA 1
ATOM 2550 C C . SER B 1 100 ? 38.278 -13.566 -39.575 1.00 31.09 100 SER B C 1
ATOM 2551 O O . SER B 1 100 ? 37.181 -13.130 -39.218 1.00 29.13 100 SER B O 1
ATOM 2554 N N . ASN B 1 101 ? 39.222 -12.808 -40.122 1.00 30.00 101 ASN B N 1
ATOM 2555 C CA . ASN B 1 101 ? 38.970 -11.430 -40.502 1.00 29.82 101 ASN B CA 1
ATOM 2556 C C . ASN B 1 101 ? 37.893 -11.384 -41.585 1.00 27.81 101 ASN B C 1
ATOM 2557 O O . ASN B 1 101 ? 37.723 -12.344 -42.339 1.00 27.22 101 ASN B O 1
ATOM 2562 N N . LEU B 1 102 ? 37.152 -10.280 -41.642 1.00 26.38 102 LEU B N 1
ATOM 2563 C CA . LEU B 1 102 ? 35.963 -10.194 -42.500 1.00 25.88 102 LEU B CA 1
ATOM 2564 C C . LEU B 1 102 ? 36.221 -10.667 -43.934 1.00 26.12 102 LEU B C 1
ATOM 2565 O O . LEU B 1 102 ? 35.444 -11.446 -44.483 1.00 25.29 102 LEU B O 1
ATOM 2570 N N . GLU B 1 103 ? 37.322 -10.214 -44.525 1.00 27.17 103 GLU B N 1
ATOM 2571 C CA . GLU B 1 103 ? 37.631 -10.536 -45.923 1.00 28.25 103 GLU B CA 1
ATOM 2572 C C . GLU B 1 103 ? 37.853 -12.024 -46.209 1.00 28.53 103 GLU B C 1
ATOM 2573 O O . GLU B 1 103 ? 37.742 -12.447 -47.361 1.00 29.10 103 GLU B O 1
ATOM 2579 N N . ASN B 1 104 ? 38.150 -12.814 -45.177 1.00 28.16 104 ASN B N 1
ATOM 2580 C CA . ASN B 1 104 ? 38.336 -14.262 -45.330 1.00 28.92 104 ASN B CA 1
ATOM 2581 C C . ASN B 1 104 ? 37.118 -15.102 -44.944 1.00 28.37 104 ASN B C 1
ATOM 2582 O O . ASN B 1 104 ? 37.156 -16.329 -45.050 1.00 28.10 104 ASN B O 1
ATOM 2587 N N . ILE B 1 105 ? 36.042 -14.453 -44.502 1.00 26.88 105 ILE B N 1
ATOM 2588 C CA . ILE B 1 105 ? 34.833 -15.170 -44.111 1.00 26.89 105 ILE B CA 1
ATOM 2589 C C . ILE B 1 105 ? 34.072 -15.651 -45.347 1.00 26.70 105 ILE B C 1
ATOM 2590 O O . ILE B 1 105 ? 33.692 -14.850 -46.204 1.00 28.01 105 ILE B O 1
ATOM 2595 N N . ASP B 1 106 ? 33.850 -16.959 -45.423 1.00 26.10 106 ASP B N 1
ATOM 2596 C CA . ASP B 1 106 ? 33.013 -17.555 -46.465 1.00 26.20 106 ASP B CA 1
ATOM 2597 C C . ASP B 1 106 ? 31.745 -18.133 -45.839 1.00 25.66 106 ASP B C 1
ATOM 2598 O O . ASP B 1 106 ? 31.577 -18.089 -44.616 1.00 25.23 106 ASP B O 1
ATOM 2603 N N . ASP B 1 107 ? 30.857 -18.663 -46.676 1.00 25.23 107 ASP B N 1
ATOM 2604 C CA . ASP B 1 107 ? 29.606 -19.262 -46.208 1.00 24.98 107 ASP B CA 1
ATOM 2605 C C . ASP B 1 107 ? 29.826 -20.360 -45.165 1.00 25.35 107 ASP B C 1
ATOM 2606 O O . ASP B 1 107 ? 29.118 -20.414 -44.161 1.00 24.77 107 ASP B O 1
ATOM 2611 N N . ALA B 1 108 ? 30.807 -21.232 -45.404 1.00 25.43 108 ALA B N 1
ATOM 2612 C CA . ALA B 1 108 ? 31.100 -22.328 -44.476 1.00 24.97 108 ALA B CA 1
ATOM 2613 C C . ALA B 1 108 ? 31.407 -21.814 -43.070 1.00 24.30 108 ALA B C 1
ATOM 2614 O O . ALA B 1 108 ? 30.896 -22.351 -42.089 1.00 24.19 108 ALA B O 1
ATOM 2616 N N . PHE B 1 109 ? 32.241 -20.780 -42.983 1.00 24.08 109 PHE B N 1
ATOM 2617 C CA . PHE B 1 109 ? 32.606 -20.188 -41.700 1.00 24.09 109 PHE B CA 1
ATOM 2618 C C . PHE B 1 109 ? 31.377 -19.607 -41.004 1.00 23.19 109 PHE B C 1
ATOM 2619 O O . PHE B 1 109 ? 31.132 -19.882 -39.833 1.00 22.93 109 PHE B O 1
ATOM 2627 N N . TYR B 1 110 ? 30.618 -18.797 -41.736 1.00 22.57 110 TYR B N 1
ATOM 2628 C CA . TYR B 1 110 ? 29.388 -18.194 -41.208 1.00 22.07 110 TYR B CA 1
ATOM 2629 C C . TYR B 1 110 ? 28.412 -19.265 -40.724 1.00 22.35 110 TYR B C 1
ATOM 2630 O O . TYR B 1 110 ? 27.883 -19.165 -39.618 1.00 22.49 110 TYR B O 1
ATOM 2639 N N . ASP B 1 111 ? 28.186 -20.285 -41.549 1.00 22.63 111 ASP B N 1
ATOM 2640 C CA . ASP B 1 111 ? 27.283 -21.385 -41.198 1.00 23.76 111 ASP B CA 1
ATOM 2641 C C . ASP B 1 111 ? 27.738 -22.105 -39.929 1.00 23.55 111 ASP B C 1
ATOM 2642 O O . ASP B 1 111 ? 26.931 -22.387 -39.049 1.00 23.14 111 ASP B O 1
ATOM 2647 N N . ARG B 1 112 ? 29.031 -22.402 -39.853 1.00 24.25 112 ARG B N 1
ATOM 2648 C CA . ARG B 1 112 ? 29.615 -23.097 -38.705 1.00 25.47 112 ARG B CA 1
ATOM 2649 C C . ARG B 1 112 ? 29.382 -22.334 -37.401 1.00 24.02 112 ARG B C 1
ATOM 2650 O O . ARG B 1 112 ? 28.894 -22.900 -36.424 1.00 23.64 112 ARG B O 1
ATOM 2658 N N . VAL B 1 113 ? 29.718 -21.048 -37.400 1.00 23.07 113 VAL B N 1
ATOM 2659 C CA . VAL B 1 113 ? 29.600 -20.229 -36.192 1.00 22.46 113 VAL B CA 1
ATOM 2660 C C . VAL B 1 113 ? 28.139 -20.044 -35.787 1.00 21.76 113 VAL B C 1
ATOM 2661 O O . VAL B 1 113 ? 27.808 -20.115 -34.604 1.00 21.35 113 VAL B O 1
ATOM 2665 N N . MET B 1 114 ? 27.268 -19.813 -36.766 1.00 21.44 114 MET B N 1
ATOM 2666 C CA . MET B 1 114 ? 25.858 -19.535 -36.470 1.00 20.83 114 MET B CA 1
ATOM 2667 C C . MET B 1 114 ? 25.070 -20.790 -36.110 1.00 20.65 114 MET B C 1
ATOM 2668 O O . MET B 1 114 ? 24.126 -20.721 -35.328 1.00 19.85 114 MET B O 1
ATOM 2673 N N . ASP B 1 115 ? 25.459 -21.938 -36.659 1.00 20.62 115 ASP B N 1
ATOM 2674 C CA . ASP B 1 115 ? 24.853 -23.205 -36.252 1.00 20.95 115 ASP B CA 1
ATOM 2675 C C . ASP B 1 115 ? 25.186 -23.505 -34.792 1.00 20.79 115 ASP B C 1
ATOM 2676 O O . ASP B 1 115 ? 24.319 -23.926 -34.029 1.00 20.55 115 ASP B O 1
ATOM 2681 N N . LEU B 1 116 ? 26.440 -23.275 -34.411 1.00 21.20 116 LEU B N 1
ATOM 2682 C CA . LEU B 1 116 ? 26.902 -23.560 -33.053 1.00 21.54 116 LEU B CA 1
ATOM 2683 C C . LEU B 1 116 ? 26.293 -22.619 -32.013 1.00 20.64 116 LEU B C 1
ATOM 2684 O O . LEU B 1 116 ? 25.923 -23.053 -30.925 1.00 20.40 116 LEU B O 1
ATOM 2689 N N . ASN B 1 117 ? 26.185 -21.339 -32.353 1.00 20.10 117 ASN B N 1
ATOM 2690 C CA . ASN B 1 117 ? 25.758 -20.319 -31.394 1.00 19.59 117 ASN B CA 1
ATOM 2691 C C . ASN B 1 117 ? 24.320 -19.820 -31.569 1.00 19.92 117 ASN B C 1
ATOM 2692 O O . ASN B 1 117 ? 23.741 -19.276 -30.627 1.00 20.27 117 ASN B O 1
ATOM 2697 N N . GLY B 1 118 ? 23.751 -20.002 -32.759 1.00 19.40 118 GLY B N 1
ATOM 2698 C CA . GLY B 1 118 ? 22.418 -19.483 -33.079 1.00 19.38 118 GLY B CA 1
ATOM 2699 C C . GLY B 1 118 ? 21.370 -20.568 -33.204 1.00 19.00 118 GLY B C 1
ATOM 2700 O O . GLY B 1 118 ? 20.477 -20.675 -32.362 1.00 18.93 118 GLY B O 1
ATOM 2701 N N . ARG B 1 119 ? 21.480 -21.382 -34.252 1.00 19.41 119 ARG B N 1
ATOM 2702 C CA . ARG B 1 119 ? 20.509 -22.451 -34.503 1.00 19.64 119 ARG B CA 1
ATOM 2703 C C . ARG B 1 119 ? 20.347 -23.381 -33.296 1.00 19.82 119 ARG B C 1
ATOM 2704 O O . ARG B 1 119 ? 19.228 -23.750 -32.934 1.00 20.00 119 ARG B O 1
ATOM 2712 N N . SER B 1 120 ? 21.463 -23.741 -32.670 1.00 20.04 120 SER B N 1
ATOM 2713 C CA . SER B 1 120 ? 21.448 -24.635 -31.511 1.00 20.12 120 SER B CA 1
ATOM 2714 C C . SER B 1 120 ? 20.559 -24.106 -30.383 1.00 19.63 120 SER B C 1
ATOM 2715 O O . SER B 1 120 ? 19.684 -24.816 -29.889 1.00 19.57 120 SER B O 1
ATOM 2718 N N . VAL B 1 121 ? 20.778 -22.851 -29.995 1.00 19.47 121 VAL B N 1
ATOM 2719 C CA . VAL B 1 121 ? 20.038 -22.245 -28.888 1.00 19.49 121 VAL B CA 1
ATOM 2720 C C . VAL B 1 121 ? 18.560 -22.101 -29.238 1.00 19.06 121 VAL B C 1
ATOM 2721 O O . VAL B 1 121 ? 17.688 -22.376 -28.411 1.00 18.46 121 VAL B O 1
ATOM 2725 N N . LEU B 1 122 ? 18.292 -21.662 -30.463 1.00 18.70 122 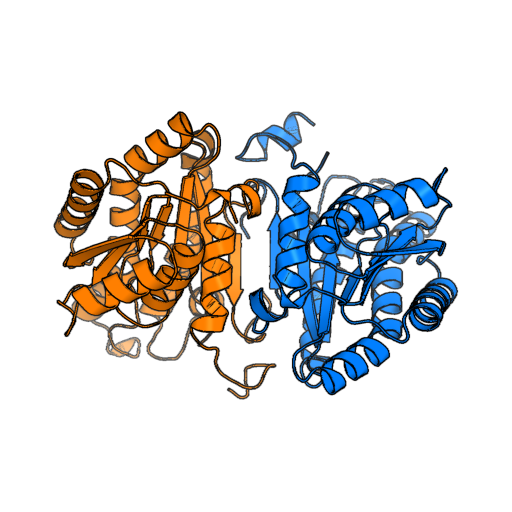LEU B N 1
ATOM 2726 C CA . LEU B 1 122 ? 16.927 -21.525 -30.955 1.00 19.31 122 LEU B CA 1
ATOM 2727 C C . LEU B 1 122 ? 16.157 -22.832 -30.839 1.00 18.55 122 LEU B C 1
ATOM 2728 O O . LEU B 1 122 ? 15.052 -22.867 -30.296 1.00 17.89 122 LEU B O 1
ATOM 2733 N N . MET B 1 123 ? 16.748 -23.910 -31.349 1.00 18.56 123 MET B N 1
ATOM 2734 C CA . MET B 1 123 ? 16.036 -25.184 -31.460 1.00 18.56 123 MET B CA 1
ATOM 2735 C C . MET B 1 123 ? 15.978 -25.956 -30.143 1.00 18.00 123 MET B C 1
ATOM 2736 O O . MET B 1 123 ? 14.953 -26.559 -29.837 1.00 17.68 123 MET B O 1
ATOM 2741 N N . MET B 1 124 ? 17.055 -25.921 -29.359 1.00 17.88 124 MET B N 1
ATOM 2742 C CA . MET B 1 124 ? 17.024 -26.478 -28.001 1.00 17.94 124 MET B CA 1
ATOM 2743 C C . MET B 1 124 ? 15.892 -25.853 -27.196 1.00 17.41 124 MET B C 1
ATOM 2744 O O . MET B 1 124 ? 15.084 -26.558 -26.597 1.00 16.72 124 MET B O 1
ATOM 2749 N N . THR B 1 125 ? 15.820 -24.522 -27.210 1.00 17.11 125 THR B N 1
ATOM 2750 C CA . THR B 1 125 ? 14.781 -23.821 -26.472 1.00 16.77 125 THR B CA 1
ATOM 2751 C C . THR B 1 125 ? 13.404 -24.188 -27.015 1.00 17.05 125 THR B C 1
ATOM 2752 O O . THR B 1 125 ? 12.498 -24.496 -26.247 1.00 16.68 125 THR B O 1
ATOM 2756 N N . LYS B 1 126 ? 13.266 -24.188 -28.337 1.00 17.47 126 LYS B N 1
ATOM 2757 C CA . LYS B 1 126 ? 12.001 -24.535 -28.978 1.00 18.57 126 LYS B CA 1
ATOM 2758 C C . LYS B 1 126 ? 11.456 -25.870 -28.479 1.00 18.62 126 LYS B C 1
ATOM 2759 O O . LYS B 1 126 ? 10.305 -25.968 -28.061 1.00 18.59 126 LYS B O 1
ATOM 2765 N N . PHE B 1 127 ? 12.289 -26.896 -28.546 1.00 19.03 127 PHE B N 1
ATOM 2766 C CA . PHE B 1 127 ? 11.856 -28.243 -28.172 1.00 19.89 127 PHE B CA 1
ATOM 2767 C C . PHE B 1 127 ? 11.632 -28.386 -26.667 1.00 20.00 127 PHE B C 1
ATOM 2768 O O . PHE B 1 127 ? 10.822 -29.211 -26.235 1.00 20.57 127 PHE B O 1
ATOM 2776 N N . ALA B 1 128 ? 12.323 -27.571 -25.872 1.00 19.64 128 ALA B N 1
ATOM 2777 C CA . ALA B 1 128 ? 12.149 -27.588 -24.417 1.00 19.13 128 ALA B CA 1
ATOM 2778 C C . ALA B 1 128 ? 10.873 -26.889 -23.938 1.00 19.15 128 ALA B C 1
ATOM 2779 O O . ALA B 1 128 ? 10.336 -27.250 -22.892 1.00 18.78 128 ALA B O 1
ATOM 2781 N N . ILE B 1 129 ? 10.389 -25.897 -24.693 1.00 19.02 129 ILE B N 1
ATOM 2782 C CA . ILE B 1 129 ? 9.262 -25.058 -24.248 1.00 19.07 129 ILE B CA 1
ATOM 2783 C C . ILE B 1 129 ? 8.064 -25.839 -23.679 1.00 19.10 129 ILE B C 1
ATOM 2784 O O . ILE B 1 129 ? 7.641 -25.567 -22.562 1.00 18.82 129 ILE B O 1
ATOM 2789 N N . PRO B 1 130 ? 7.505 -26.801 -24.441 1.00 19.37 130 PRO B N 1
ATOM 2790 C CA . PRO B 1 130 ? 6.319 -27.482 -23.901 1.00 19.93 130 PRO B CA 1
ATOM 2791 C C . PRO B 1 130 ? 6.576 -28.213 -22.579 1.00 20.15 130 PRO B C 1
ATOM 2792 O O . PRO B 1 130 ? 5.683 -28.295 -21.742 1.00 20.48 130 PRO B O 1
ATOM 2796 N N . HIS B 1 131 ? 7.797 -28.702 -22.390 1.00 20.72 131 HIS B N 1
ATOM 2797 C CA . HIS B 1 131 ? 8.189 -29.364 -21.146 1.00 21.41 131 HIS B CA 1
ATOM 2798 C C . HIS B 1 131 ? 8.366 -28.350 -20.012 1.00 20.78 131 HIS B C 1
ATOM 2799 O O . HIS B 1 131 ? 7.927 -28.584 -18.886 1.00 20.53 131 HIS B O 1
ATOM 2806 N N . LEU B 1 132 ? 8.994 -27.218 -20.319 1.00 20.56 132 LEU B N 1
ATOM 2807 C CA . LEU B 1 132 ? 9.103 -26.106 -19.373 1.00 20.07 132 LEU B CA 1
ATOM 2808 C C . LEU B 1 132 ? 7.731 -25.548 -18.991 1.00 19.91 132 LEU B C 1
ATOM 2809 O O . LEU B 1 132 ? 7.495 -25.198 -17.833 1.00 19.97 132 LEU B O 1
ATOM 2814 N N . ARG B 1 133 ? 6.829 -25.463 -19.967 1.00 20.02 133 ARG B N 1
ATOM 2815 C CA . ARG B 1 133 ? 5.450 -25.046 -19.713 1.00 20.34 133 ARG B CA 1
ATOM 2816 C C . ARG B 1 133 ? 4.782 -26.014 -18.728 1.00 20.78 133 ARG B C 1
ATOM 2817 O O . ARG B 1 133 ? 4.160 -25.594 -17.749 1.00 20.92 133 ARG B O 1
ATOM 2825 N N . ALA B 1 134 ? 4.928 -27.308 -18.993 1.00 21.48 134 ALA B N 1
ATOM 2826 C CA . ALA B 1 134 ? 4.346 -28.349 -18.136 1.00 21.91 134 ALA B CA 1
ATOM 2827 C C . ALA B 1 134 ? 4.910 -28.290 -16.714 1.00 22.41 134 ALA B C 1
ATOM 2828 O O . ALA B 1 134 ? 4.160 -28.387 -15.737 1.00 22.80 134 ALA B O 1
ATOM 2830 N N . SER B 1 135 ? 6.227 -28.129 -16.608 1.00 22.52 135 SER B N 1
ATOM 2831 C CA . SER B 1 135 ? 6.914 -28.009 -15.313 1.00 23.21 135 SER B CA 1
ATOM 2832 C C . SER B 1 135 ? 6.344 -26.895 -14.438 1.00 23.01 135 SER B C 1
ATOM 2833 O O . SER B 1 135 ? 5.991 -27.123 -13.281 1.00 22.48 135 SER B O 1
ATOM 2836 N N . ALA B 1 136 ? 6.264 -25.688 -14.990 1.00 22.88 136 ALA B N 1
ATOM 2837 C CA . ALA B 1 136 ? 5.756 -24.542 -14.244 1.00 23.33 136 ALA B CA 1
ATOM 2838 C C . ALA B 1 136 ? 4.292 -24.731 -13.842 1.00 24.47 136 ALA B C 1
ATOM 2839 O O . ALA B 1 136 ? 3.887 -24.323 -12.751 1.00 24.33 136 ALA B O 1
ATOM 2841 N N . LYS B 1 137 ? 3.498 -25.338 -14.720 1.00 25.42 137 LYS B N 1
ATOM 2842 C CA . LYS B 1 137 ? 2.089 -25.589 -14.412 1.00 27.66 137 LYS B CA 1
ATOM 2843 C C . LYS B 1 137 ? 1.947 -26.536 -13.217 1.00 27.60 137 LYS B C 1
ATOM 2844 O O . LYS B 1 137 ? 1.088 -26.332 -12.361 1.00 28.15 137 LYS B O 1
ATOM 2850 N N . ALA B 1 138 ? 2.800 -27.555 -13.161 1.00 27.73 138 ALA B N 1
ATOM 2851 C CA . ALA B 1 138 ? 2.745 -28.565 -12.097 1.00 28.06 138 ALA B CA 1
ATOM 2852 C C . ALA B 1 138 ? 3.253 -28.033 -10.758 1.00 28.05 138 ALA B C 1
ATOM 2853 O O . ALA B 1 138 ? 2.668 -28.322 -9.710 1.00 28.67 138 ALA B O 1
ATOM 2855 N N . SER B 1 139 ? 4.334 -27.257 -10.792 1.00 26.95 139 SER B N 1
ATOM 2856 C CA . SER B 1 139 ? 4.935 -26.703 -9.572 1.00 25.90 139 SER B CA 1
ATOM 2857 C C . SER B 1 139 ? 4.154 -25.511 -9.019 1.00 25.32 139 SER B C 1
ATOM 2858 O O . SER B 1 139 ? 4.214 -25.223 -7.826 1.00 25.73 139 SER B O 1
ATOM 2861 N N . GLY B 1 140 ? 3.447 -24.802 -9.892 1.00 24.64 140 GLY B N 1
ATOM 2862 C CA . GLY B 1 140 ? 2.761 -23.577 -9.510 1.00 24.08 140 GLY B CA 1
ATOM 2863 C C . GLY B 1 140 ? 3.704 -22.402 -9.284 1.00 23.85 140 GLY B C 1
ATOM 2864 O O . GLY B 1 140 ? 3.306 -21.399 -8.698 1.00 24.55 140 GLY B O 1
ATOM 2865 N N . THR B 1 141 ? 4.947 -22.522 -9.750 1.00 23.39 141 THR B N 1
ATOM 2866 C CA . THR B 1 141 ? 5.936 -21.451 -9.626 1.00 23.24 141 THR B CA 1
ATOM 2867 C C . THR B 1 141 ? 6.394 -21.038 -11.032 1.00 22.79 141 THR B C 1
ATOM 2868 O O . THR B 1 141 ? 5.559 -20.647 -11.851 1.00 23.44 141 THR B O 1
ATOM 2872 N N . THR B 1 142 ? 7.693 -21.109 -11.317 1.00 21.53 142 THR B N 1
ATOM 2873 C CA . THR B 1 142 ? 8.191 -20.884 -12.672 1.00 20.83 142 THR B CA 1
ATOM 2874 C C . THR B 1 142 ? 9.164 -21.978 -13.073 1.00 20.59 142 THR B C 1
ATOM 2875 O O . THR B 1 142 ? 9.716 -22.680 -12.222 1.00 20.75 142 THR B O 1
ATOM 2879 N N . SER B 1 143 ? 9.350 -22.130 -14.380 1.00 19.21 143 SER B N 1
ATOM 2880 C CA . SER B 1 143 ? 10.461 -22.889 -14.921 1.00 18.95 143 SER B CA 1
ATOM 2881 C C . SER B 1 143 ? 11.416 -21.872 -15.522 1.00 18.12 143 SER B C 1
ATOM 2882 O O . SER B 1 143 ? 11.099 -20.674 -15.571 1.00 17.66 143 SER B O 1
ATOM 2885 N N . ALA B 1 144 ? 12.586 -22.324 -15.955 1.00 17.68 144 ALA B N 1
ATOM 2886 C CA . ALA B 1 144 ? 13.643 -21.390 -16.343 1.00 17.81 144 ALA B CA 1
ATOM 2887 C C . ALA B 1 144 ? 14.499 -21.835 -17.516 1.00 17.78 144 ALA B C 1
ATOM 2888 O O . ALA B 1 144 ? 14.803 -23.023 -17.689 1.00 18.06 144 ALA B O 1
ATOM 2890 N N . VAL B 1 145 ? 14.867 -20.851 -18.331 1.00 17.12 145 VAL B N 1
ATOM 2891 C CA . VAL B 1 145 ? 15.905 -20.996 -19.321 1.00 16.96 145 VAL B CA 1
ATOM 2892 C C . VAL B 1 145 ? 17.050 -20.077 -18.913 1.00 16.74 145 VAL B C 1
ATOM 2893 O O . VAL B 1 145 ? 16.827 -18.934 -18.503 1.00 16.84 145 VAL B O 1
ATOM 2897 N N . ILE B 1 146 ? 18.270 -20.595 -18.992 1.00 16.49 146 ILE B N 1
ATOM 2898 C CA . ILE B 1 146 ? 19.468 -19.801 -18.790 1.00 16.30 146 ILE B CA 1
ATOM 2899 C C . ILE B 1 146 ? 20.348 -20.023 -20.002 1.00 16.14 146 ILE B C 1
ATOM 2900 O O . ILE B 1 146 ? 20.522 -21.158 -20.428 1.00 16.48 146 ILE B O 1
ATOM 2905 N N . SER B 1 147 ? 20.879 -18.948 -20.579 1.00 15.80 147 SER B N 1
ATOM 2906 C CA . SER B 1 147 ? 21.774 -19.076 -21.721 1.00 15.64 147 SER B CA 1
ATOM 2907 C C . SER B 1 147 ? 23.098 -18.384 -21.456 1.00 16.09 147 SER B C 1
ATOM 2908 O O . SER B 1 147 ? 23.151 -17.336 -20.811 1.00 16.20 147 SER B O 1
ATOM 2911 N N . THR B 1 148 ? 24.172 -18.982 -21.948 1.00 16.14 148 THR B N 1
ATOM 2912 C CA . THR B 1 148 ? 25.492 -18.388 -21.806 1.00 16.69 148 THR B CA 1
ATOM 2913 C C . THR B 1 148 ? 25.721 -17.359 -22.905 1.00 16.79 148 THR B C 1
ATOM 2914 O O . THR B 1 148 ? 25.786 -17.699 -24.088 1.00 16.97 148 THR B O 1
ATOM 2918 N N . GLY B 1 149 ? 25.830 -16.097 -22.499 1.00 16.74 149 GLY B N 1
ATOM 2919 C CA . GLY B 1 149 ? 26.073 -15.001 -23.419 1.00 17.22 149 GLY B CA 1
ATOM 2920 C C . GLY B 1 149 ? 27.541 -14.648 -23.466 1.00 17.40 149 GLY B C 1
ATOM 2921 O O . GLY B 1 149 ? 28.394 -15.526 -23.329 1.00 18.06 149 GLY B O 1
ATOM 2922 N N . SER B 1 150 ? 27.840 -13.368 -23.656 1.00 17.20 150 SER B N 1
ATOM 2923 C CA . SER B 1 150 ? 29.221 -12.899 -23.716 1.00 17.11 150 SER B CA 1
ATOM 2924 C C . SER B 1 150 ? 29.326 -11.380 -23.697 1.00 17.17 150 SER B C 1
ATOM 2925 O O . SER B 1 150 ? 28.448 -10.663 -24.202 1.00 16.80 150 SER B O 1
ATOM 2928 N N . ILE B 1 151 ? 30.421 -10.895 -23.114 1.00 17.31 151 ILE B N 1
ATOM 2929 C CA . ILE B 1 151 ? 30.844 -9.507 -23.278 1.00 17.55 151 ILE B CA 1
ATOM 2930 C C . ILE B 1 151 ? 30.839 -9.089 -24.756 1.00 17.14 151 ILE B C 1
ATOM 2931 O O . ILE B 1 151 ? 30.535 -7.930 -25.084 1.00 16.82 151 ILE B O 1
ATOM 2936 N N . ALA B 1 152 ? 31.173 -10.035 -25.635 1.00 17.08 152 ALA B N 1
ATOM 2937 C CA . ALA B 1 152 ? 31.278 -9.781 -27.069 1.00 17.15 152 ALA B CA 1
ATOM 2938 C C . ALA B 1 152 ? 29.957 -9.332 -27.699 1.00 17.26 152 ALA B C 1
ATOM 2939 O O . ALA B 1 152 ? 29.965 -8.635 -28.712 1.00 17.11 152 ALA B O 1
ATOM 2941 N N . ALA B 1 153 ? 28.838 -9.724 -27.087 1.00 16.94 153 ALA B N 1
ATOM 2942 C CA . ALA B 1 153 ? 27.505 -9.267 -27.502 1.00 16.81 153 ALA B CA 1
ATOM 2943 C C . ALA B 1 153 ? 27.346 -7.753 -27.410 1.00 16.87 153 ALA B C 1
ATOM 2944 O O . ALA B 1 153 ? 26.515 -7.171 -28.109 1.00 16.55 153 ALA B O 1
ATOM 2946 N N . ARG B 1 154 ? 28.125 -7.129 -26.527 1.00 17.13 154 ARG B N 1
ATOM 2947 C CA . ARG B 1 154 ? 27.973 -5.723 -26.197 1.00 17.30 154 ARG B CA 1
ATOM 2948 C C . ARG B 1 154 ? 28.953 -4.809 -26.925 1.00 18.04 154 ARG B C 1
ATOM 2949 O O . ARG B 1 154 ? 28.595 -3.690 -27.278 1.00 18.49 154 ARG B O 1
ATOM 2957 N N . GLU B 1 155 ? 30.193 -5.260 -27.126 1.00 18.54 155 GLU B N 1
ATOM 2958 C CA . GLU B 1 155 ? 31.221 -4.368 -27.662 1.00 19.13 155 GLU B CA 1
ATOM 2959 C C . GLU B 1 155 ? 31.962 -4.923 -28.889 1.00 19.34 155 GLU B C 1
ATOM 2960 O O . GLU B 1 155 ? 33.047 -4.456 -29.217 1.00 19.29 155 GLU B O 1
ATOM 2966 N N . GLY B 1 156 ? 31.370 -5.917 -29.551 1.00 18.89 156 GLY B N 1
ATOM 2967 C CA . GLY B 1 156 ? 31.839 -6.367 -30.860 1.00 19.34 156 GLY B CA 1
ATOM 2968 C C . GLY B 1 156 ? 32.859 -7.493 -30.877 1.00 19.59 156 GLY B C 1
ATOM 2969 O O . GLY B 1 156 ? 33.156 -8.030 -31.939 1.00 19.00 156 GLY B O 1
ATOM 2970 N N . GLY B 1 157 ? 33.408 -7.849 -29.718 1.00 20.11 157 GLY B N 1
ATOM 2971 C CA . GLY B 1 157 ? 34.388 -8.933 -29.639 1.00 20.96 157 GLY B CA 1
ATOM 2972 C C . GLY B 1 157 ? 35.737 -8.562 -30.234 1.00 21.83 157 GLY B C 1
ATOM 2973 O O . GLY B 1 157 ? 35.956 -7.423 -30.640 1.00 21.31 157 GLY B O 1
ATOM 2974 N N . GLY B 1 158 ? 36.645 -9.534 -30.282 1.00 23.34 158 GLY B N 1
ATOM 2975 C CA . GLY B 1 158 ? 37.982 -9.310 -30.825 1.00 24.40 158 GLY B CA 1
ATOM 2976 C C . GLY B 1 158 ? 38.000 -9.350 -32.340 1.00 25.20 158 GLY B C 1
ATOM 2977 O O . GLY B 1 158 ? 37.080 -9.880 -32.968 1.00 24.79 158 GLY B O 1
ATOM 2978 N N . ILE B 1 159 ? 39.050 -8.789 -32.933 1.00 26.56 159 ILE B N 1
ATOM 2979 C CA . ILE B 1 159 ? 39.236 -8.871 -34.381 1.00 27.18 159 ILE B CA 1
ATOM 2980 C C . ILE B 1 159 ? 39.293 -10.347 -34.782 1.00 26.38 159 ILE B C 1
ATOM 2981 O O . ILE B 1 159 ? 39.965 -11.152 -34.132 1.00 25.95 159 ILE B O 1
ATOM 2986 N N . GLY B 1 160 ? 38.543 -10.697 -35.827 1.00 24.99 160 GLY B N 1
ATOM 2987 C CA . GLY B 1 160 ? 38.419 -12.079 -36.284 1.00 24.17 160 GLY B CA 1
ATOM 2988 C C . GLY B 1 160 ? 37.279 -12.873 -35.657 1.00 23.97 160 GLY B C 1
ATOM 2989 O O . GLY B 1 160 ? 36.981 -13.991 -36.096 1.00 23.78 160 GLY B O 1
ATOM 2990 N N . ALA B 1 161 ? 36.644 -12.302 -34.633 1.00 22.84 161 ALA B N 1
ATOM 2991 C CA . ALA B 1 161 ? 35.574 -12.972 -33.899 1.00 22.79 161 ALA B CA 1
ATOM 2992 C C . ALA B 1 161 ? 34.221 -12.271 -34.088 1.00 22.10 161 ALA B C 1
ATOM 2993 O O . ALA B 1 161 ? 33.326 -12.423 -33.255 1.00 21.87 161 ALA B O 1
ATOM 2995 N N . GLY B 1 162 ? 34.073 -11.530 -35.186 1.00 21.27 162 GLY B N 1
ATOM 2996 C CA . GLY B 1 162 ? 32.857 -10.745 -35.447 1.00 20.62 162 GLY B CA 1
ATOM 2997 C C . GLY B 1 162 ? 31.567 -11.544 -35.512 1.00 20.42 162 GLY B C 1
ATOM 2998 O O . GLY B 1 162 ? 30.550 -11.139 -34.934 1.00 19.67 162 GLY B O 1
ATOM 2999 N N . VAL B 1 163 ? 31.587 -12.676 -36.210 1.00 20.01 163 VAL B N 1
ATOM 3000 C CA . VAL B 1 163 ? 30.373 -13.493 -36.337 1.00 19.97 163 VAL B CA 1
ATOM 3001 C C . VAL B 1 163 ? 30.000 -14.095 -34.980 1.00 19.90 163 VAL B C 1
ATOM 3002 O O . VAL B 1 163 ? 28.820 -14.154 -34.617 1.00 19.97 163 VAL B O 1
ATOM 3006 N N . TYR B 1 164 ? 31.005 -14.538 -34.228 1.00 19.74 164 TYR B N 1
ATOM 3007 C CA . TYR B 1 164 ? 30.776 -15.035 -32.875 1.00 19.58 164 TYR B CA 1
ATOM 3008 C C . TYR B 1 164 ? 30.157 -13.947 -32.005 1.00 18.61 164 TYR B C 1
ATOM 3009 O O . TYR B 1 164 ? 29.133 -14.170 -31.356 1.00 19.07 164 TYR B O 1
ATOM 3018 N N . ALA B 1 165 ? 30.781 -12.775 -32.001 1.00 17.58 165 ALA B N 1
ATOM 3019 C CA . ALA B 1 165 ? 30.300 -11.645 -31.207 1.00 17.42 165 ALA B CA 1
ATOM 3020 C C . ALA B 1 165 ? 28.853 -11.322 -31.554 1.00 16.88 165 ALA B C 1
ATOM 3021 O O . ALA B 1 165 ? 28.012 -11.167 -30.668 1.00 16.48 165 ALA B O 1
ATOM 3023 N N . ALA B 1 166 ? 28.575 -11.235 -32.851 1.00 16.76 166 ALA B N 1
ATOM 3024 C CA . ALA B 1 166 ? 27.221 -10.964 -33.340 1.00 16.55 166 ALA B CA 1
ATOM 3025 C C . ALA B 1 166 ? 26.221 -12.039 -32.907 1.00 16.57 166 ALA B C 1
ATOM 3026 O O . ALA B 1 166 ? 25.084 -11.721 -32.545 1.00 15.86 166 ALA B O 1
ATOM 3028 N N . SER B 1 167 ? 26.643 -13.304 -32.925 1.00 16.50 167 SER B N 1
ATOM 3029 C CA . SER B 1 167 ? 25.776 -14.408 -32.506 1.00 16.49 167 SER B CA 1
ATOM 3030 C C . SER B 1 167 ? 25.378 -14.289 -31.033 1.00 16.48 167 SER B C 1
ATOM 3031 O O . SER B 1 167 ? 24.301 -14.729 -30.641 1.00 16.36 167 SER B O 1
ATOM 3034 N N . LYS B 1 168 ? 26.245 -13.694 -30.219 1.00 16.80 168 LYS B N 1
ATOM 3035 C CA . LYS B 1 168 ? 25.927 -13.476 -28.813 1.00 17.09 168 LYS B CA 1
ATOM 3036 C C . LYS B 1 168 ? 24.986 -12.289 -28.616 1.00 16.49 168 LYS B C 1
ATOM 3037 O O . LYS B 1 168 ? 24.117 -12.337 -27.748 1.00 16.25 168 LYS B O 1
ATOM 3043 N N . ALA B 1 169 ? 25.150 -11.232 -29.415 1.00 16.08 169 ALA B N 1
ATOM 3044 C CA . ALA B 1 169 ? 24.175 -10.126 -29.431 1.00 15.67 169 ALA B CA 1
ATOM 3045 C C . ALA B 1 169 ? 22.805 -10.644 -29.869 1.00 15.49 169 ALA B C 1
ATOM 3046 O O . ALA B 1 169 ? 21.778 -10.263 -29.309 1.00 14.86 169 ALA B O 1
ATOM 3048 N N . TRP B 1 170 ? 22.822 -11.514 -30.877 1.00 15.05 170 TRP B N 1
ATOM 3049 C CA . TRP B 1 170 ? 21.646 -12.236 -31.365 1.00 15.04 170 TRP B CA 1
ATOM 3050 C C . TRP B 1 170 ? 20.941 -12.955 -30.209 1.00 14.69 170 TRP B C 1
ATOM 3051 O O . TRP B 1 170 ? 19.731 -12.817 -30.017 1.00 14.19 170 TRP B O 1
ATOM 3062 N N . LEU B 1 171 ? 21.713 -13.702 -29.424 1.00 14.45 171 LEU B N 1
ATOM 3063 C CA . LEU B 1 171 ? 21.174 -14.425 -28.266 1.00 14.76 171 LEU B CA 1
ATOM 3064 C C . LEU B 1 171 ? 20.575 -13.472 -27.227 1.00 14.57 171 LEU B C 1
ATOM 3065 O O . LEU B 1 171 ? 19.447 -13.670 -26.769 1.00 14.33 171 LEU B O 1
ATOM 3070 N N . HIS B 1 172 ? 21.345 -12.459 -26.841 1.00 14.64 172 HIS B N 1
ATOM 3071 C CA . HIS B 1 172 ? 20.889 -11.490 -25.845 1.00 14.69 172 HIS B CA 1
ATOM 3072 C C . HIS B 1 172 ? 19.529 -10.903 -26.235 1.00 14.38 172 HIS B C 1
ATOM 3073 O O . HIS B 1 172 ? 18.656 -10.734 -25.384 1.00 14.39 172 HIS B O 1
ATOM 3080 N N . ASP B 1 173 ? 19.347 -10.612 -27.522 1.00 13.82 173 ASP B N 1
ATOM 3081 C CA . ASP B 1 173 ? 18.106 -9.998 -27.986 1.00 13.67 173 ASP B CA 1
ATOM 3082 C C . ASP B 1 173 ? 16.956 -10.998 -28.166 1.00 13.39 173 ASP B C 1
ATOM 3083 O O . ASP B 1 173 ? 15.812 -10.653 -27.914 1.00 12.92 173 ASP B O 1
ATOM 3088 N N . ILE B 1 174 ? 17.239 -12.229 -28.594 1.00 13.41 174 ILE B N 1
ATOM 3089 C CA . ILE B 1 174 ? 16.149 -13.191 -28.780 1.00 13.42 174 ILE B CA 1
ATOM 3090 C C . ILE B 1 174 ? 15.523 -13.561 -27.426 1.00 13.31 174 ILE B C 1
ATOM 3091 O O . ILE B 1 174 ? 14.322 -13.803 -27.349 1.00 13.51 174 ILE B O 1
ATOM 3096 N N . HIS B 1 175 ? 16.321 -13.559 -26.356 1.00 13.36 175 HIS B N 1
ATOM 3097 C CA . HIS B 1 175 ? 15.782 -13.723 -25.001 1.00 13.40 175 HIS B CA 1
ATOM 3098 C C . HIS B 1 175 ? 14.710 -12.673 -24.691 1.00 13.22 175 HIS B C 1
ATOM 3099 O O . HIS B 1 175 ? 13.704 -12.979 -24.057 1.00 12.84 175 HIS B O 1
ATOM 3106 N N . ARG B 1 176 ? 14.933 -11.441 -25.143 1.00 13.19 176 ARG B N 1
ATOM 3107 C CA . ARG B 1 176 ? 13.956 -10.371 -24.941 1.00 13.34 176 ARG B CA 1
ATOM 3108 C C . ARG B 1 176 ? 12.642 -10.703 -25.637 1.00 13.48 176 ARG B C 1
ATOM 3109 O O . ARG B 1 176 ? 11.565 -10.439 -25.095 1.00 14.00 176 ARG B O 1
ATOM 3117 N N . ASN B 1 177 ? 12.724 -11.283 -26.833 1.00 13.60 177 ASN B N 1
ATOM 3118 C CA . ASN B 1 177 ? 11.525 -11.730 -27.529 1.00 14.17 177 ASN B CA 1
ATOM 3119 C C . ASN B 1 177 ? 10.820 -12.852 -26.775 1.00 14.27 177 ASN B C 1
ATOM 3120 O O . ASN B 1 177 ? 9.597 -12.861 -26.653 1.00 14.28 177 ASN B O 1
ATOM 3125 N N . TRP B 1 178 ? 11.602 -13.787 -26.255 1.00 14.38 178 TRP B N 1
ATOM 3126 C CA . TRP B 1 178 ? 11.040 -14.931 -25.546 1.00 14.61 178 TRP B CA 1
ATOM 3127 C C . TRP B 1 178 ? 10.324 -14.533 -24.257 1.00 14.68 178 TRP B C 1
ATOM 3128 O O . TRP B 1 178 ? 9.310 -15.133 -23.902 1.00 14.84 178 TRP B O 1
ATOM 3139 N N . VAL B 1 179 ? 10.821 -13.498 -23.583 1.00 14.54 179 VAL B N 1
ATOM 3140 C CA . VAL B 1 179 ? 10.122 -12.936 -22.432 1.00 14.89 179 VAL B CA 1
ATOM 3141 C C . VAL B 1 179 ? 8.706 -12.497 -22.827 1.00 15.08 179 VAL B C 1
ATOM 3142 O O . VAL B 1 179 ? 7.736 -12.775 -22.124 1.00 15.22 179 VAL B O 1
ATOM 3146 N N . LYS B 1 180 ? 8.588 -11.821 -23.962 1.00 15.73 180 LYS B N 1
ATOM 3147 C CA . LYS B 1 180 ? 7.285 -11.362 -24.425 1.00 16.23 180 LYS B CA 1
ATOM 3148 C C . LYS B 1 180 ? 6.346 -12.532 -24.700 1.00 16.28 180 LYS B C 1
ATOM 3149 O O . LYS B 1 180 ? 5.171 -12.480 -24.337 1.00 16.52 180 LYS B O 1
ATOM 3155 N N . GLU B 1 181 ? 6.859 -13.582 -25.332 1.00 16.26 181 GLU B N 1
ATOM 3156 C CA . GLU B 1 181 ? 6.010 -14.698 -25.741 1.00 16.87 181 GLU B CA 1
ATOM 3157 C C . GLU B 1 181 ? 5.634 -15.621 -24.576 1.00 16.87 181 GLU B C 1
ATOM 3158 O O . GLU B 1 181 ? 4.490 -16.081 -24.490 1.00 17.54 181 GLU B O 1
ATOM 3164 N N . PHE B 1 182 ? 6.589 -15.881 -23.686 1.00 16.73 182 PHE B N 1
ATOM 3165 C CA . PHE B 1 182 ? 6.485 -17.016 -22.762 1.00 16.59 182 PHE B CA 1
ATOM 3166 C C . PHE B 1 182 ? 6.353 -16.695 -21.271 1.00 17.09 182 PHE B C 1
ATOM 3167 O O . PHE B 1 182 ? 6.169 -17.610 -20.468 1.00 17.09 182 PHE B O 1
ATOM 3175 N N . THR B 1 183 ? 6.408 -15.422 -20.880 1.00 17.17 183 THR B N 1
ATOM 3176 C CA . THR B 1 183 ? 6.208 -15.092 -19.467 1.00 17.49 183 THR B CA 1
ATOM 3177 C C . THR B 1 183 ? 4.813 -15.535 -19.010 1.00 18.31 183 THR B C 1
ATOM 3178 O O . THR B 1 183 ? 4.634 -15.939 -17.857 1.00 18.29 183 THR B O 1
ATOM 3182 N N . LYS B 1 184 ? 3.842 -15.491 -19.922 1.00 18.99 184 LYS B N 1
ATOM 3183 C CA . LYS B 1 184 ? 2.483 -15.966 -19.633 1.00 20.42 184 LYS B CA 1
ATOM 3184 C C . LYS B 1 184 ? 2.424 -17.460 -19.288 1.00 20.34 184 LYS B C 1
ATOM 3185 O O . LYS B 1 184 ? 1.466 -17.911 -18.653 1.00 20.33 184 LYS B O 1
ATOM 3191 N N . ASP B 1 185 ? 3.439 -18.210 -19.716 1.00 19.94 185 ASP B N 1
ATOM 3192 C CA . ASP B 1 185 ? 3.591 -19.628 -19.384 1.00 20.67 185 ASP B CA 1
ATOM 3193 C C . ASP B 1 185 ? 4.405 -19.842 -18.106 1.00 20.33 185 ASP B C 1
ATOM 3194 O O . ASP B 1 185 ? 4.721 -20.979 -17.762 1.00 20.15 185 ASP B O 1
ATOM 3199 N N . SER B 1 186 ? 4.746 -18.754 -17.417 1.00 19.56 186 SER B N 1
ATOM 3200 C CA . SER B 1 186 ? 5.603 -18.803 -16.231 1.00 19.68 186 SER B CA 1
ATOM 3201 C C . SER B 1 186 ? 6.967 -19.450 -16.504 1.00 18.64 186 SER B C 1
ATOM 3202 O O . SER B 1 186 ? 7.511 -20.152 -15.653 1.00 19.11 186 SER B O 1
ATOM 3205 N N . ILE B 1 187 ? 7.511 -19.202 -17.693 1.00 17.34 187 ILE B N 1
ATOM 3206 C CA . ILE B 1 187 ? 8.885 -19.563 -18.013 1.00 16.60 187 ILE B CA 1
ATOM 3207 C C . ILE B 1 187 ? 9.741 -18.296 -17.977 1.00 16.39 187 ILE B C 1
ATOM 3208 O O . ILE B 1 187 ? 9.426 -17.326 -18.663 1.00 15.93 187 ILE B O 1
ATOM 3213 N N . ARG B 1 188 ? 10.817 -18.320 -17.190 1.00 16.08 188 ARG B N 1
ATOM 3214 C CA . ARG B 1 188 ? 11.773 -17.206 -17.111 1.00 15.69 188 ARG B CA 1
ATOM 3215 C C . ARG B 1 188 ? 12.962 -17.435 -18.047 1.00 15.49 188 ARG B C 1
ATOM 3216 O O . ARG B 1 188 ? 13.308 -18.580 -18.359 1.00 15.56 188 ARG B O 1
ATOM 3224 N N . PHE B 1 189 ? 13.567 -16.337 -18.505 1.00 14.89 189 PHE B N 1
ATOM 3225 C CA . PHE B 1 189 ? 14.737 -16.365 -19.383 1.00 14.63 189 PHE B CA 1
ATOM 3226 C C . PHE B 1 189 ? 15.792 -15.397 -18.871 1.00 14.65 189 PHE B C 1
ATOM 3227 O O . PHE B 1 189 ? 15.525 -14.203 -18.733 1.00 14.11 189 PHE B O 1
ATOM 3235 N N . ASN B 1 190 ? 16.988 -15.900 -18.585 1.00 14.53 190 ASN B N 1
ATOM 3236 C CA . ASN B 1 190 ? 18.085 -15.027 -18.166 1.00 14.76 190 ASN B CA 1
ATOM 3237 C C . ASN B 1 190 ? 19.416 -15.477 -18.742 1.00 14.80 190 ASN B C 1
ATOM 3238 O O . ASN B 1 190 ? 19.568 -16.621 -19.173 1.00 14.94 190 ASN B O 1
ATOM 3243 N N . ILE B 1 191 ? 20.373 -14.558 -18.762 1.00 14.98 191 ILE B N 1
ATOM 3244 C CA . ILE B 1 191 ? 21.673 -14.805 -19.362 1.00 15.42 191 ILE B CA 1
ATOM 3245 C C . ILE B 1 191 ? 22.800 -14.540 -18.373 1.00 15.72 191 ILE B C 1
ATOM 3246 O O . ILE B 1 191 ? 22.771 -13.556 -17.635 1.00 15.25 191 ILE B O 1
ATOM 3251 N N . VAL B 1 192 ? 23.780 -15.445 -18.358 1.00 16.03 192 VAL B N 1
ATOM 3252 C CA . VAL B 1 192 ? 25.064 -15.195 -17.723 1.00 16.41 192 VAL B CA 1
ATOM 3253 C C . VAL B 1 192 ? 26.036 -14.872 -18.850 1.00 16.69 192 VAL B C 1
ATOM 3254 O O . VAL B 1 192 ? 26.186 -15.664 -19.783 1.00 17.28 192 VAL B O 1
ATOM 3258 N N . ALA B 1 193 ? 26.676 -13.711 -18.766 1.00 16.96 193 ALA B N 1
ATOM 3259 C CA . ALA B 1 193 ? 27.584 -13.236 -19.809 1.00 17.26 193 ALA B CA 1
ATOM 3260 C C . ALA B 1 193 ? 29.018 -13.174 -19.294 1.00 17.75 193 ALA B C 1
ATOM 3261 O O . ALA B 1 193 ? 29.420 -12.169 -18.708 1.00 17.47 193 ALA B O 1
ATOM 3263 N N . PRO B 1 194 ? 29.808 -14.239 -19.528 1.00 18.83 194 PRO B N 1
ATOM 3264 C CA . PRO B 1 194 ? 31.217 -14.177 -19.126 1.00 19.73 194 PRO B CA 1
ATOM 3265 C C . PRO B 1 194 ? 32.001 -13.107 -19.879 1.00 21.03 194 PRO B C 1
ATOM 3266 O O . PRO B 1 194 ? 31.624 -12.723 -20.988 1.00 20.92 194 PRO B O 1
ATOM 3270 N N . GLY B 1 195 ? 33.084 -12.627 -19.278 1.00 22.72 195 GLY B N 1
ATOM 3271 C CA . GLY B 1 195 ? 34.041 -11.789 -19.988 1.00 24.90 195 GLY B CA 1
ATOM 3272 C C . GLY B 1 195 ? 34.894 -12.642 -20.913 1.00 27.95 195 GLY B C 1
ATOM 3273 O O . GLY B 1 195 ? 34.457 -13.689 -21.384 1.00 27.47 195 GLY B O 1
ATOM 3274 N N . THR B 1 196 ? 36.122 -12.203 -21.165 1.00 32.51 196 THR B N 1
ATOM 3275 C CA . THR B 1 196 ? 37.042 -12.954 -22.021 1.00 34.96 196 THR B CA 1
ATOM 3276 C C . THR B 1 196 ? 37.443 -14.296 -21.399 1.00 35.75 196 THR B C 1
ATOM 3277 O O . THR B 1 196 ? 37.430 -14.465 -20.176 1.00 36.26 196 THR B O 1
ATOM 3281 N N . ALA B 1 214 ? 43.902 -8.841 -20.021 1.00 48.95 214 ALA B N 1
ATOM 3282 C CA . ALA B 1 214 ? 4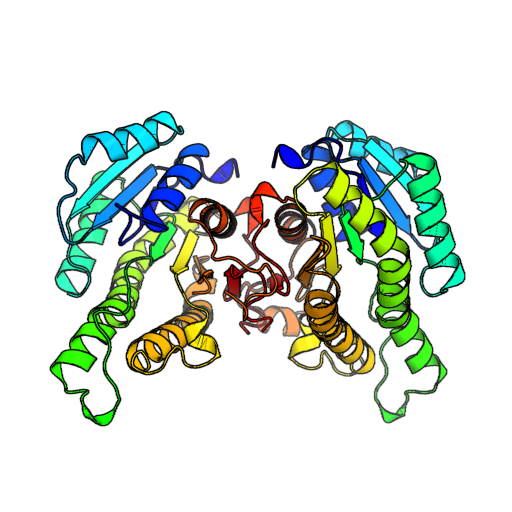3.995 -8.851 -18.563 1.00 49.23 214 ALA B CA 1
ATOM 3283 C C . ALA B 1 214 ? 44.151 -7.437 -17.995 1.00 48.86 214 ALA B C 1
ATOM 3284 O O . ALA B 1 214 ? 43.586 -7.120 -16.947 1.00 48.14 214 ALA B O 1
ATOM 3286 N N . ASN B 1 215 ? 44.909 -6.592 -18.692 1.00 49.10 215 ASN B N 1
ATOM 3287 C CA . ASN B 1 215 ? 45.100 -5.194 -18.284 1.00 48.84 215 ASN B CA 1
ATOM 3288 C C . ASN B 1 215 ? 43.891 -4.304 -18.586 1.00 46.83 215 ASN B C 1
ATOM 3289 O O . ASN B 1 215 ? 43.784 -3.198 -18.055 1.00 47.64 215 ASN B O 1
ATOM 3294 N N . SER B 1 216 ? 42.993 -4.784 -19.447 1.00 44.46 216 SER B N 1
ATOM 3295 C CA . SER B 1 216 ? 41.717 -4.113 -19.702 1.00 42.12 216 SER B CA 1
ATOM 3296 C C . SER B 1 216 ? 40.642 -4.554 -18.703 1.00 38.79 216 SER B C 1
ATOM 3297 O O . SER B 1 216 ? 39.501 -4.092 -18.775 1.00 39.79 216 SER B O 1
ATOM 3300 N N . ILE B 1 217 ? 41.001 -5.459 -17.792 1.00 34.30 217 ILE B N 1
ATOM 3301 C CA . ILE B 1 217 ? 40.085 -5.947 -16.767 1.00 31.25 217 ILE B CA 1
ATOM 3302 C C . ILE B 1 217 ? 40.452 -5.290 -15.436 1.00 29.69 217 ILE B C 1
ATOM 3303 O O . ILE B 1 217 ? 41.570 -5.476 -14.948 1.00 28.13 217 ILE B O 1
ATOM 3308 N N . PRO B 1 218 ? 39.523 -4.509 -14.848 1.00 27.82 218 PRO B N 1
ATOM 3309 C CA . PRO B 1 218 ? 39.779 -3.861 -13.557 1.00 27.37 218 PRO B CA 1
ATOM 3310 C C . PRO B 1 218 ? 40.328 -4.793 -12.473 1.00 26.73 218 PRO B C 1
ATOM 3311 O O . PRO B 1 218 ? 41.212 -4.391 -11.718 1.00 27.39 218 PRO B O 1
ATOM 3315 N N . MET B 1 219 ? 39.835 -6.026 -12.410 1.00 26.59 219 MET B N 1
ATOM 3316 C CA . MET B 1 219 ? 40.334 -6.991 -11.422 1.00 27.14 219 MET B CA 1
ATOM 3317 C C . MET B 1 219 ? 41.686 -7.603 -11.803 1.00 28.47 219 MET B C 1
ATOM 3318 O O . MET B 1 219 ? 42.276 -8.331 -11.004 1.00 28.94 219 MET B O 1
ATOM 3323 N N . GLY B 1 220 ? 42.156 -7.326 -13.018 1.00 29.43 220 GLY B N 1
ATOM 3324 C CA . GLY B 1 220 ? 43.515 -7.682 -13.438 1.00 31.07 220 GLY B CA 1
ATOM 3325 C C . GLY B 1 220 ? 43.761 -9.164 -13.665 1.00 31.76 220 GLY B C 1
ATOM 3326 O O . GLY B 1 220 ? 44.908 -9.616 -13.627 1.00 32.65 220 GLY B O 1
ATOM 3327 N N . ARG B 1 221 ? 42.693 -9.920 -13.907 1.00 32.36 221 ARG B N 1
ATOM 3328 C CA . ARG B 1 221 ? 42.789 -11.363 -14.116 1.00 32.99 221 ARG B CA 1
ATOM 3329 C C . ARG B 1 221 ? 41.551 -11.884 -14.840 1.00 33.08 221 ARG B C 1
ATOM 3330 O O . ARG B 1 221 ? 40.496 -11.239 -14.826 1.00 30.90 221 ARG B O 1
ATOM 3338 N N . PHE B 1 222 ? 41.686 -13.057 -15.453 1.00 32.78 222 PHE B N 1
ATOM 3339 C CA . PHE B 1 222 ? 40.552 -13.751 -16.052 1.00 33.53 222 PHE B CA 1
ATOM 3340 C C . PHE B 1 222 ? 39.772 -14.480 -14.966 1.00 31.32 222 PHE B C 1
ATOM 3341 O O . PHE B 1 222 ? 40.318 -14.818 -13.917 1.00 30.52 222 PHE B O 1
ATOM 3349 N N . GLY B 1 223 ? 38.493 -14.724 -15.224 1.00 29.67 223 GLY B N 1
ATOM 3350 C CA . GLY B 1 223 ? 37.657 -15.462 -14.293 1.00 29.48 223 GLY B CA 1
ATOM 3351 C C . GLY B 1 223 ? 37.926 -16.954 -14.348 1.00 29.17 223 GLY B C 1
ATOM 3352 O O . GLY B 1 223 ? 38.520 -17.454 -15.305 1.00 30.21 223 GLY B O 1
ATOM 3353 N N . THR B 1 224 ? 37.490 -17.658 -13.309 1.00 28.99 224 THR B N 1
ATOM 3354 C CA . THR B 1 224 ? 37.541 -19.114 -13.263 1.00 29.01 224 THR B CA 1
ATOM 3355 C C . THR B 1 224 ? 36.120 -19.647 -13.367 1.00 28.83 224 THR B C 1
ATOM 3356 O O . THR B 1 224 ? 35.161 -18.922 -13.088 1.00 28.10 224 THR B O 1
ATOM 3360 N N . VAL B 1 225 ? 35.979 -20.910 -13.758 1.00 28.55 225 VAL B N 1
ATOM 3361 C CA . VAL B 1 225 ? 34.646 -21.517 -13.891 1.00 28.48 225 VAL B CA 1
ATOM 3362 C C . VAL B 1 225 ? 33.883 -21.534 -12.565 1.00 28.39 225 VAL B C 1
ATOM 3363 O O . VAL B 1 225 ? 32.651 -21.474 -12.560 1.00 27.74 225 VAL B O 1
ATOM 3367 N N . GLN B 1 226 ? 34.615 -21.609 -11.451 1.00 28.24 226 GLN B N 1
ATOM 3368 C CA . GLN B 1 226 ? 34.013 -21.577 -10.115 1.00 28.77 226 GLN B CA 1
ATOM 3369 C C . GLN B 1 226 ? 33.370 -20.228 -9.801 1.00 27.09 226 GLN B C 1
ATOM 3370 O O . GLN B 1 226 ? 32.430 -20.160 -9.010 1.00 27.12 226 GLN B O 1
ATOM 3376 N N . GLU B 1 227 ? 33.896 -19.163 -10.401 1.00 25.60 227 GLU B N 1
ATOM 3377 C CA . GLU B 1 227 ? 33.345 -17.819 -10.223 1.00 25.28 227 GLU B CA 1
ATOM 3378 C C . GLU B 1 227 ? 32.137 -17.554 -11.133 1.00 24.68 227 GLU B C 1
ATOM 3379 O O . GLU B 1 227 ? 31.446 -16.553 -10.957 1.00 23.86 227 GLU B O 1
ATOM 3385 N N . LEU B 1 228 ? 31.900 -18.441 -12.100 1.00 23.84 228 LEU B N 1
ATOM 3386 C CA . LEU B 1 228 ? 30.770 -18.312 -13.031 1.00 23.03 228 LEU B CA 1
ATOM 3387 C C . LEU B 1 228 ? 29.544 -19.106 -12.582 1.00 22.13 228 LEU B C 1
ATOM 3388 O O . LEU B 1 228 ? 28.413 -18.655 -12.755 1.00 21.10 228 LEU B O 1
ATOM 3393 N N . ALA B 1 229 ? 29.768 -20.284 -12.000 1.00 20.82 229 ALA B N 1
ATOM 3394 C CA . ALA B 1 229 ? 28.682 -21.212 -11.672 1.00 20.46 229 ALA B CA 1
ATOM 3395 C C . ALA B 1 229 ? 27.572 -20.647 -10.768 1.00 19.61 229 ALA B C 1
ATOM 3396 O O . ALA B 1 229 ? 26.396 -20.925 -11.001 1.00 19.39 229 ALA B O 1
ATOM 3398 N N . PRO B 1 230 ? 27.933 -19.879 -9.723 1.00 19.43 230 PRO B N 1
ATOM 3399 C CA . PRO B 1 230 ? 26.895 -19.411 -8.800 1.00 19.10 230 PRO B CA 1
ATOM 3400 C C . PRO B 1 230 ? 25.800 -18.565 -9.462 1.00 18.42 230 PRO B C 1
ATOM 3401 O O . PRO B 1 230 ? 24.645 -18.625 -9.046 1.00 18.28 230 PRO B O 1
ATOM 3405 N N . ALA B 1 231 ? 26.164 -17.799 -10.486 1.00 18.13 231 ALA B N 1
ATOM 3406 C CA . ALA B 1 231 ? 25.190 -16.994 -11.234 1.00 17.80 231 ALA B CA 1
ATOM 3407 C C . ALA B 1 231 ? 24.122 -17.871 -11.894 1.00 17.63 231 ALA B C 1
ATOM 3408 O O . ALA B 1 231 ? 22.944 -17.503 -11.936 1.00 17.51 231 ALA B O 1
ATOM 3410 N N . TYR B 1 232 ? 24.534 -19.033 -12.401 1.00 17.52 232 TYR B N 1
ATOM 3411 C CA . TYR B 1 232 ? 23.601 -19.980 -13.005 1.00 17.48 232 TYR B CA 1
ATOM 3412 C C . TYR B 1 232 ? 22.662 -20.557 -11.959 1.00 17.70 232 TYR B C 1
ATOM 3413 O O . TYR B 1 232 ? 21.459 -20.655 -12.186 1.00 17.57 232 TYR B O 1
ATOM 3422 N N . VAL B 1 233 ? 23.214 -20.932 -10.805 1.00 18.12 233 VAL B N 1
ATOM 3423 C CA . VAL B 1 233 ? 22.408 -21.447 -9.705 1.00 18.27 233 VAL B CA 1
ATOM 3424 C C . VAL B 1 233 ? 21.361 -20.411 -9.303 1.00 17.71 233 VAL B C 1
ATOM 3425 O O . VAL B 1 233 ? 20.196 -20.743 -9.124 1.00 17.35 233 VAL B O 1
ATOM 3429 N N . PHE B 1 234 ? 21.792 -19.159 -9.177 1.00 17.46 234 PHE B N 1
ATOM 3430 C CA . PHE B 1 234 ? 20.897 -18.056 -8.824 1.00 17.38 234 PHE B CA 1
ATOM 3431 C C . PHE B 1 234 ? 19.719 -17.938 -9.798 1.00 16.89 234 PHE B C 1
ATOM 3432 O O . PHE B 1 234 ? 18.566 -17.882 -9.373 1.00 16.78 234 PHE B O 1
ATOM 3440 N N . PHE B 1 235 ? 20.016 -17.920 -11.095 1.00 17.02 235 PHE B N 1
ATOM 3441 C CA . PHE B 1 235 ? 18.979 -17.821 -12.133 1.00 16.96 235 PHE B CA 1
ATOM 3442 C C . PHE B 1 235 ? 18.109 -19.074 -12.261 1.00 17.10 235 PHE B C 1
ATOM 3443 O O . PHE B 1 235 ? 16.988 -19.001 -12.766 1.00 17.12 235 PHE B O 1
ATOM 3451 N N . ALA B 1 236 ? 18.620 -20.220 -11.806 1.00 17.25 236 ALA B N 1
ATOM 3452 C CA . ALA B 1 236 ? 17.875 -21.480 -11.866 1.00 17.44 236 ALA B CA 1
ATOM 3453 C C . ALA B 1 236 ? 16.801 -21.610 -10.781 1.00 17.85 236 ALA B C 1
ATOM 3454 O O . ALA B 1 236 ? 15.799 -22.288 -10.983 1.00 17.92 236 ALA B O 1
ATOM 3456 N N . SER B 1 237 ? 17.019 -20.962 -9.640 1.00 18.32 237 SER B N 1
ATOM 3457 C CA . SER B 1 237 ? 16.144 -21.092 -8.474 1.00 18.51 237 SER B CA 1
ATOM 3458 C C . SER B 1 237 ? 15.011 -20.071 -8.478 1.00 18.77 237 SER B C 1
ATOM 3459 O O . SER B 1 237 ? 15.264 -18.865 -8.448 1.00 19.50 237 SER B O 1
ATOM 3462 N N . HIS B 1 238 ? 13.770 -20.557 -8.488 1.00 19.01 238 HIS B N 1
ATOM 3463 C CA . HIS B 1 238 ? 12.599 -19.690 -8.396 1.00 19.67 238 HIS B CA 1
ATOM 3464 C C . HIS B 1 238 ? 12.591 -18.876 -7.101 1.00 19.37 238 HIS B C 1
ATOM 3465 O O . HIS B 1 238 ? 12.205 -17.710 -7.111 1.00 19.62 238 HIS B O 1
ATOM 3472 N N . ALA B 1 239 ? 13.013 -19.490 -5.995 1.00 19.08 239 ALA B N 1
ATOM 3473 C CA . ALA B 1 239 ? 13.094 -18.792 -4.707 1.00 18.91 239 ALA B CA 1
ATOM 3474 C C . ALA B 1 239 ? 14.038 -17.592 -4.755 1.00 18.48 239 ALA B C 1
ATOM 3475 O O . ALA B 1 239 ? 13.784 -16.580 -4.109 1.00 18.92 239 ALA B O 1
ATOM 3477 N N . ALA B 1 240 ? 15.118 -17.719 -5.520 1.00 17.90 240 ALA B N 1
ATOM 3478 C CA . ALA B 1 240 ? 16.132 -16.676 -5.629 1.00 17.42 240 ALA B CA 1
ATOM 3479 C C . ALA B 1 240 ? 15.792 -15.618 -6.683 1.00 17.09 240 ALA B C 1
ATOM 3480 O O . ALA B 1 240 ? 16.032 -14.428 -6.468 1.00 17.27 240 ALA B O 1
ATOM 3482 N N . SER B 1 241 ? 15.255 -16.053 -7.820 1.00 16.55 241 SER B N 1
ATOM 3483 C CA . SER B 1 241 ? 15.113 -15.175 -8.986 1.00 16.35 241 SER B CA 1
ATOM 3484 C C . SER B 1 241 ? 13.745 -15.263 -9.672 1.00 16.34 241 SER B C 1
ATOM 3485 O O . SER B 1 241 ? 13.620 -14.950 -10.861 1.00 16.31 241 SER B O 1
ATOM 3488 N N . GLY B 1 242 ? 12.718 -15.642 -8.911 1.00 16.45 242 GLY B N 1
ATOM 3489 C CA . GLY B 1 242 ? 11.368 -15.809 -9.441 1.00 16.52 242 GLY B CA 1
ATOM 3490 C C . GLY B 1 242 ? 10.745 -14.589 -10.107 1.00 16.71 242 GLY B C 1
ATOM 3491 O O . GLY B 1 242 ? 9.905 -14.734 -10.992 1.00 16.84 242 GLY B O 1
ATOM 3492 N N . TYR B 1 243 ? 11.137 -13.388 -9.680 1.00 16.58 243 TYR B N 1
ATOM 3493 C CA . TYR B 1 243 ? 10.650 -12.153 -10.306 1.00 16.24 243 TYR B CA 1
ATOM 3494 C C . TYR B 1 243 ? 11.652 -11.567 -11.312 1.00 15.95 243 TYR B C 1
ATOM 3495 O O . TYR B 1 243 ? 11.486 -10.432 -11.770 1.00 16.58 243 TYR B O 1
ATOM 3504 N N . ILE B 1 244 ? 12.676 -12.341 -11.662 1.00 15.38 244 ILE B N 1
ATOM 3505 C CA . ILE B 1 244 ? 13.719 -11.894 -12.574 1.00 15.11 244 ILE B CA 1
ATOM 3506 C C . ILE B 1 244 ? 13.604 -12.632 -13.908 1.00 14.70 244 ILE B C 1
ATOM 3507 O O . ILE B 1 244 ? 13.726 -13.856 -13.974 1.00 14.62 244 ILE B O 1
ATOM 3512 N N . THR B 1 245 ? 13.365 -11.880 -14.975 1.00 14.35 245 THR B N 1
ATOM 3513 C CA . THR B 1 245 ? 13.364 -12.449 -16.313 1.00 14.19 245 THR B CA 1
ATOM 3514 C C . THR B 1 245 ? 13.781 -11.378 -17.307 1.00 14.15 245 THR B C 1
ATOM 3515 O O . THR B 1 245 ? 13.526 -10.191 -17.095 1.00 13.89 245 THR B O 1
ATOM 3519 N N . GLY B 1 246 ? 14.438 -11.820 -18.375 1.00 14.08 246 GLY B N 1
ATOM 3520 C CA . GLY B 1 246 ? 14.903 -10.945 -19.431 1.00 14.03 246 GLY B CA 1
ATOM 3521 C C . GLY B 1 246 ? 16.169 -10.186 -19.105 1.00 14.16 246 GLY B C 1
ATOM 3522 O O . GLY B 1 246 ? 16.427 -9.141 -19.696 1.00 14.15 246 GLY B O 1
ATOM 3523 N N . GLN B 1 247 ? 16.972 -10.715 -18.183 1.00 14.09 247 GLN B N 1
ATOM 3524 C CA . GLN B 1 247 ? 18.151 -10.008 -17.700 1.00 14.26 247 GLN B CA 1
ATOM 3525 C C . GLN B 1 247 ? 19.445 -10.703 -18.092 1.00 14.62 247 GLN B C 1
ATOM 3526 O O . GLN B 1 247 ? 19.464 -11.892 -18.417 1.00 14.14 247 GLN B O 1
ATOM 3532 N N . ILE B 1 248 ? 20.524 -9.928 -18.053 1.00 15.08 248 ILE B N 1
ATOM 3533 C CA . ILE B 1 248 ? 21.860 -10.406 -18.362 1.00 15.61 248 ILE B CA 1
ATOM 3534 C C . ILE B 1 248 ? 22.766 -10.026 -17.201 1.00 16.17 248 ILE B C 1
ATOM 3535 O O . ILE B 1 248 ? 22.891 -8.852 -16.876 1.00 16.52 248 ILE B O 1
ATOM 3540 N N . LEU B 1 249 ? 23.395 -11.014 -16.575 1.00 16.45 249 LEU B N 1
ATOM 3541 C CA . LEU B 1 249 ? 24.376 -10.740 -15.532 1.00 16.67 249 LEU B CA 1
ATOM 3542 C C . LEU B 1 249 ? 25.760 -11.010 -16.090 1.00 16.72 249 LEU B C 1
ATOM 3543 O O . LEU B 1 249 ? 26.101 -12.157 -16.396 1.00 16.16 249 LEU B O 1
ATOM 3548 N N . ASP B 1 250 ? 26.545 -9.945 -16.230 1.00 16.92 250 ASP B N 1
ATOM 3549 C CA . ASP B 1 250 ? 27.887 -10.041 -16.765 1.00 17.26 250 ASP B CA 1
ATOM 3550 C C . ASP B 1 250 ? 28.846 -10.391 -15.633 1.00 17.43 250 ASP B C 1
ATOM 3551 O O . ASP B 1 250 ? 28.833 -9.749 -14.588 1.00 16.64 250 ASP B O 1
ATOM 3556 N N . VAL B 1 251 ? 29.668 -11.412 -15.860 1.00 17.44 251 VAL B N 1
ATOM 3557 C CA . VAL B 1 251 ? 30.609 -11.904 -14.855 1.00 17.81 251 VAL B CA 1
ATOM 3558 C C . VAL B 1 251 ? 31.993 -11.793 -15.474 1.00 18.13 251 VAL B C 1
ATOM 3559 O O . VAL B 1 251 ? 32.420 -12.676 -16.219 1.00 18.67 251 VAL B O 1
ATOM 3563 N N . ASN B 1 252 ? 32.670 -10.681 -15.193 1.00 18.45 252 ASN B N 1
ATOM 3564 C CA . ASN B 1 252 ? 33.821 -10.265 -15.994 1.00 19.14 252 ASN B CA 1
ATOM 3565 C C . ASN B 1 252 ? 34.860 -9.382 -15.293 1.00 19.46 252 ASN B C 1
ATOM 3566 O O . ASN B 1 252 ? 35.637 -8.703 -15.962 1.00 19.72 252 ASN B O 1
ATOM 3571 N N . GLY B 1 253 ? 34.865 -9.370 -13.962 1.00 20.18 253 GLY B N 1
ATOM 3572 C CA . GLY B 1 253 ? 35.816 -8.553 -13.198 1.00 20.51 253 GLY B CA 1
ATOM 3573 C C . GLY B 1 253 ? 35.830 -7.074 -13.538 1.00 20.33 253 GLY B C 1
ATOM 3574 O O . GLY B 1 253 ? 36.845 -6.397 -13.337 1.00 20.67 253 GLY B O 1
ATOM 3575 N N . GLY B 1 254 ? 34.706 -6.565 -14.044 1.00 19.88 254 GLY B N 1
ATOM 3576 C CA . GLY B 1 254 ? 34.590 -5.166 -14.435 1.00 19.99 254 GLY B CA 1
ATOM 3577 C C . GLY B 1 254 ? 35.022 -4.845 -15.860 1.00 20.00 254 GLY B C 1
ATOM 3578 O O . GLY B 1 254 ? 35.112 -3.676 -16.216 1.00 20.07 254 GLY B O 1
ATOM 3579 N N . GLN B 1 255 ? 35.284 -5.866 -16.675 1.00 20.24 255 GLN B N 1
ATOM 3580 C CA . GLN B 1 255 ? 35.787 -5.661 -18.043 1.00 20.75 255 GLN B CA 1
ATOM 3581 C C . GLN B 1 255 ? 34.866 -4.763 -18.871 1.00 20.27 255 GLN B C 1
ATOM 3582 O O . GLN B 1 255 ? 35.331 -3.939 -19.655 1.00 20.12 255 GLN B O 1
ATOM 3588 N N . ILE B 1 256 ? 33.558 -4.943 -18.705 1.00 19.70 256 ILE B N 1
ATOM 3589 C CA . ILE B 1 256 ? 32.596 -3.950 -19.164 1.00 19.32 256 ILE B CA 1
ATOM 3590 C C . ILE B 1 256 ? 31.576 -3.742 -18.049 1.00 18.67 256 ILE B C 1
ATOM 3591 O O . ILE B 1 256 ? 31.191 -4.691 -17.371 1.00 18.16 256 ILE B O 1
ATOM 3596 N N . CYS B 1 257 ? 31.187 -2.485 -17.852 1.00 18.79 257 CYS B N 1
ATOM 3597 C CA . CYS B 1 257 ? 30.175 -2.103 -16.876 1.00 19.09 257 CYS B CA 1
ATOM 3598 C C . CYS B 1 257 ? 29.029 -1.460 -17.660 1.00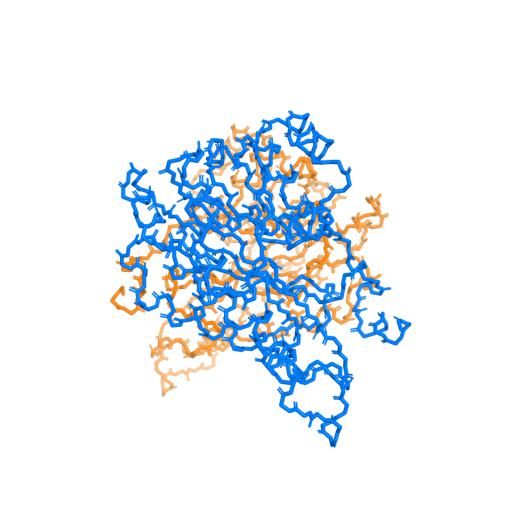 18.83 257 CYS B C 1
ATOM 3599 O O . CYS B 1 257 ? 28.998 -0.243 -17.831 1.00 19.12 257 CYS B O 1
ATOM 3602 N N . PRO B 1 258 ? 28.093 -2.289 -18.157 1.00 19.33 258 PRO B N 1
ATOM 3603 C CA . PRO B 1 258 ? 27.143 -1.850 -19.188 1.00 19.46 258 PRO B CA 1
ATOM 3604 C C . PRO B 1 258 ? 26.099 -0.850 -18.691 1.00 19.57 258 PRO B C 1
#

Nearest PDB structures (foldseek):
  4tkl-assembly1_A-2  TM=1.004E+00  e=2.312E-53  Sphingomonas sp. A1
  4w7i-assembly2_D  TM=9.948E-01  e=2.718E-49  Sphingomonas sp. A1
  4tkm-assembly1_B  TM=9.947E-01  e=7.559E-48  Sphingomonas sp. A1
  4tkm-assembly1_A-2  TM=1.000E+00  e=5.906E-47  Sphingomonas sp. A1
  3afm-assembly1_A  TM=9.832E-01  e=1.104E-38  Sphingomonas sp. A1

Organism: NCBI:txid90322

Radius of gyration: 22.76 Å; Cα contacts (8 Å, |Δi|>4): 1126; chains: 2; bounding box: 48×67×66 Å

Solvent-accessible surface area: 19925 Å² total; per-residue (Å²): 52,106,48,2,161,41,45,57,0,0,0,1,23,0,22,135,41,27,1,19,14,1,0,35,39,0,0,137,66,12,0,25,0,0,0,2,10,114,87,92,26,118,73,52,68,98,24,28,25,95,0,127,155,30,49,15,47,2,16,39,26,123,1,48,9,32,126,43,77,42,0,97,109,0,4,50,25,0,28,148,127,26,122,7,0,11,3,0,0,3,22,17,34,24,74,29,38,175,18,88,147,174,113,47,90,116,64,15,117,70,110,0,35,33,38,0,0,117,0,4,57,35,0,2,105,38,0,8,67,54,0,97,63,8,4,181,94,53,67,49,14,2,2,0,0,0,13,2,8,18,7,19,84,93,45,27,48,148,12,8,42,23,37,4,59,0,6,39,90,0,8,80,33,3,66,80,16,2,166,88,28,14,160,34,46,1,2,0,1,1,0,0,11,17,28,36,124,184,105,207,75,20,131,61,4,48,37,49,95,47,0,45,30,124,34,0,3,18,0,1,2,1,0,7,0,64,67,9,0,6,7,0,0,6,4,19,0,1,0,0,0,6,45,38,24,62,51,106,47,1,169,42,44,59,0,0,0,1,25,0,12,131,42,41,0,44,16,1,0,34,36,0,0,142,72,16,0,25,0,0,3,2,11,124,82,86,29,116,71,56,73,96,16,41,32,81,1,119,155,28,48,16,46,2,20,48,28,124,2,46,11,39,127,41,73,38,0,93,108,1,2,64,27,0,29,148,124,25,122,8,0,9,3,0,0,4,21,16,33,23,69,34,47,145,16,84,139,158,115,48,85,116,54,21,117,71,125,0,37,34,40,2,1,115,0,5,61,35,0,2,102,39,0,12,68,52,0,96,58,9,4,183,96,53,66,51,19,2,2,0,0,0,13,2,8,11,8,19,81,92,47,27,43,154,8,9,39,23,32,4,59,0,9,40,87,0,8,81,34,4,62,79,17,1,162,89,23,11,161,32,44,0,2,0,1,1,0,0,19,15,107,58,160,80,5,52,29,50,108,116,29,69,47,124,40,8,2,18,0,0,2,1,1,7,0,59,67,8,0,4,0,0,0,6,4,17,0,2,1,0,0,5,41,41,25,51

CATH classification: 3.40.50.720

Foldseek 3Di:
DLQQAAAEEEEEPQPDFLNLLLLLVSLLSAHAYEAEDQDDDPDQPVSQVSSVVSNYGYDYDHFDLLDLVRLLVSLVVSCVVSVAHQEYEAEFADQQWFDAPVPDDPVNLSRRCSRQPVSVVSNCVNRVVRQLVNCVVVVAAGEYEYEAAPLLPPQDDRRRNSNSVSRVVVLVVQVVCCVVCVVSRYAYEYEYEYFEPPQVLLVLAQQSHHHYSNQRNVVVVQRRDCVRARVDHSYYHYRYNPSDDD/DLQLAAAEEEEEPQPDFLNLLLLLVSLLNAHEYEAEDQDDDPDQVVSQVSSVVSHYGYHYDHFDLLDLVRLLVSLVVSCVVSVFHQEYEAEFADQQDFAAPVPDDPVNLSRRCSRLPSSVVNNCVNRQVRQLVNCVVVVAHGEYEYEAAPLLPPQDDGRRNSNSVSRVVVLVVQVVCCVVCVVSRYAYEYEYEYDAVLAQQGDHDGSNQRNVVVSQRRDCVRARVPHSYYHYRYNPSDDD

Secondary structure (P-SEA, 3-state):
ccccccbbbbbccccccaaaaaaaaaaaaccbbbbbcccccccaaaaaaaaaaacccbbbbbbccccaaaaaaaaaaaaaacccccbbbccccccccccccccccaaaaaaaaaaccaaaaaaaaaaaaaaaaaaaaaccccbbbbbbcccccccccccaaaaaaaaaaaaaaaaaaaaccccccbbbbbbcccccccaaaaaaccccccccccccaaaaaaaaccccccccccbbbbcccccccc/ccccccbbbbbccccccaaaaaaaaaaaaccbbbbbcccccccaaaaaaaaaaacccbbbbbbccccaaaaaaaaaaaaaacccccbbbccccccccccccccccaaaaaaaaaaccaaaaaaaaaaaaaaaaaaaaaccccbbbbbbcccccccccccaaaaaaaaaaaaaaaaaaaaccccccbbbbbbbbcccccccccccccccccaaaaaaaaccccccccccbbbbcccccccc

Sequence (486 aa):
FSDLKGKRILITGSTEGIGMATAIELARYGAVVGLNSHVDPADPALLLGKLREAGGDGAFFRADITKTAECQRLVSAFVERFDGIDVLINNAGGLAGRSNLENIDDAFYDRVMDLNGRSVLMMTKFAIPHLRASAKASGTTSAVISTGSIAAREGGGIGAGVYAASKAWLHDIHRNWVKEFTKDSIRFNIVAPGTVDKTRIANSIPMGRFGTVQELAPAYVFFASHAASGYITGQILDVNGGQICPFSDLKGKRILITGSTEGIGMATAIELARYGAVVGLNSHVDPADPALLLGKLREAGGDGAFFRADITKTAECQRLVSAFVERFDGIDVLINNAGGLAGRSNLENIDDAFYDRVMDLNGRSVLMMTKFAIPHLRASAKASGTTSAVISTGSIAAREGGGIGAGVYAASKAWLHDIHRNWVKEFTKDSIRFNIVAPGTANSIPMGRFGTVQELAPAYVFFASHAASGYITGQILDVNGGQICP

B-factor: mean 25.11, std 9.31, range [12.18, 72.35]

InterPro domains:
  IPR002347 Short-chain dehydrogenase/reductase SDR [PF13561] (16-254)
  IPR002347 Short-chain dehydrogenase/reductase SDR [PR00081] (9-26)
  IPR002347 Short-chain dehydrogenase/reductase SDR [PR00081] (84-95)
  IPR002347 Short-chain dehydrogenase/reductase SDR [PR00081] (137-153)
  IPR002347 Short-chain dehydrogenase/reductase SDR [PR00081] (164-183)
  IPR002347 Short-chain dehydrogenase/reductase SDR [PR00081] (185-202)
  IPR002347 Short-chain dehydrogenase/reductase SDR [PR00081] (218-238)
  IPR036291 NAD(P)-binding domain superfamily [SSF51735] (6-255)